Protein AF-A0AAD4XI40-F1 (afdb_monomer)

Radius of gyration: 41.55 Å; Cα contacts (8 Å, |Δi|>4): 425; chains: 1; bounding box: 92×122×119 Å

Secondary structure (DSSP, 8-state):
--------------HHHHHHHHHHHHHHHHHHHTTSS-SS-TTSEEEEEEE---TT--HHHHHHHHHHHHHHTT--EEEEEEEESSSEEEEEEE-S--TTSSPPPPP-S----S-TTSSPPGGGS--S-GGGTPEEEEEEESSHHHHHHS--HHHHHHHTT-EEEEEEEEEEEE-SSS-EEEEEEEEEEESSPPPPPPPPPPPPPPPPPPPPPPPPPPPPPPPPPPPPPPPPPPPPP-PPPPPPPPPPPPPPPPPPPPP--S-SS--TTTTTSSTTS--PPPPPPPPPPPPPPPP-----------PPPPPPPPPPP--------PPPPPPPPPPPPPPPPPPPPPPPPPP-------------PPPPPPPPP----PPPPPPPPPPPPPPPP-PPPPP---SS-TTSEEEEE--S-HHHHHHHHHHHHHHTTEEEEEEEEEEETTEEEEEEEEEE-S-----

pLDDT: mean 71.27, std 22.7, range [31.88, 98.0]

Organism: NCBI:txid357466

Solvent-accessible surface area (backbone atoms only — not comparable to full-atom values): 31905 Å² total; per-residue (Å²): 138,85,87,82,82,80,81,75,83,80,81,72,76,53,72,66,60,55,52,51,52,51,48,51,48,52,55,52,46,48,68,63,45,75,77,61,88,63,77,53,59,96,76,28,35,44,38,39,28,48,25,66,80,60,95,83,77,57,62,66,54,29,50,54,51,29,43,53,56,15,50,72,52,80,27,50,56,64,35,68,43,66,44,88,73,76,43,47,34,29,34,24,17,25,24,88,64,58,98,81,78,68,83,81,73,82,81,85,75,74,89,74,63,98,53,78,90,73,58,76,51,62,70,72,54,83,88,48,56,82,88,71,71,41,45,76,44,79,44,82,36,93,40,65,51,48,39,73,77,56,70,55,48,56,63,55,18,47,76,72,74,24,28,53,68,45,66,42,41,22,26,28,36,27,67,41,94,67,67,45,67,53,24,29,35,41,22,20,23,19,84,59,67,66,77,75,77,76,76,77,75,78,76,74,78,79,76,78,79,76,78,81,77,77,80,77,77,82,79,78,80,80,77,82,81,78,82,82,80,81,84,80,85,84,82,82,91,77,91,83,83,85,85,81,85,88,73,86,80,78,78,82,76,81,81,78,84,76,83,92,76,84,82,89,84,76,65,79,81,61,68,68,67,66,80,80,77,77,79,83,80,84,78,86,78,85,83,80,89,78,88,83,82,85,89,82,84,87,87,86,87,84,87,82,89,81,86,85,85,83,86,84,89,83,85,89,88,85,85,85,86,87,84,89,79,88,84,76,81,82,83,81,85,76,82,82,82,84,77,82,84,83,78,84,82,81,91,78,82,85,83,81,90,77,86,80,83,88,81,81,84,84,90,82,86,84,84,83,86,80,82,82,82,88,81,88,74,87,81,81,80,85,76,84,81,80,78,86,75,77,83,73,82,80,71,76,78,75,77,79,70,74,88,46,59,96,84,36,48,79,46,77,48,70,49,97,41,69,82,47,35,60,61,52,38,44,54,55,18,48,76,66,61,18,45,65,73,46,74,48,68,47,79,54,94,95,41,45,40,26,41,29,18,22,36,64,65,72,74,79,77,80,126

Nearest PDB structures (foldseek):
  3k5p-assembly1_A  TM=5.624E-01  e=3.160E+00  Brucella abortus 2308

Structure (mmCIF, N/CA/C/O backbone):
data_AF-A0AAD4XI40-F1
#
_entry.id   AF-A0AAD4XI40-F1
#
loop_
_atom_site.group_PDB
_atom_site.id
_atom_site.type_symbol
_atom_site.label_atom_id
_atom_site.label_alt_id
_atom_site.label_comp_id
_atom_site.label_asym_id
_atom_site.label_entity_id
_atom_site.label_seq_id
_atom_site.pdbx_PDB_ins_code
_atom_site.Cartn_x
_atom_site.Cartn_y
_atom_site.Cartn_z
_atom_site.occupancy
_atom_site.B_iso_or_equiv
_atom_site.auth_seq_id
_atom_site.auth_comp_id
_atom_site.auth_asym_id
_atom_site.auth_atom_id
_atom_site.pdbx_PDB_model_num
ATOM 1 N N . MET A 1 1 ? -21.573 56.001 -52.540 1.00 40.72 1 MET A N 1
ATOM 2 C CA . MET A 1 1 ? -20.708 55.296 -51.569 1.00 40.72 1 MET A CA 1
ATOM 3 C C . MET A 1 1 ? -21.113 53.833 -51.556 1.00 40.72 1 MET A C 1
ATOM 5 O O . MET A 1 1 ? -22.254 53.536 -51.232 1.00 40.72 1 MET A O 1
ATOM 9 N N . THR A 1 2 ? -20.222 52.946 -51.994 1.00 35.25 2 THR A N 1
ATOM 10 C CA . THR A 1 2 ? -20.518 51.529 -52.263 1.00 35.25 2 THR A CA 1
ATOM 11 C C . THR A 1 2 ? -19.940 50.675 -51.135 1.00 35.25 2 THR A C 1
ATOM 13 O O . THR A 1 2 ? -18.734 50.695 -50.905 1.00 35.25 2 THR A O 1
ATOM 16 N N . ILE A 1 3 ? -20.795 49.958 -50.401 1.00 42.47 3 ILE A N 1
ATOM 17 C CA . ILE A 1 3 ? -20.408 49.135 -49.245 1.00 42.47 3 ILE A CA 1
ATOM 18 C C . ILE A 1 3 ? -20.092 47.714 -49.730 1.00 42.47 3 ILE A C 1
ATOM 20 O O . ILE A 1 3 ? -20.990 46.949 -50.073 1.00 42.47 3 ILE A O 1
ATOM 24 N N . ASN A 1 4 ? -18.807 47.350 -49.739 1.00 41.50 4 ASN A N 1
ATOM 25 C CA . ASN A 1 4 ? -18.348 45.990 -50.031 1.00 41.50 4 ASN A CA 1
ATOM 26 C C . ASN A 1 4 ? -18.425 45.109 -48.774 1.00 41.50 4 ASN A C 1
ATOM 28 O O . ASN A 1 4 ? -17.636 45.250 -47.838 1.00 41.50 4 ASN A O 1
ATOM 32 N N . ARG A 1 5 ? -19.368 44.163 -48.769 1.00 50.66 5 ARG A N 1
ATOM 33 C CA . ARG A 1 5 ? -19.578 43.182 -47.694 1.00 50.66 5 ARG A CA 1
ATOM 34 C C . ARG A 1 5 ? -18.577 42.026 -47.848 1.00 50.66 5 ARG A C 1
ATOM 36 O O . ARG A 1 5 ? -18.815 41.093 -48.613 1.00 50.66 5 ARG A O 1
ATOM 43 N N . ARG A 1 6 ? -17.443 42.080 -47.137 1.00 53.59 6 ARG A N 1
ATOM 44 C CA . ARG A 1 6 ? -16.484 40.959 -47.061 1.00 53.59 6 ARG A CA 1
ATOM 45 C C . ARG A 1 6 ? -17.149 39.766 -46.361 1.00 53.59 6 ARG A C 1
ATOM 47 O O . ARG A 1 6 ? -17.513 39.856 -45.193 1.00 53.59 6 ARG A O 1
ATOM 54 N N . ARG A 1 7 ? -17.318 38.649 -47.078 1.00 51.41 7 ARG A N 1
ATOM 55 C CA . ARG A 1 7 ? -17.675 37.347 -46.492 1.00 51.41 7 ARG A CA 1
ATOM 56 C C . ARG A 1 7 ? -16.460 36.812 -45.736 1.00 51.41 7 ARG A C 1
ATOM 58 O O . ARG A 1 7 ? -15.456 36.481 -46.357 1.00 51.41 7 ARG A O 1
ATOM 65 N N . SER A 1 8 ? -16.562 36.725 -44.414 1.00 54.16 8 SER A N 1
ATOM 66 C CA . SER A 1 8 ? -15.577 36.031 -43.583 1.00 54.16 8 SER A CA 1
ATOM 67 C C . SER A 1 8 ? -15.535 34.539 -43.942 1.00 54.16 8 SER A C 1
ATOM 69 O O . SER A 1 8 ? -16.597 33.948 -44.177 1.00 54.16 8 SER A O 1
ATOM 71 N N . PRO A 1 9 ? -14.345 33.915 -43.986 1.00 55.69 9 PRO A N 1
ATOM 72 C CA . PRO A 1 9 ? -14.214 32.491 -44.250 1.00 55.69 9 PRO A CA 1
ATOM 73 C C . PRO A 1 9 ? -14.874 31.719 -43.108 1.00 55.69 9 PRO A C 1
ATOM 75 O O . PRO A 1 9 ? -14.457 31.782 -41.953 1.00 55.69 9 PRO A O 1
ATOM 78 N N . ARG A 1 10 ? -15.959 31.020 -43.437 1.00 54.97 10 ARG A N 1
ATOM 79 C CA . ARG A 1 10 ? -16.634 30.082 -42.544 1.00 54.97 10 ARG A CA 1
ATOM 80 C C . ARG A 1 10 ? -15.696 28.899 -42.297 1.00 54.97 10 ARG A C 1
ATOM 82 O O . ARG A 1 10 ? -15.681 27.952 -43.076 1.00 54.97 10 ARG A O 1
ATOM 89 N N . LEU A 1 11 ? -14.931 28.965 -41.211 1.00 58.88 11 LEU A N 1
ATOM 90 C CA . LEU A 1 11 ? -14.237 27.825 -40.614 1.00 58.88 11 LEU A CA 1
ATOM 91 C C . LEU A 1 11 ? -15.280 26.890 -39.981 1.00 58.88 11 LEU A C 1
ATOM 93 O O . LEU A 1 11 ? -15.419 26.819 -38.764 1.00 58.88 11 LEU A O 1
ATOM 97 N N . PHE A 1 12 ? -16.059 26.191 -40.807 1.00 53.53 12 PHE A N 1
ATOM 98 C CA . PHE A 1 12 ? -16.752 24.988 -40.355 1.00 53.53 12 PHE A CA 1
ATOM 99 C C . PHE A 1 12 ? -15.705 23.879 -40.291 1.00 53.53 12 PHE A C 1
ATOM 101 O O . PHE A 1 12 ? -15.511 23.133 -41.248 1.00 53.53 12 PHE A O 1
ATOM 108 N N . ALA A 1 13 ? -14.988 23.809 -39.170 1.00 56.94 13 ALA A N 1
ATOM 109 C CA . ALA A 1 13 ? -14.301 22.587 -38.790 1.00 56.94 13 ALA A CA 1
ATOM 110 C C . ALA A 1 13 ? -15.364 21.478 -38.759 1.00 56.94 13 ALA A C 1
ATOM 112 O O . ALA A 1 13 ? -16.326 21.554 -37.993 1.00 56.94 13 ALA A O 1
ATOM 113 N N . GLY A 1 14 ? -15.256 20.521 -39.685 1.00 67.44 14 GLY A N 1
ATOM 114 C CA . GLY A 1 14 ? -16.215 19.428 -39.825 1.00 67.44 14 GLY A CA 1
ATOM 115 C C . GLY A 1 14 ? -16.389 18.698 -38.495 1.00 67.44 14 GLY A C 1
ATOM 116 O O . GLY A 1 14 ? -15.431 18.572 -37.731 1.00 67.44 14 GLY A O 1
ATOM 117 N N . SER A 1 15 ? -17.600 18.214 -38.207 1.00 74.62 15 SER A N 1
ATOM 118 C CA . SER A 1 15 ? -17.936 17.615 -36.904 1.00 74.62 15 SER A CA 1
ATOM 119 C C . SER A 1 15 ? -17.022 16.445 -36.504 1.00 74.62 15 SER A C 1
ATOM 121 O O . SER A 1 15 ? -16.901 16.145 -35.321 1.00 74.62 15 SER A O 1
ATOM 123 N N . GLY A 1 16 ? -16.316 15.832 -37.463 1.00 77.75 16 GLY A N 1
ATOM 124 C CA . GLY A 1 16 ? -15.285 14.828 -37.201 1.00 77.75 16 GLY A CA 1
ATOM 125 C C . GLY A 1 16 ? -14.075 15.356 -36.422 1.00 77.75 16 GLY A C 1
ATOM 126 O O . GLY A 1 16 ? -13.558 14.643 -35.571 1.00 77.75 16 GLY A O 1
ATOM 127 N N . VAL A 1 17 ? -13.655 16.610 -36.628 1.00 80.00 17 VAL A N 1
ATOM 128 C CA . VAL A 1 17 ? -12.512 17.194 -35.894 1.00 80.00 17 VAL A CA 1
ATOM 129 C C . VAL A 1 17 ? -12.873 17.424 -34.427 1.00 80.00 17 VAL A C 1
ATOM 131 O O . VAL A 1 17 ? -12.059 17.160 -33.546 1.00 80.00 17 VAL A O 1
ATOM 134 N N . PHE A 1 18 ? -14.112 17.841 -34.153 1.00 79.31 18 PHE A N 1
ATOM 135 C CA . PHE A 1 18 ? -14.612 17.964 -32.785 1.00 79.31 18 PHE A CA 1
ATOM 136 C C . PHE A 1 18 ? -14.731 16.603 -32.101 1.00 79.31 18 PHE A C 1
ATOM 138 O O . PHE A 1 18 ? -14.280 16.474 -30.973 1.00 79.31 18 PHE A O 1
ATOM 145 N N . ALA A 1 19 ? -15.244 15.574 -32.785 1.00 82.69 19 ALA A N 1
ATOM 146 C CA . ALA A 1 19 ? -15.330 14.231 -32.212 1.00 82.69 19 ALA A CA 1
ATOM 147 C C . ALA A 1 19 ? -13.947 13.658 -31.855 1.00 82.69 19 ALA A C 1
ATOM 149 O O . ALA A 1 19 ? -13.773 13.124 -30.762 1.00 82.69 19 ALA A O 1
ATOM 150 N N . VAL A 1 20 ? -12.945 13.823 -32.727 1.00 84.81 20 VAL A N 1
ATOM 151 C CA . VAL A 1 20 ? -11.572 13.364 -32.454 1.00 84.81 20 VAL A CA 1
ATOM 152 C C . VAL A 1 20 ? -10.939 14.158 -31.311 1.00 84.81 20 VAL A C 1
ATOM 154 O O . VAL A 1 20 ? -10.368 13.551 -30.412 1.00 84.81 20 VAL A O 1
ATOM 157 N N . LEU A 1 21 ? -11.090 15.487 -31.276 1.00 82.00 21 LEU A N 1
ATOM 158 C CA . LEU A 1 21 ? -10.604 16.299 -30.153 1.00 82.00 21 LEU A CA 1
ATOM 159 C C . LEU A 1 21 ? -11.288 15.926 -28.835 1.00 82.00 21 LEU A C 1
ATOM 161 O O . LEU A 1 21 ? -10.611 15.840 -27.819 1.00 82.00 21 LEU A O 1
ATOM 165 N N . THR A 1 22 ? -12.594 15.659 -28.835 1.00 82.12 22 THR A N 1
ATOM 166 C CA . THR A 1 22 ? -13.316 15.224 -27.634 1.00 82.12 22 THR A CA 1
ATOM 167 C C . THR A 1 22 ? -12.863 13.839 -27.177 1.00 82.1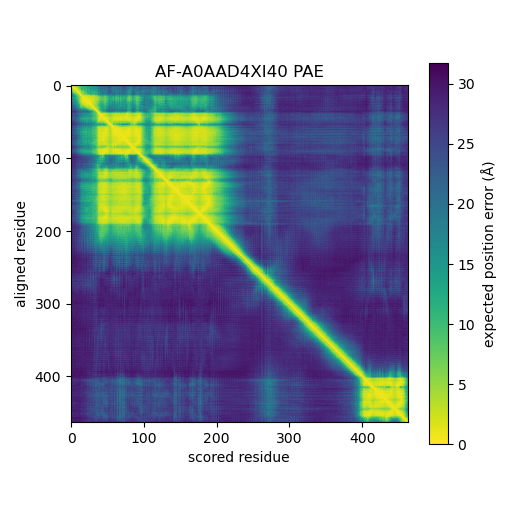2 22 THR A C 1
ATOM 169 O O . THR A 1 22 ? -12.634 13.663 -25.988 1.00 82.12 22 THR A O 1
ATOM 172 N N . ILE A 1 23 ? -12.653 12.879 -28.085 1.00 83.56 23 ILE A N 1
ATOM 173 C CA . ILE A 1 23 ? -12.123 11.550 -27.731 1.00 83.56 23 ILE A CA 1
ATOM 174 C C . ILE A 1 23 ? -10.685 11.663 -27.206 1.00 83.56 23 ILE A C 1
ATOM 176 O O . ILE A 1 23 ? -10.374 11.087 -26.169 1.00 83.56 23 ILE A O 1
ATOM 180 N N . CYS A 1 24 ? -9.820 12.449 -27.854 1.00 78.44 24 CYS A N 1
ATOM 181 C CA . CYS A 1 24 ? -8.458 12.693 -27.375 1.00 78.44 24 CYS A CA 1
ATOM 182 C C . CYS A 1 24 ? -8.436 13.410 -26.019 1.00 78.44 24 CYS A C 1
ATOM 184 O O . CYS A 1 24 ? -7.586 13.098 -25.191 1.00 78.44 24 CYS A O 1
ATOM 186 N N . LEU A 1 25 ? -9.364 14.339 -25.771 1.00 80.00 25 LEU A N 1
ATOM 187 C CA . LEU A 1 25 ? -9.507 14.990 -24.472 1.00 80.00 25 LEU A CA 1
ATOM 188 C C . LEU A 1 25 ? -10.021 14.015 -23.415 1.00 80.00 25 LEU A C 1
ATOM 190 O O . LEU A 1 25 ? -9.442 13.996 -22.343 1.00 80.00 25 LEU A O 1
ATOM 194 N N . ILE A 1 26 ? -11.017 13.170 -23.705 1.00 72.12 26 ILE A N 1
ATOM 195 C CA . ILE A 1 26 ? -11.516 12.157 -22.759 1.00 72.12 26 ILE A CA 1
ATOM 196 C C . ILE A 1 26 ? -10.398 11.168 -22.410 1.00 72.12 26 ILE A C 1
ATOM 198 O O . ILE A 1 26 ? -10.051 11.049 -21.240 1.00 72.12 26 ILE A O 1
ATOM 202 N N . VAL A 1 27 ? -9.748 10.560 -23.409 1.00 70.00 27 VAL A N 1
ATOM 203 C CA . VAL A 1 27 ? -8.651 9.595 -23.197 1.00 70.00 27 VAL A CA 1
ATOM 204 C C . VAL A 1 27 ? -7.443 10.256 -22.522 1.00 70.00 27 VAL A C 1
ATOM 206 O O . VAL A 1 27 ? -6.836 9.675 -21.625 1.00 70.00 27 VAL A O 1
ATOM 209 N N . GLY A 1 28 ? -7.109 11.494 -22.896 1.00 62.31 28 GLY A N 1
ATOM 210 C CA . GLY A 1 28 ? -6.039 12.262 -22.257 1.00 62.31 28 GLY A CA 1
ATOM 211 C C . GLY A 1 28 ? -6.365 12.646 -20.811 1.00 62.31 28 GLY A C 1
ATOM 212 O O . GLY A 1 28 ? -5.488 12.587 -19.950 1.00 62.31 28 GLY A O 1
ATOM 213 N N . THR A 1 29 ? -7.622 12.991 -20.516 1.00 57.06 29 THR A N 1
ATOM 214 C CA . THR A 1 29 ? -8.061 13.287 -19.148 1.00 57.06 29 THR A CA 1
ATOM 215 C C . THR A 1 29 ? -8.180 12.037 -18.299 1.00 57.06 29 THR A C 1
ATOM 217 O O . THR A 1 29 ? -7.862 12.130 -17.127 1.00 57.06 29 THR A O 1
ATOM 220 N N . GLU A 1 30 ? -8.550 10.878 -18.843 1.00 52.88 30 GLU A N 1
ATOM 221 C CA . GLU A 1 30 ? -8.581 9.625 -18.080 1.00 52.88 30 GLU A CA 1
ATOM 222 C C . GLU A 1 30 ? -7.170 9.130 -17.756 1.00 52.88 30 GLU A C 1
ATOM 224 O O . GLU A 1 30 ? -6.914 8.749 -16.621 1.00 52.88 30 GLU A O 1
ATOM 229 N N . MET A 1 31 ? -6.213 9.256 -18.678 1.00 51.44 31 MET A N 1
ATOM 230 C CA . MET A 1 31 ? -4.803 8.944 -18.399 1.00 51.44 31 MET A CA 1
ATOM 231 C C . MET A 1 31 ? -4.180 9.900 -17.368 1.00 51.44 31 MET A C 1
ATOM 233 O O . MET A 1 31 ? -3.334 9.478 -16.588 1.00 51.44 31 MET A O 1
ATOM 237 N N . ALA A 1 32 ? -4.599 11.172 -17.328 1.00 48.28 32 ALA A N 1
ATOM 238 C CA . ALA A 1 32 ? -4.136 12.149 -16.333 1.00 48.28 32 ALA A CA 1
ATOM 239 C C . ALA A 1 32 ? -4.943 12.123 -15.015 1.00 48.28 32 ALA A C 1
ATOM 241 O O . ALA A 1 32 ? -4.442 12.551 -13.976 1.00 48.28 32 ALA A O 1
ATOM 242 N N . ALA A 1 33 ? -6.188 11.636 -15.039 1.00 45.31 33 ALA A N 1
ATOM 243 C CA . ALA A 1 33 ? -7.064 11.495 -13.875 1.00 45.31 33 ALA A CA 1
ATOM 244 C C . ALA A 1 33 ? -6.960 10.116 -13.210 1.00 45.31 33 ALA A C 1
ATOM 246 O O . ALA A 1 33 ? -7.293 10.012 -12.035 1.00 45.31 33 ALA A O 1
ATOM 247 N N . ALA A 1 34 ? -6.425 9.096 -13.893 1.00 47.72 34 ALA A N 1
ATOM 248 C CA . ALA A 1 34 ? -6.076 7.802 -13.294 1.00 47.72 34 ALA A CA 1
ATOM 249 C C . ALA A 1 34 ? -5.014 7.928 -12.187 1.00 47.72 34 ALA A C 1
ATOM 251 O O . ALA A 1 34 ? -4.860 7.035 -11.365 1.00 47.72 34 ALA A O 1
ATOM 252 N N . TRP A 1 35 ? -4.318 9.065 -12.132 1.00 49.31 35 TRP A N 1
ATOM 253 C CA . TRP A 1 35 ? -3.334 9.390 -11.102 1.00 49.31 35 TRP A CA 1
ATOM 254 C C . TRP A 1 35 ? -3.944 10.187 -9.950 1.00 49.31 35 TRP A C 1
ATOM 256 O O . TRP A 1 35 ? -3.211 10.739 -9.139 1.00 49.31 35 TRP A O 1
ATOM 266 N N . LYS A 1 36 ? -5.275 10.333 -9.906 1.00 49.25 36 LYS A N 1
ATOM 267 C CA . LYS A 1 36 ? -5.944 11.233 -8.974 1.00 49.25 36 LYS A CA 1
ATOM 268 C C . LYS A 1 36 ? -6.880 10.469 -8.044 1.00 49.25 36 LYS A C 1
ATOM 270 O O . LYS A 1 36 ? -7.970 10.075 -8.444 1.00 49.25 36 LYS A O 1
ATOM 275 N N . ARG A 1 37 ? -6.450 10.444 -6.780 1.00 52.34 37 ARG A N 1
ATOM 276 C CA . ARG A 1 37 ? -7.198 10.327 -5.512 1.00 52.34 37 ARG A CA 1
ATOM 277 C C . ARG A 1 37 ? -7.068 9.055 -4.696 1.00 52.34 37 ARG A C 1
ATOM 279 O O . ARG A 1 37 ? -7.031 9.214 -3.487 1.00 52.34 37 ARG A O 1
ATOM 286 N N . ASP A 1 38 ? -6.891 7.876 -5.273 1.00 67.62 38 ASP A N 1
ATOM 287 C CA . ASP A 1 38 ? -6.868 6.650 -4.463 1.00 67.62 38 ASP A CA 1
ATOM 288 C C . ASP A 1 38 ? -5.841 5.667 -5.025 1.00 67.62 38 ASP A C 1
ATOM 290 O O . ASP A 1 38 ? -6.170 4.642 -5.614 1.00 67.62 38 ASP A O 1
ATOM 294 N N . MET A 1 39 ? -4.554 6.009 -4.880 1.00 77.12 39 MET A N 1
ATOM 295 C CA . MET A 1 39 ? -3.463 5.083 -5.215 1.00 77.12 39 MET A CA 1
ATOM 296 C C . MET A 1 39 ? -3.562 3.769 -4.423 1.00 77.12 39 MET A C 1
ATOM 298 O O . MET A 1 39 ? -3.050 2.750 -4.880 1.00 77.12 39 MET A O 1
ATOM 302 N N . CYS A 1 40 ? -4.205 3.823 -3.255 1.00 88.75 40 CYS A N 1
ATOM 303 C CA . CYS A 1 40 ? -4.499 2.693 -2.392 1.00 88.75 40 CYS A CA 1
ATOM 304 C C . CYS A 1 40 ? -5.994 2.553 -2.158 1.00 88.75 40 CYS A C 1
ATOM 306 O O . CYS A 1 40 ? -6.695 3.557 -2.025 1.00 88.75 40 CYS A O 1
ATOM 308 N N . VAL A 1 41 ? -6.456 1.307 -2.052 1.00 88.00 41 VAL A N 1
ATOM 309 C CA . VAL A 1 41 ? -7.795 1.007 -1.536 1.00 88.00 41 VAL A CA 1
ATOM 310 C C . VAL A 1 41 ? -7.746 0.760 -0.027 1.00 88.00 41 VAL A C 1
ATOM 312 O O . VAL A 1 41 ? -6.680 0.514 0.540 1.00 88.00 41 VAL A O 1
ATOM 315 N N . ASP A 1 42 ? -8.905 0.823 0.636 1.00 83.94 42 ASP A N 1
ATOM 316 C CA . ASP A 1 42 ? -9.012 0.549 2.072 1.00 83.94 42 ASP A CA 1
ATOM 317 C C . ASP A 1 42 ? -8.398 -0.821 2.417 1.00 83.94 42 ASP A C 1
ATOM 319 O O . ASP A 1 42 ? -8.793 -1.858 1.877 1.00 83.94 42 ASP A O 1
ATOM 323 N N . GLY A 1 43 ? -7.441 -0.817 3.349 1.00 86.81 43 GLY A N 1
ATOM 324 C CA . GLY A 1 43 ? -6.710 -2.007 3.792 1.00 86.81 43 GLY A CA 1
ATOM 325 C C . GLY A 1 43 ? -5.370 -2.245 3.089 1.00 86.81 43 GLY A C 1
ATOM 326 O O . GLY A 1 43 ? -4.607 -3.103 3.542 1.00 86.81 43 GLY A O 1
ATOM 327 N N . ASP A 1 44 ? -5.050 -1.489 2.039 1.00 92.88 44 ASP A N 1
ATOM 328 C CA . ASP A 1 44 ? -3.693 -1.450 1.501 1.00 92.88 44 ASP A CA 1
ATOM 329 C C . ASP A 1 44 ? -2.773 -0.597 2.400 1.00 92.88 44 ASP A C 1
ATOM 331 O O . ASP A 1 44 ? -3.212 0.254 3.176 1.00 92.88 44 ASP A O 1
ATOM 335 N N . VAL A 1 45 ? -1.466 -0.831 2.297 1.00 94.94 45 VAL A N 1
ATOM 336 C CA . VAL A 1 45 ? -0.426 -0.071 2.995 1.00 94.94 45 VAL A CA 1
ATOM 337 C C . VAL A 1 45 ? 0.096 1.025 2.088 1.00 94.94 45 VAL A C 1
ATOM 339 O O . VAL A 1 45 ? 0.602 0.741 1.000 1.00 94.94 45 VAL A O 1
ATOM 342 N N . TYR A 1 46 ? 0.042 2.264 2.569 1.00 95.31 46 TYR A N 1
ATOM 343 C CA . TYR A 1 46 ? 0.543 3.418 1.832 1.00 95.31 46 TYR A CA 1
ATOM 344 C C . TYR A 1 46 ? 1.936 3.839 2.317 1.00 95.31 46 TYR A C 1
ATOM 346 O O . TYR A 1 46 ? 2.168 4.113 3.498 1.00 95.31 46 TYR A O 1
ATOM 354 N N . LEU A 1 47 ? 2.869 3.931 1.379 1.00 96.00 47 LEU A N 1
ATOM 355 C CA . LEU A 1 47 ? 4.260 4.308 1.589 1.00 96.00 47 LEU A CA 1
ATOM 356 C C . LEU A 1 47 ? 4.556 5.618 0.863 1.00 96.00 47 LEU A C 1
ATOM 358 O O . LEU A 1 47 ? 4.253 5.767 -0.322 1.00 96.00 47 LEU A O 1
ATOM 362 N N . ASP A 1 48 ? 5.220 6.541 1.548 1.00 95.88 48 ASP A N 1
ATOM 363 C CA . ASP A 1 48 ? 5.720 7.780 0.958 1.00 95.88 48 ASP A CA 1
ATOM 364 C C . ASP A 1 48 ? 7.192 7.967 1.310 1.00 95.88 48 ASP A C 1
ATOM 366 O O . ASP A 1 48 ? 7.604 7.833 2.467 1.00 95.88 48 ASP A O 1
ATOM 370 N N . SER A 1 49 ? 7.994 8.271 0.301 1.00 95.75 49 SER A N 1
ATOM 371 C CA . SER A 1 49 ? 9.429 8.441 0.427 1.00 95.75 49 SER A CA 1
ATOM 372 C C . SER A 1 49 ? 9.884 9.728 -0.236 1.00 95.75 49 SER A C 1
ATOM 374 O O . SER A 1 49 ? 9.567 9.994 -1.397 1.00 95.75 49 SER A O 1
ATOM 376 N N . GLN A 1 50 ? 10.694 10.496 0.486 1.00 94.06 50 GLN A N 1
ATOM 377 C CA . GLN A 1 50 ? 11.423 11.640 -0.038 1.00 94.06 50 GLN A CA 1
ATOM 378 C C . GLN A 1 50 ? 12.902 11.281 -0.157 1.00 94.06 50 GLN A C 1
ATOM 380 O O . GLN A 1 50 ? 13.568 10.981 0.834 1.00 94.06 50 GLN A O 1
ATOM 385 N N . ASN A 1 51 ? 13.439 11.349 -1.369 1.00 88.69 51 ASN A N 1
ATOM 386 C CA . ASN A 1 51 ? 14.855 11.118 -1.612 1.00 88.69 51 ASN A CA 1
ATOM 387 C C . ASN A 1 51 ? 15.578 12.450 -1.760 1.00 88.69 51 ASN A C 1
ATOM 389 O O . ASN A 1 51 ? 15.113 13.354 -2.455 1.00 88.69 51 ASN A O 1
ATOM 393 N N . GLY A 1 52 ? 16.739 12.563 -1.114 1.00 85.31 52 GLY A N 1
ATOM 394 C CA . GLY A 1 52 ? 17.604 13.720 -1.310 1.00 85.31 52 GLY A CA 1
ATOM 395 C C . GLY A 1 52 ? 18.170 13.759 -2.730 1.00 85.31 52 GLY A C 1
ATOM 396 O O . GLY A 1 52 ? 18.356 12.715 -3.360 1.00 85.31 52 GLY A O 1
ATOM 397 N N . ARG A 1 53 ? 18.500 14.963 -3.213 1.00 79.56 53 ARG A N 1
ATOM 398 C CA . ARG A 1 53 ? 19.234 15.176 -4.471 1.00 79.56 53 ARG A CA 1
ATOM 399 C C . ARG A 1 53 ? 20.458 14.272 -4.581 1.00 79.56 53 ARG A C 1
ATOM 401 O O . ARG A 1 53 ? 21.507 14.545 -3.997 1.00 79.56 53 ARG A O 1
ATOM 408 N N . LYS A 1 54 ? 20.354 13.243 -5.414 1.00 75.88 54 LYS A N 1
ATOM 409 C CA . LYS A 1 54 ? 21.507 12.623 -6.060 1.00 75.88 54 LYS A CA 1
ATOM 410 C C . LYS A 1 54 ? 21.347 12.715 -7.561 1.00 75.88 54 LYS A C 1
ATOM 412 O O . LYS A 1 54 ? 20.243 12.650 -8.096 1.00 75.88 54 LYS A O 1
ATOM 417 N N . GLU A 1 55 ? 22.476 12.882 -8.232 1.00 68.94 55 GLU A N 1
ATOM 418 C CA . GLU A 1 55 ? 22.525 12.889 -9.683 1.00 68.94 55 GLU A CA 1
ATOM 419 C C . GLU A 1 55 ? 22.037 11.525 -10.200 1.00 68.94 55 GLU A C 1
ATOM 421 O O . GLU A 1 55 ? 22.698 10.510 -9.987 1.00 68.94 55 GLU A O 1
ATOM 426 N N . LYS A 1 56 ? 20.894 11.542 -10.907 1.00 80.31 56 LYS A N 1
ATOM 427 C CA . LYS A 1 56 ? 20.309 10.446 -11.710 1.00 80.31 56 LYS A CA 1
ATOM 428 C C . LYS A 1 56 ? 19.449 9.402 -10.980 1.00 80.31 56 LYS A C 1
ATOM 430 O O . LYS A 1 56 ? 19.605 8.210 -11.228 1.00 80.31 56 LYS A O 1
ATOM 435 N N . MET A 1 57 ? 18.491 9.823 -10.156 1.00 89.06 57 MET A N 1
ATOM 436 C CA . MET A 1 57 ? 17.323 8.968 -9.886 1.00 89.06 57 MET A CA 1
ATOM 437 C C . MET A 1 57 ? 16.223 9.290 -10.891 1.00 89.06 57 MET A C 1
ATOM 439 O O . MET A 1 57 ? 15.874 10.454 -11.056 1.00 89.06 57 MET A O 1
ATOM 443 N N . ASP A 1 58 ? 15.703 8.271 -11.568 1.00 91.88 58 ASP A N 1
ATOM 444 C CA . ASP A 1 58 ? 14.540 8.366 -12.448 1.00 91.88 58 ASP A CA 1
ATOM 445 C C . ASP A 1 58 ? 13.327 7.674 -11.802 1.00 91.88 58 ASP A C 1
ATOM 447 O O . ASP A 1 58 ? 13.423 7.077 -10.730 1.00 91.88 58 ASP A O 1
ATOM 451 N N . CYS A 1 59 ? 12.162 7.730 -12.445 1.00 93.75 59 CYS A N 1
ATOM 452 C CA . CYS A 1 59 ? 10.965 7.080 -11.910 1.00 93.75 59 CYS A CA 1
ATOM 453 C C . CYS A 1 59 ? 11.045 5.549 -11.846 1.00 93.75 59 CYS A C 1
ATOM 455 O O . CYS A 1 59 ? 10.254 4.946 -11.121 1.00 93.75 59 CYS A O 1
ATOM 457 N N . LYS A 1 60 ? 12.011 4.916 -12.529 1.00 94.31 60 LYS A N 1
ATOM 458 C CA . LYS A 1 60 ? 12.240 3.469 -12.395 1.00 94.31 60 LYS A CA 1
ATOM 459 C C . LYS A 1 60 ? 12.767 3.116 -11.012 1.00 94.31 60 LYS A C 1
ATOM 461 O O . LYS A 1 60 ? 12.494 2.026 -10.521 1.00 94.31 60 LYS A O 1
ATOM 466 N N . PHE A 1 61 ? 13.471 4.046 -10.361 1.00 93.88 61 PHE A N 1
ATOM 467 C CA . PHE A 1 61 ? 13.834 3.887 -8.958 1.00 93.88 61 PHE A CA 1
ATOM 468 C C . PHE A 1 61 ? 12.589 3.706 -8.081 1.00 93.88 61 PHE A C 1
ATOM 470 O O . PHE A 1 61 ? 12.556 2.774 -7.289 1.00 93.88 61 PHE A O 1
ATOM 477 N N . CYS A 1 62 ? 11.556 4.545 -8.241 1.00 95.38 62 CYS A N 1
ATOM 478 C CA . CYS A 1 62 ? 10.336 4.453 -7.432 1.00 95.38 62 CYS A CA 1
ATOM 479 C C . CYS A 1 62 ? 9.568 3.145 -7.666 1.00 95.38 62 CYS A C 1
ATOM 481 O O . CYS A 1 62 ? 9.007 2.598 -6.721 1.00 95.38 62 CYS A O 1
ATOM 483 N N . GLU A 1 63 ? 9.555 2.641 -8.901 1.00 95.62 63 GLU A N 1
ATOM 484 C CA . GLU A 1 63 ? 8.951 1.348 -9.236 1.00 95.62 63 GLU A CA 1
ATOM 485 C C . GLU A 1 63 ? 9.664 0.195 -8.516 1.00 95.62 63 GLU A C 1
ATOM 487 O O . GLU A 1 63 ? 9.024 -0.563 -7.787 1.00 95.62 63 GLU A O 1
ATOM 492 N N . GLN A 1 64 ? 10.992 0.100 -8.658 1.00 96.00 64 GLN A N 1
ATOM 493 C CA . GLN A 1 64 ? 11.780 -0.954 -8.014 1.00 96.00 64 GLN A CA 1
ATOM 494 C C . GLN A 1 64 ? 11.709 -0.854 -6.488 1.00 96.00 64 GLN A C 1
ATOM 496 O O . GLN A 1 64 ? 11.467 -1.850 -5.815 1.00 96.00 64 GLN A O 1
ATOM 501 N N . TRP A 1 65 ? 11.848 0.361 -5.956 1.00 95.88 65 TRP A N 1
ATOM 502 C CA . TRP A 1 65 ? 11.693 0.647 -4.535 1.00 95.88 65 TRP A CA 1
ATOM 503 C C . TRP A 1 65 ? 10.342 0.161 -4.003 1.00 95.88 65 TRP A C 1
ATOM 505 O O . TRP A 1 65 ? 10.291 -0.525 -2.986 1.00 95.88 65 TRP A O 1
ATOM 515 N N . CYS A 1 66 ? 9.251 0.467 -4.709 1.00 97.31 66 CYS A N 1
ATOM 516 C CA . CYS A 1 66 ? 7.920 0.036 -4.308 1.00 97.31 66 CYS A CA 1
ATOM 517 C C . CYS A 1 66 ? 7.805 -1.493 -4.278 1.00 97.31 66 CYS A C 1
ATOM 519 O O . CYS A 1 66 ? 7.306 -2.060 -3.308 1.00 97.31 66 CYS A O 1
ATOM 521 N N . MET A 1 67 ? 8.312 -2.176 -5.309 1.00 96.69 67 MET A N 1
ATOM 522 C CA . MET A 1 67 ? 8.320 -3.641 -5.349 1.00 96.69 67 MET A CA 1
ATOM 523 C C . MET A 1 67 ? 9.121 -4.248 -4.193 1.00 96.69 67 MET A C 1
ATOM 525 O O . MET A 1 67 ? 8.655 -5.213 -3.585 1.00 96.69 67 MET A O 1
ATOM 529 N N . ASP A 1 68 ? 10.286 -3.684 -3.875 1.00 96.38 68 ASP A N 1
ATOM 530 C CA . ASP A 1 68 ? 11.167 -4.179 -2.816 1.00 96.38 68 ASP A CA 1
ATOM 531 C C . ASP A 1 68 ? 10.526 -4.004 -1.426 1.00 96.38 68 ASP A C 1
ATOM 533 O O . ASP A 1 68 ? 10.451 -4.969 -0.660 1.00 96.38 68 ASP A O 1
ATOM 537 N N . GLU A 1 69 ? 9.982 -2.820 -1.118 1.00 96.50 69 GLU A N 1
ATOM 538 C CA . GLU A 1 69 ? 9.322 -2.546 0.171 1.00 96.50 69 GLU A CA 1
ATOM 539 C C . GLU A 1 69 ? 8.033 -3.362 0.350 1.00 96.50 69 GLU A C 1
ATOM 541 O O . GLU A 1 69 ? 7.788 -3.920 1.423 1.00 96.50 69 GLU A O 1
ATOM 546 N N . CYS A 1 70 ? 7.205 -3.487 -0.696 1.00 97.06 70 CYS A N 1
ATOM 547 C CA . CYS A 1 70 ? 6.017 -4.338 -0.626 1.00 97.06 70 CYS A CA 1
ATOM 548 C C . CYS A 1 70 ? 6.397 -5.810 -0.425 1.00 97.06 70 CYS A C 1
ATOM 550 O O . CYS A 1 70 ? 5.783 -6.499 0.397 1.00 97.06 70 CYS A O 1
ATOM 552 N N . SER A 1 71 ? 7.447 -6.280 -1.108 1.00 96.56 71 SER A N 1
ATOM 553 C CA . SER A 1 71 ? 7.954 -7.647 -0.954 1.00 96.56 71 SER A CA 1
ATOM 554 C C . SER A 1 71 ? 8.462 -7.908 0.464 1.00 96.56 71 SER A C 1
ATOM 556 O O . SER A 1 71 ? 8.183 -8.975 1.017 1.00 96.56 71 SER A O 1
ATOM 558 N N . ASP A 1 72 ? 9.116 -6.932 1.108 1.00 95.81 72 ASP A N 1
ATOM 559 C CA . ASP A 1 72 ? 9.455 -7.040 2.531 1.00 95.81 72 ASP A CA 1
ATOM 560 C C . ASP A 1 72 ? 8.219 -7.046 3.445 1.00 95.81 72 ASP A C 1
ATOM 562 O O . ASP A 1 72 ? 8.297 -7.423 4.602 1.00 95.81 72 ASP A O 1
ATOM 566 N N . MET A 1 73 ? 7.027 -6.714 2.972 1.00 96.00 73 MET A N 1
ATOM 567 C CA . MET A 1 73 ? 5.799 -6.865 3.756 1.00 96.00 73 MET A CA 1
ATOM 568 C C . MET A 1 73 ? 5.018 -8.142 3.446 1.00 96.00 73 MET A C 1
ATOM 570 O O . MET A 1 73 ? 3.956 -8.355 4.033 1.00 96.00 73 MET A O 1
ATOM 574 N N . ASP A 1 74 ? 5.543 -9.017 2.583 1.00 96.19 74 ASP A N 1
ATOM 575 C CA . ASP A 1 74 ? 4.808 -10.148 2.004 1.00 96.19 74 ASP A CA 1
ATOM 576 C C . ASP A 1 74 ? 3.545 -9.690 1.235 1.00 96.19 74 ASP A C 1
ATOM 578 O O . ASP A 1 74 ? 2.524 -10.386 1.215 1.00 96.19 74 ASP A O 1
ATOM 582 N N . LEU A 1 75 ? 3.593 -8.499 0.626 1.00 95.88 75 LEU A N 1
ATOM 583 C CA . LEU A 1 75 ? 2.513 -7.909 -0.167 1.00 95.88 75 LEU A CA 1
ATOM 584 C C . LEU A 1 75 ? 2.998 -7.623 -1.596 1.00 95.88 75 LEU A C 1
ATOM 586 O O . LEU A 1 75 ? 4.156 -7.267 -1.795 1.00 95.88 75 LEU A O 1
ATOM 590 N N . PRO A 1 76 ? 2.144 -7.741 -2.621 1.00 96.19 76 PRO A N 1
ATOM 591 C CA . PRO A 1 76 ? 2.491 -7.243 -3.942 1.00 96.19 76 PRO A CA 1
ATOM 592 C C . PRO A 1 76 ? 2.348 -5.714 -3.997 1.00 96.19 76 PRO A C 1
ATOM 594 O O . PRO A 1 76 ? 1.500 -5.123 -3.323 1.00 96.19 76 PRO A O 1
ATOM 597 N N . ALA A 1 77 ? 3.177 -5.082 -4.827 1.00 95.38 77 ALA A N 1
ATOM 598 C CA . ALA A 1 77 ? 2.996 -3.687 -5.205 1.00 95.38 77 ALA A CA 1
ATOM 599 C C . ALA A 1 77 ? 1.762 -3.564 -6.107 1.00 95.38 77 ALA A C 1
ATOM 601 O O . ALA A 1 77 ? 1.700 -4.176 -7.174 1.00 95.38 77 ALA A O 1
ATOM 602 N N . VAL A 1 78 ? 0.776 -2.791 -5.658 1.00 93.50 78 VAL A N 1
ATOM 603 C CA . VAL A 1 78 ? -0.487 -2.556 -6.374 1.00 93.50 78 VAL A CA 1
ATOM 604 C C . VAL A 1 78 ? -0.353 -1.344 -7.289 1.00 93.50 78 VAL A C 1
ATOM 606 O O . VAL A 1 78 ? -0.805 -1.372 -8.432 1.00 93.50 78 VAL A O 1
ATOM 609 N N . SER A 1 79 ? 0.282 -0.283 -6.790 1.00 92.81 79 SER A N 1
ATOM 610 C CA . SER A 1 79 ? 0.447 0.979 -7.507 1.00 92.81 79 SER A CA 1
ATOM 611 C C . SER A 1 79 ? 1.673 1.736 -7.001 1.00 92.81 79 SER A C 1
ATOM 613 O O . SER A 1 79 ? 2.044 1.617 -5.833 1.00 92.81 79 SER A O 1
ATOM 615 N N . TYR A 1 80 ? 2.292 2.545 -7.859 1.00 94.00 80 TYR A N 1
ATOM 616 C CA . TYR A 1 80 ? 3.371 3.453 -7.480 1.00 94.00 80 TYR A CA 1
ATOM 617 C C . TYR A 1 80 ? 3.222 4.799 -8.191 1.00 94.00 80 TYR A C 1
ATOM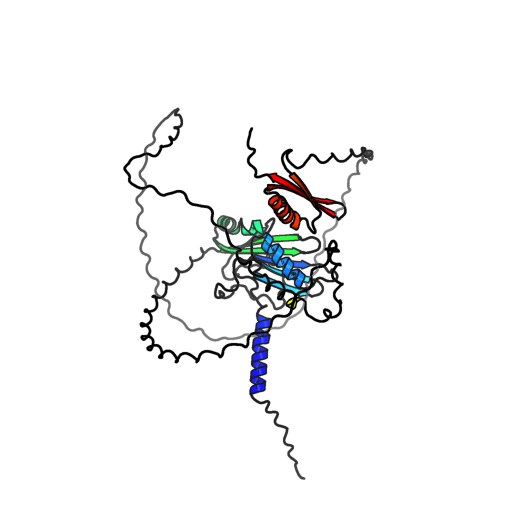 619 O O . TYR A 1 80 ? 2.681 4.896 -9.291 1.00 94.00 80 TYR A O 1
ATOM 627 N N . GLY A 1 81 ? 3.732 5.847 -7.554 1.00 92.38 81 GLY A N 1
ATOM 628 C CA . GLY A 1 81 ? 3.743 7.210 -8.064 1.00 92.38 81 GLY A CA 1
ATOM 629 C C . GLY A 1 81 ? 5.143 7.797 -7.961 1.00 92.38 81 GLY A C 1
ATOM 630 O O . GLY A 1 81 ? 5.867 7.550 -6.997 1.00 92.38 81 GLY A O 1
ATOM 631 N N . CYS A 1 82 ? 5.527 8.592 -8.952 1.00 93.81 82 CYS A N 1
ATOM 632 C CA . CYS A 1 82 ? 6.826 9.248 -9.003 1.00 93.81 82 CYS A CA 1
ATOM 633 C C . CYS A 1 82 ? 6.655 10.718 -9.380 1.00 93.81 82 CYS A C 1
ATOM 635 O O . CYS A 1 82 ? 5.931 11.038 -10.326 1.00 93.81 82 CYS A O 1
ATOM 637 N N . ARG A 1 83 ? 7.362 11.605 -8.674 1.00 91.50 83 ARG A N 1
ATOM 638 C CA . ARG A 1 83 ? 7.502 13.010 -9.061 1.00 91.50 83 ARG A CA 1
ATOM 639 C C . ARG A 1 83 ? 8.966 13.421 -9.058 1.00 91.50 83 ARG A C 1
ATOM 641 O O . ARG A 1 83 ? 9.618 13.406 -8.016 1.00 91.50 83 ARG A O 1
ATOM 648 N N . ASP A 1 84 ? 9.422 13.887 -10.215 1.00 85.25 84 ASP A N 1
ATOM 649 C CA . ASP A 1 84 ? 10.719 14.534 -10.382 1.00 85.25 84 ASP A CA 1
ATOM 650 C C . ASP A 1 84 ? 10.553 16.059 -10.246 1.00 85.25 84 ASP A C 1
ATOM 652 O O . ASP A 1 84 ? 10.042 16.737 -11.140 1.00 85.25 84 ASP A O 1
ATOM 656 N N . GLY A 1 85 ? 10.878 16.590 -9.063 1.00 80.81 85 GLY A N 1
ATOM 657 C CA . GLY A 1 85 ? 10.732 18.009 -8.705 1.00 80.81 85 GLY A CA 1
ATOM 658 C C . GLY A 1 85 ? 12.007 18.628 -8.130 1.00 80.81 85 GLY A C 1
ATOM 659 O O . GLY A 1 85 ? 11.938 19.611 -7.394 1.00 80.81 85 GLY A O 1
ATOM 660 N N . GLY A 1 86 ? 13.167 18.030 -8.407 1.00 85.25 86 GLY A N 1
ATOM 661 C CA . GLY A 1 86 ? 14.441 18.371 -7.774 1.00 85.25 86 GLY A CA 1
ATOM 662 C C . GLY A 1 86 ? 14.747 17.530 -6.535 1.00 85.25 86 GLY A C 1
ATOM 663 O O . GLY A 1 86 ? 15.908 17.210 -6.335 1.00 85.25 86 GLY A O 1
ATOM 664 N N . ASP A 1 87 ? 13.741 17.117 -5.766 1.00 88.06 87 ASP A N 1
ATOM 665 C CA . ASP A 1 87 ? 13.835 15.996 -4.825 1.00 88.06 87 ASP A CA 1
ATOM 666 C C . ASP A 1 87 ? 12.876 14.909 -5.317 1.00 88.06 87 ASP A C 1
ATOM 668 O O . ASP A 1 87 ? 11.697 15.181 -5.565 1.00 88.06 87 ASP A O 1
ATOM 672 N N . MET A 1 88 ? 13.391 13.698 -5.532 1.00 90.75 88 MET A N 1
ATOM 673 C CA . MET A 1 88 ? 12.589 12.591 -6.050 1.00 90.75 88 MET A CA 1
ATOM 674 C C . MET A 1 88 ? 11.662 12.100 -4.940 1.00 90.75 88 MET A C 1
ATOM 676 O O . MET A 1 88 ? 12.141 11.623 -3.908 1.00 90.75 88 MET A O 1
ATOM 680 N N . ARG A 1 89 ? 10.346 12.204 -5.146 1.00 93.75 89 ARG A N 1
ATOM 681 C CA . ARG A 1 89 ? 9.346 11.687 -4.202 1.00 93.75 89 ARG A CA 1
ATOM 682 C C . ARG A 1 89 ? 8.675 10.460 -4.801 1.00 93.75 89 ARG A C 1
ATOM 684 O O . ARG A 1 89 ? 8.096 10.537 -5.888 1.00 93.75 89 ARG A O 1
ATOM 691 N N . CYS A 1 90 ? 8.769 9.346 -4.087 1.00 95.50 90 CYS A N 1
ATOM 692 C CA . CYS A 1 90 ? 8.153 8.086 -4.465 1.00 95.50 90 CYS A CA 1
ATOM 693 C C . CYS A 1 90 ? 6.958 7.814 -3.558 1.00 95.50 90 CYS A C 1
ATOM 695 O O . CYS A 1 90 ? 7.041 7.961 -2.342 1.00 95.50 90 CYS A O 1
ATOM 697 N N . LYS A 1 91 ? 5.856 7.384 -4.157 1.00 95.44 91 LYS A N 1
ATOM 698 C CA . LYS A 1 91 ? 4.677 6.885 -3.456 1.00 95.44 91 LYS A CA 1
ATOM 699 C C . LYS A 1 91 ? 4.468 5.442 -3.854 1.00 95.44 91 LYS A C 1
ATOM 701 O O . LYS A 1 91 ? 4.708 5.092 -5.008 1.00 95.44 91 LYS A O 1
ATOM 706 N N . CYS A 1 92 ? 4.030 4.615 -2.926 1.00 96.19 92 CYS A N 1
ATOM 707 C CA . CYS A 1 92 ? 3.836 3.200 -3.179 1.00 96.19 92 CYS A CA 1
ATOM 708 C C . CYS A 1 92 ? 2.633 2.681 -2.403 1.00 96.19 92 CYS A C 1
ATOM 710 O O . CYS A 1 92 ? 2.375 3.104 -1.277 1.00 96.19 92 CYS A O 1
ATOM 712 N N . CYS A 1 93 ? 1.902 1.772 -3.034 1.00 95.94 93 CYS A N 1
ATOM 713 C CA . CYS A 1 93 ? 0.786 1.073 -2.443 1.00 95.94 93 CYS A CA 1
ATOM 714 C C . CYS A 1 93 ? 1.041 -0.433 -2.435 1.00 95.94 93 CYS A C 1
ATOM 716 O O . CYS A 1 93 ? 1.246 -1.027 -3.497 1.00 95.94 93 CYS A O 1
ATOM 718 N N . CYS A 1 94 ? 0.993 -1.048 -1.255 1.00 96.75 94 CYS A N 1
ATOM 719 C CA . CYS A 1 94 ? 1.194 -2.482 -1.072 1.00 96.75 94 CYS A CA 1
ATOM 720 C C . CYS A 1 94 ? -0.087 -3.129 -0.557 1.00 96.75 94 CYS A C 1
ATOM 722 O O . CYS A 1 94 ? -0.577 -2.761 0.508 1.00 96.75 94 CYS A O 1
ATOM 724 N N . GLY A 1 95 ? -0.619 -4.126 -1.252 1.00 94.06 95 GLY A N 1
ATOM 725 C CA . GLY A 1 95 ? -1.950 -4.636 -0.935 1.00 94.06 95 GLY A CA 1
ATOM 726 C C . GLY A 1 95 ? -2.232 -5.985 -1.561 1.00 94.06 95 GLY A C 1
ATOM 727 O O . GLY A 1 95 ? -1.640 -6.348 -2.565 1.00 94.06 95 GLY A O 1
ATOM 728 N N . LYS A 1 96 ? -3.145 -6.766 -0.979 1.00 84.25 96 LYS A N 1
ATOM 729 C CA . LYS A 1 96 ? -3.566 -8.061 -1.565 1.00 84.25 96 LYS A CA 1
ATOM 730 C C . LYS A 1 96 ? -4.518 -7.879 -2.748 1.00 84.25 96 LYS A C 1
ATOM 732 O O . LYS A 1 96 ? -4.798 -8.832 -3.478 1.00 84.25 96 LYS A O 1
ATOM 737 N N . SER A 1 97 ? -5.034 -6.666 -2.890 1.00 69.19 97 SER A N 1
ATOM 738 C CA . SER A 1 97 ? -5.965 -6.219 -3.907 1.00 69.19 97 SER A CA 1
ATOM 739 C C . SER A 1 97 ? -5.323 -6.389 -5.281 1.00 69.19 97 SER A C 1
ATOM 741 O O . SER A 1 97 ? -4.520 -5.575 -5.724 1.00 69.19 97 SER A O 1
ATOM 743 N N . SER A 1 98 ? -5.657 -7.477 -5.978 1.00 57.53 98 SER A N 1
ATOM 744 C CA . SER A 1 98 ? -5.380 -7.535 -7.411 1.00 57.53 98 SER A CA 1
ATOM 745 C C . SER A 1 98 ? -6.216 -6.438 -8.077 1.00 57.53 98 SER A C 1
ATOM 747 O O . SER A 1 98 ? -7.423 -6.398 -7.819 1.00 57.53 98 SER A O 1
ATOM 749 N N . PRO A 1 99 ? -5.646 -5.597 -8.959 1.00 55.06 99 PRO A N 1
ATOM 750 C CA . PRO A 1 99 ? -6.356 -4.470 -9.579 1.00 55.06 99 PRO A CA 1
ATOM 751 C C . PRO A 1 99 ? -7.577 -4.871 -10.433 1.00 55.06 99 PRO A C 1
ATOM 753 O O . PRO A 1 99 ? -8.252 -4.008 -10.981 1.00 55.06 99 PRO A O 1
ATOM 756 N N . LEU A 1 100 ? -7.882 -6.169 -10.560 1.00 52.75 100 LEU A N 1
ATOM 757 C CA . LEU A 1 100 ? -8.968 -6.702 -11.382 1.00 52.75 100 LEU A CA 1
ATOM 758 C C . LEU A 1 100 ? -10.180 -7.259 -10.611 1.00 52.75 100 LEU A C 1
ATOM 760 O O . LEU A 1 100 ? -11.178 -7.572 -11.257 1.00 52.75 100 LEU A O 1
ATOM 764 N N . SER A 1 101 ? -10.132 -7.433 -9.284 1.00 40.00 101 SER A N 1
ATOM 765 C CA . SER A 1 101 ? -11.072 -8.372 -8.634 1.00 40.00 101 SER A CA 1
ATOM 766 C C . SER A 1 101 ? -12.290 -7.764 -7.930 1.00 40.00 101 SER A C 1
ATOM 768 O O . SER A 1 101 ? -13.197 -8.522 -7.587 1.00 40.00 101 SER A O 1
ATOM 770 N N . SER A 1 102 ? -12.381 -6.443 -7.755 1.00 40.09 102 SER A N 1
ATOM 771 C CA . SER A 1 102 ? -13.541 -5.820 -7.097 1.00 40.09 102 SER A CA 1
ATOM 772 C C . SER A 1 102 ? -13.925 -4.500 -7.769 1.00 40.09 102 SER A C 1
ATOM 774 O O . SER A 1 102 ? -13.037 -3.693 -8.044 1.00 40.09 102 SER A O 1
ATOM 776 N N . PRO A 1 103 ? -15.223 -4.236 -8.026 1.00 46.94 103 PRO A N 1
ATOM 777 C CA . PRO A 1 103 ? -15.665 -2.906 -8.424 1.00 46.94 103 PRO A CA 1
ATOM 778 C C . PRO A 1 103 ? -15.302 -1.907 -7.310 1.00 46.94 103 PRO A C 1
ATOM 780 O O . PRO A 1 103 ? -15.509 -2.225 -6.136 1.00 46.94 103 PRO A O 1
ATOM 783 N N . PRO A 1 104 ? -14.743 -0.732 -7.646 1.00 45.09 104 PRO A N 1
ATOM 784 C CA . PRO A 1 104 ? -14.254 0.220 -6.658 1.00 45.09 104 PRO A CA 1
ATOM 785 C C . PRO A 1 104 ? -15.399 0.670 -5.748 1.00 45.09 104 PRO A C 1
ATOM 787 O O . PRO A 1 104 ? -16.410 1.205 -6.213 1.00 45.09 104 PRO A O 1
ATOM 790 N N . THR A 1 105 ? -15.252 0.447 -4.443 1.00 42.28 105 THR A N 1
ATOM 791 C CA . THR A 1 105 ? -16.097 1.088 -3.433 1.00 42.28 105 THR A CA 1
ATOM 792 C C . THR A 1 105 ? -15.910 2.605 -3.571 1.00 42.28 105 THR A C 1
ATOM 794 O O . THR A 1 105 ? -14.772 3.046 -3.739 1.00 42.28 105 THR A O 1
ATOM 797 N N . PRO A 1 106 ? -16.978 3.425 -3.556 1.00 39.53 106 PRO A N 1
ATOM 798 C CA . PRO A 1 106 ? -16.841 4.872 -3.693 1.00 39.53 106 PRO A CA 1
ATOM 799 C C . PRO A 1 106 ? -15.890 5.429 -2.616 1.00 39.53 106 PRO A C 1
ATOM 801 O O . PRO A 1 106 ? -16.033 5.070 -1.443 1.00 39.53 106 PRO A O 1
ATOM 804 N N . PRO A 1 107 ? -14.917 6.277 -2.997 1.00 43.41 107 PRO A N 1
ATOM 805 C CA . PRO A 1 107 ? -13.834 6.679 -2.111 1.00 43.41 107 PRO A CA 1
ATOM 806 C C . PRO A 1 107 ? -14.359 7.500 -0.937 1.00 43.41 107 PRO A C 1
ATOM 808 O O . PRO A 1 107 ? -15.173 8.412 -1.101 1.00 43.41 107 PRO A O 1
ATOM 811 N N . THR A 1 108 ? -13.887 7.159 0.261 1.00 41.97 108 THR A N 1
ATOM 812 C CA . THR A 1 108 ? -14.290 7.814 1.516 1.00 41.97 108 THR A CA 1
ATOM 813 C C . THR A 1 108 ? -13.261 8.851 1.990 1.00 41.97 108 THR A C 1
ATOM 815 O O . THR A 1 108 ? -13.486 9.542 2.984 1.00 41.97 108 THR A O 1
ATOM 818 N N . LEU A 1 109 ? -12.144 9.027 1.280 1.00 48.75 109 LEU A N 1
ATOM 819 C CA . LEU A 1 109 ? -11.109 9.973 1.682 1.00 48.75 10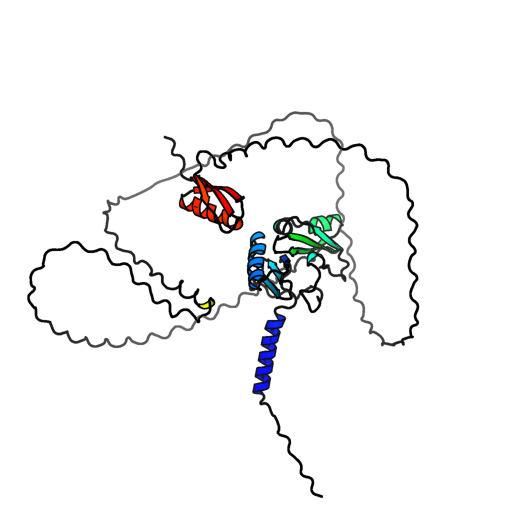9 LEU A CA 1
ATOM 820 C C . LEU A 1 109 ? -11.449 11.412 1.268 1.00 48.75 109 LEU A C 1
ATOM 822 O O . LEU A 1 109 ? -11.858 11.706 0.143 1.00 48.75 109 LEU A O 1
ATOM 826 N N . LEU A 1 110 ? -11.301 12.317 2.237 1.00 45.84 110 LEU A N 1
ATOM 827 C CA . LEU A 1 110 ? -11.513 13.756 2.104 1.00 45.84 110 LEU A CA 1
ATOM 828 C C . LEU A 1 110 ? -10.712 14.332 0.918 1.00 45.84 110 LEU A C 1
ATOM 830 O O . LEU A 1 110 ? -9.638 13.828 0.591 1.00 45.84 110 LEU A O 1
ATOM 834 N N . PRO A 1 111 ? -11.193 15.411 0.272 1.00 44.69 111 PRO A N 1
ATOM 835 C CA . PRO A 1 111 ? -10.542 15.997 -0.895 1.00 44.69 111 PRO A CA 1
ATOM 836 C C . PRO A 1 111 ? -9.156 16.560 -0.542 1.00 44.69 111 PRO A C 1
ATOM 838 O O . PRO A 1 111 ? -9.030 17.722 -0.157 1.00 44.69 111 PRO A O 1
ATOM 841 N N . LEU A 1 112 ? -8.101 15.760 -0.720 1.00 51.72 112 LEU A N 1
ATOM 842 C CA . LEU A 1 112 ? -6.730 16.259 -0.679 1.00 51.72 112 LEU A CA 1
ATOM 843 C C . LEU A 1 112 ? -6.450 17.141 -1.909 1.00 51.72 112 LEU A C 1
ATOM 845 O O . LEU A 1 112 ? -6.915 16.876 -3.023 1.00 51.72 112 LEU A O 1
ATOM 849 N N . SER A 1 113 ? -5.742 18.248 -1.666 1.00 48.09 113 SER A N 1
ATOM 850 C CA . SER A 1 113 ? -5.505 19.322 -2.636 1.00 48.09 113 SER A CA 1
ATOM 851 C C . SER A 1 113 ? -4.632 18.882 -3.822 1.00 48.09 113 SER A C 1
ATOM 853 O O . SER A 1 113 ? -3.954 17.862 -3.776 1.00 48.09 113 SER A O 1
ATOM 855 N N . LEU A 1 114 ? -4.658 19.681 -4.894 1.00 48.00 114 LEU A N 1
ATOM 856 C CA . LEU A 1 114 ? -4.182 19.370 -6.248 1.00 48.00 114 LEU A CA 1
ATOM 857 C C . LEU A 1 114 ? -2.704 18.947 -6.382 1.00 48.00 114 LEU A C 1
ATOM 859 O O . LEU A 1 114 ? -2.344 18.441 -7.441 1.00 48.00 114 LEU A O 1
ATOM 863 N N . ASN A 1 115 ? -1.874 19.115 -5.351 1.00 70.12 115 ASN A N 1
ATOM 864 C CA . ASN A 1 115 ? -0.484 18.667 -5.361 1.00 70.12 115 ASN A CA 1
ATOM 865 C C . ASN A 1 115 ? -0.313 17.503 -4.383 1.00 70.12 115 ASN A C 1
ATOM 867 O O . ASN A 1 115 ? 0.159 17.668 -3.261 1.00 70.12 115 ASN A O 1
ATOM 871 N N . GLU A 1 116 ? -0.682 16.303 -4.831 1.00 73.88 116 GLU A N 1
ATOM 872 C CA . GLU A 1 116 ? -0.619 15.065 -4.041 1.00 73.88 116 GLU A CA 1
ATOM 873 C C . GLU A 1 116 ? 0.782 14.796 -3.456 1.00 73.88 116 GLU A C 1
ATOM 875 O O . GLU A 1 116 ? 0.924 14.174 -2.409 1.00 73.88 116 GLU A O 1
ATOM 880 N N . PHE A 1 117 ? 1.826 15.300 -4.118 1.00 81.69 117 PHE A N 1
ATOM 881 C CA . PHE A 1 117 ? 3.231 15.188 -3.719 1.00 81.69 117 PHE A CA 1
ATOM 882 C C . PHE A 1 117 ? 3.750 16.372 -2.881 1.00 81.69 117 PHE A C 1
ATOM 884 O O . PHE A 1 117 ? 4.941 16.412 -2.581 1.00 81.69 117 PHE A O 1
ATOM 891 N N . GLU A 1 118 ? 2.917 17.351 -2.527 1.00 83.50 118 GLU A N 1
ATOM 892 C CA . GLU A 1 118 ? 3.263 18.471 -1.623 1.00 83.50 118 GLU A CA 1
ATOM 893 C C . GLU A 1 118 ? 2.572 18.359 -0.256 1.00 83.50 118 GLU A C 1
ATOM 895 O O . GLU A 1 118 ? 2.622 19.283 0.551 1.00 83.50 118 GLU A O 1
ATOM 900 N N . GLY A 1 119 ? 1.945 17.215 0.027 1.00 82.62 119 GLY A N 1
ATOM 901 C CA . GLY A 1 119 ? 1.289 16.951 1.303 1.00 82.62 119 GLY A CA 1
ATOM 902 C C . GLY A 1 119 ? 2.249 16.575 2.432 1.00 82.62 119 GLY A C 1
ATOM 903 O O . GLY A 1 119 ? 3.403 16.192 2.194 1.00 82.62 119 GLY A O 1
ATOM 904 N N . ALA A 1 120 ? 1.708 16.646 3.653 1.00 90.00 120 ALA A N 1
ATOM 905 C CA . ALA A 1 120 ? 2.285 16.060 4.858 1.00 90.00 120 ALA A CA 1
ATOM 906 C C . ALA A 1 120 ? 2.551 14.556 4.677 1.00 90.00 120 ALA A C 1
ATOM 908 O O . ALA A 1 120 ? 2.080 13.937 3.716 1.00 90.00 120 ALA A O 1
ATOM 909 N N . TRP A 1 121 ? 3.318 13.968 5.593 1.00 91.94 121 TRP A N 1
ATOM 910 C CA . TRP A 1 121 ? 3.527 12.528 5.579 1.00 91.94 121 TRP A CA 1
ATOM 911 C C . TRP A 1 121 ? 2.203 11.788 5.778 1.00 91.94 121 TRP A C 1
ATOM 913 O O . TRP A 1 121 ? 1.280 12.324 6.393 1.00 91.94 121 TRP A O 1
ATOM 923 N N . PRO A 1 122 ? 2.089 10.541 5.302 1.00 89.50 122 PRO A N 1
ATOM 924 C CA . PRO A 1 122 ? 0.808 9.834 5.286 1.00 89.50 122 PRO A CA 1
ATOM 925 C C . PRO A 1 122 ? 0.271 9.609 6.692 1.00 89.50 122 PRO A C 1
ATOM 927 O O . PRO A 1 122 ? -0.926 9.669 6.938 1.00 89.50 122 PRO A O 1
ATOM 930 N N . HIS A 1 123 ? 1.199 9.411 7.624 1.00 88.94 123 HIS A N 1
ATOM 931 C CA . HIS A 1 123 ? 0.929 9.233 9.035 1.00 88.94 123 HIS A CA 1
ATOM 932 C C . HIS A 1 123 ? 0.572 10.533 9.774 1.00 88.94 123 HIS A C 1
ATOM 934 O O . HIS A 1 123 ? 0.299 10.481 10.969 1.00 88.94 123 HIS A O 1
ATOM 940 N N . ASP A 1 124 ? 0.645 11.701 9.133 1.00 91.25 124 ASP A N 1
ATOM 941 C CA . ASP A 1 124 ? 0.230 12.991 9.708 1.00 91.25 124 ASP A CA 1
ATOM 942 C C . ASP A 1 124 ? -1.161 13.427 9.229 1.00 91.25 124 ASP A C 1
ATOM 944 O O . ASP A 1 124 ? -1.674 14.460 9.662 1.00 91.25 124 ASP A O 1
ATOM 948 N N . ILE A 1 125 ? -1.775 12.656 8.330 1.00 90.56 125 ILE A N 1
ATOM 949 C CA . ILE A 1 125 ? -3.101 12.936 7.791 1.00 90.56 125 ILE A CA 1
ATOM 950 C C . ILE A 1 125 ? -4.128 12.226 8.672 1.00 90.56 125 ILE A C 1
ATOM 952 O O . ILE A 1 125 ? -4.133 11.004 8.752 1.00 90.56 125 ILE A O 1
ATOM 956 N N . ASP A 1 126 ? -5.022 12.982 9.308 1.00 92.00 126 ASP A N 1
ATOM 957 C CA . ASP A 1 126 ? -6.149 12.395 10.035 1.00 92.00 126 ASP A CA 1
ATOM 958 C C . ASP A 1 126 ? -7.097 11.704 9.042 1.00 92.00 126 ASP A C 1
ATOM 960 O O . ASP A 1 126 ? -7.781 12.352 8.245 1.00 92.00 126 ASP A O 1
ATOM 964 N N . ILE A 1 127 ? -7.086 10.371 9.067 1.00 90.75 127 ILE A N 1
ATOM 965 C CA . ILE A 1 127 ? -7.899 9.520 8.190 1.00 90.75 127 ILE A CA 1
ATOM 966 C C . ILE A 1 127 ? -9.353 9.382 8.668 1.00 90.75 127 ILE A C 1
ATOM 968 O O . ILE A 1 127 ? -10.164 8.739 7.988 1.00 90.75 127 ILE A O 1
ATOM 972 N N . CYS A 1 128 ? -9.687 9.940 9.834 1.00 93.44 128 CYS A N 1
ATOM 973 C CA . CYS A 1 128 ? -11.001 9.806 10.443 1.00 93.44 128 CYS A CA 1
ATOM 974 C C . CYS A 1 128 ? -11.970 10.861 9.938 1.00 93.44 128 CYS A C 1
ATOM 976 O O . CYS A 1 128 ? -11.600 11.968 9.537 1.00 93.44 128 CYS A O 1
ATOM 978 N N . LYS A 1 129 ? -13.260 10.523 9.951 1.00 87.69 129 LYS A N 1
ATOM 979 C CA . LYS A 1 129 ? -14.289 11.446 9.486 1.00 87.69 129 LYS A CA 1
ATOM 980 C C . LYS A 1 129 ? -14.590 12.460 10.589 1.00 87.69 129 LYS A C 1
ATOM 982 O O . LYS A 1 129 ? -15.186 12.094 11.606 1.00 87.69 129 LYS A O 1
ATOM 987 N N . PRO A 1 130 ? -14.327 13.762 10.376 1.00 84.06 130 PRO A N 1
ATOM 988 C CA . PRO A 1 130 ? -14.589 14.772 11.401 1.00 84.06 130 PRO A CA 1
ATOM 989 C C . PRO A 1 130 ? -16.080 14.880 11.764 1.00 84.06 130 PRO A C 1
ATOM 991 O O . PRO A 1 130 ? -16.426 15.337 12.850 1.00 84.06 130 PRO A O 1
ATOM 994 N N . GLN A 1 131 ? -16.979 14.446 10.874 1.00 81.75 131 GLN A N 1
ATOM 995 C CA . GLN A 1 131 ? -18.430 14.530 11.070 1.00 81.75 131 GLN A CA 1
ATOM 996 C C . GLN A 1 131 ? -18.985 13.480 12.045 1.00 81.75 131 GLN A C 1
ATOM 998 O O . GLN A 1 131 ? -20.038 13.707 12.637 1.00 81.75 131 GLN A O 1
ATOM 1003 N N . GLU A 1 132 ? -18.292 12.356 12.246 1.00 83.44 132 GLU A N 1
ATOM 1004 C CA . GLU A 1 132 ? -18.808 11.210 13.014 1.00 83.44 132 GLU A CA 1
ATOM 1005 C C . GLU A 1 132 ? -18.312 11.192 14.478 1.00 83.44 132 GLU A C 1
ATOM 1007 O O . GLU A 1 132 ? -18.594 10.256 15.223 1.00 83.44 132 GLU A O 1
ATOM 1012 N N . GLN A 1 133 ? -17.626 12.258 14.929 1.00 90.31 133 GLN A N 1
ATOM 1013 C CA . GLN A 1 133 ? -16.988 12.349 16.258 1.00 90.31 133 GLN A CA 1
ATOM 1014 C C . GLN A 1 133 ? -16.035 11.176 16.547 1.00 90.31 133 GLN A C 1
ATOM 1016 O O . GLN A 1 133 ? -15.907 10.733 17.693 1.00 90.31 133 GLN A O 1
ATOM 1021 N N . GLU A 1 134 ? -15.385 10.656 15.509 1.00 95.56 134 GLU A N 1
ATOM 1022 C CA . GLU A 1 134 ? -14.376 9.615 15.649 1.00 95.56 134 GLU A CA 1
ATOM 1023 C C . GLU A 1 134 ? -13.131 10.184 16.336 1.00 95.56 134 GLU A C 1
ATOM 1025 O O . GLU A 1 134 ? -12.702 11.309 16.075 1.00 95.56 134 GLU A O 1
ATOM 1030 N N . LYS A 1 135 ? -12.547 9.401 17.243 1.00 96.38 135 LYS A N 1
ATOM 1031 C CA . LYS A 1 135 ? -11.275 9.714 17.887 1.00 96.38 135 LYS A CA 1
ATOM 1032 C C . LYS A 1 135 ? -10.151 9.110 17.054 1.00 96.38 135 LYS A C 1
ATOM 1034 O O . LYS A 1 135 ? -10.052 7.888 16.962 1.00 96.38 135 LYS A O 1
ATOM 1039 N N . TYR A 1 136 ? -9.300 9.969 16.503 1.00 96.81 136 TYR A N 1
ATOM 1040 C CA . TYR A 1 136 ? -8.062 9.572 15.841 1.00 96.81 136 TYR A CA 1
ATOM 1041 C C . TYR A 1 136 ? -7.013 9.128 16.870 1.00 96.81 136 TYR A C 1
ATOM 1043 O O . TYR A 1 136 ? -6.745 9.830 17.853 1.00 96.81 136 TYR A O 1
ATOM 1051 N N . ILE A 1 137 ? -6.415 7.958 16.655 1.00 97.12 137 ILE A N 1
ATOM 1052 C CA . ILE A 1 137 ? -5.292 7.437 17.443 1.00 97.12 137 ILE A CA 1
ATOM 1053 C C . ILE A 1 137 ? -4.170 7.053 16.481 1.00 97.12 137 ILE A C 1
ATOM 1055 O O . ILE A 1 137 ? -4.403 6.376 15.490 1.00 97.12 137 ILE A O 1
ATOM 1059 N N . LYS A 1 138 ? -2.938 7.451 16.800 1.00 97.19 138 LYS A N 1
ATOM 1060 C CA . LYS A 1 138 ? -1.734 7.127 16.028 1.00 97.19 138 LYS A CA 1
ATOM 1061 C C . LYS A 1 138 ? -0.808 6.244 16.861 1.00 97.19 138 LYS A C 1
ATOM 1063 O O . LYS A 1 138 ? -0.418 6.631 17.966 1.00 97.19 138 LYS A O 1
ATOM 1068 N N . ILE A 1 139 ? -0.456 5.070 16.344 1.00 97.88 139 ILE A N 1
ATOM 1069 C CA . ILE A 1 139 ? 0.373 4.065 17.023 1.00 97.88 139 ILE A CA 1
ATOM 1070 C C . ILE A 1 139 ? 1.659 3.874 16.223 1.00 97.88 139 ILE A C 1
ATOM 1072 O O . ILE A 1 139 ? 1.613 3.650 15.021 1.00 97.88 139 ILE A O 1
ATOM 1076 N N . LYS A 1 140 ? 2.823 4.009 16.868 1.00 97.81 140 LYS A N 1
ATOM 1077 C CA . LYS A 1 140 ? 4.125 3.856 16.203 1.00 97.81 140 LYS A CA 1
ATOM 1078 C C . LYS A 1 140 ? 4.541 2.390 16.189 1.00 97.81 140 LYS A C 1
ATOM 1080 O O . LYS A 1 140 ? 4.538 1.747 17.236 1.00 97.81 140 LYS A O 1
ATOM 1085 N N . HIS A 1 141 ? 4.998 1.910 15.039 1.00 97.50 141 HIS A N 1
ATOM 1086 C CA . HIS A 1 141 ? 5.544 0.567 14.875 1.00 97.50 141 HIS A CA 1
ATOM 1087 C C . HIS A 1 141 ? 7.032 0.595 14.515 1.00 97.50 141 HIS A C 1
ATOM 1089 O O . HIS A 1 141 ? 7.515 1.570 13.935 1.00 97.50 141 HIS A O 1
ATOM 1095 N N . PRO A 1 142 ? 7.779 -0.475 14.842 1.00 96.88 142 PRO A N 1
ATOM 1096 C CA . PRO A 1 142 ? 9.193 -0.567 14.489 1.00 96.88 142 PRO A CA 1
ATOM 1097 C C . PRO A 1 142 ? 9.422 -0.762 12.982 1.00 96.88 142 PRO A C 1
ATOM 1099 O O . PRO A 1 142 ? 10.436 -0.307 12.467 1.00 96.88 142 PRO A O 1
ATOM 1102 N N . HIS A 1 143 ? 8.510 -1.442 12.279 1.00 96.12 143 HIS A N 1
ATOM 1103 C CA . HIS A 1 143 ? 8.604 -1.727 10.842 1.00 96.12 143 HIS A CA 1
ATOM 1104 C C . HIS A 1 143 ? 7.238 -2.138 10.257 1.00 96.12 143 HIS A C 1
ATOM 1106 O O . HIS A 1 143 ? 6.315 -2.491 11.003 1.00 96.12 143 HIS A O 1
ATOM 1112 N N . GLY A 1 144 ? 7.122 -2.180 8.925 1.00 94.31 144 GLY A N 1
ATOM 1113 C CA . GLY A 1 144 ? 5.861 -2.439 8.213 1.00 94.31 144 GLY A CA 1
ATOM 1114 C C . GLY A 1 144 ? 5.224 -3.788 8.514 1.00 94.31 144 GLY A C 1
ATOM 1115 O O . GLY A 1 144 ? 4.034 -3.853 8.827 1.00 94.31 144 GLY A O 1
ATOM 1116 N N . ARG A 1 145 ? 6.025 -4.865 8.574 1.00 96.06 145 ARG A N 1
ATOM 1117 C CA . ARG A 1 145 ? 5.514 -6.192 8.975 1.00 96.06 145 ARG A CA 1
ATOM 1118 C C . ARG A 1 145 ? 4.839 -6.184 10.354 1.00 96.06 145 ARG A C 1
ATOM 1120 O O . ARG A 1 145 ? 3.911 -6.959 10.563 1.00 96.06 145 ARG A O 1
ATOM 1127 N N . HIS A 1 146 ? 5.303 -5.354 11.296 1.00 96.44 146 HIS A N 1
ATOM 1128 C CA . HIS A 1 146 ? 4.702 -5.283 12.629 1.00 96.44 146 HIS A CA 1
ATOM 1129 C C . HIS A 1 146 ? 3.352 -4.572 12.575 1.00 96.44 146 HIS A C 1
ATOM 1131 O O . HIS A 1 146 ? 2.406 -5.073 13.169 1.00 96.44 146 HIS A O 1
ATOM 1137 N N . CYS A 1 147 ? 3.260 -3.469 11.826 1.00 95.50 147 CYS A N 1
ATOM 1138 C CA . CYS A 1 147 ? 1.998 -2.760 11.607 1.00 95.50 147 CYS A CA 1
ATOM 1139 C C . CYS A 1 147 ? 0.933 -3.703 11.014 1.00 95.50 147 CYS A C 1
ATOM 1141 O O . CYS A 1 147 ? -0.175 -3.805 11.523 1.00 95.50 147 CYS A O 1
ATOM 1143 N N . LEU A 1 148 ? 1.310 -4.493 10.003 1.00 94.69 148 LEU A N 1
ATOM 1144 C CA . LEU A 1 148 ? 0.403 -5.422 9.321 1.00 94.69 148 LEU A CA 1
ATOM 1145 C C . LEU A 1 148 ? -0.004 -6.650 10.145 1.00 94.69 148 LEU A C 1
ATOM 1147 O O . LEU A 1 148 ? -1.155 -7.078 10.099 1.00 94.69 148 LEU A O 1
ATOM 1151 N N . LYS A 1 149 ? 0.953 -7.292 10.828 1.00 95.19 149 LYS A N 1
ATOM 1152 C CA . LYS A 1 149 ? 0.721 -8.591 11.492 1.00 95.19 149 LYS A CA 1
ATOM 1153 C C . LYS A 1 149 ? 0.239 -8.446 12.932 1.00 95.19 149 LYS A C 1
ATOM 1155 O O . LYS A 1 149 ? -0.255 -9.418 13.500 1.00 95.19 149 LYS A O 1
ATOM 1160 N N . ARG A 1 150 ? 0.431 -7.275 13.540 1.00 94.62 150 ARG A N 1
ATOM 1161 C CA . ARG A 1 150 ? 0.070 -6.992 14.932 1.00 94.62 150 ARG A CA 1
ATOM 1162 C C . ARG A 1 150 ? -0.604 -5.620 15.031 1.00 94.62 150 ARG A C 1
ATOM 1164 O O . ARG A 1 150 ? -0.026 -4.733 15.659 1.00 94.62 150 ARG A O 1
ATOM 1171 N N . PRO A 1 151 ? -1.785 -5.451 14.408 1.00 93.12 151 PRO A N 1
ATOM 1172 C CA . PRO A 1 151 ? -2.555 -4.226 14.562 1.00 93.12 151 PRO A CA 1
ATOM 1173 C C . PRO A 1 151 ? -2.949 -4.049 16.033 1.00 93.12 151 PRO A C 1
ATOM 1175 O O . PRO A 1 151 ? -3.449 -4.978 16.674 1.00 93.12 151 PRO A O 1
ATOM 1178 N N . GLU A 1 152 ? -2.692 -2.866 16.574 1.00 97.62 152 GLU A N 1
ATOM 1179 C CA . GLU A 1 152 ? -2.993 -2.471 17.951 1.00 97.62 152 GLU A CA 1
ATOM 1180 C C . GLU A 1 152 ? -4.232 -1.565 18.026 1.00 97.62 152 GLU A C 1
ATOM 1182 O O . GLU A 1 152 ? -4.725 -1.295 19.128 1.00 97.62 152 GLU A O 1
ATOM 1187 N N . CYS A 1 153 ? -4.772 -1.105 16.887 1.00 97.19 153 CYS A N 1
ATOM 1188 C CA . CYS A 1 153 ? -5.931 -0.212 16.865 1.00 97.19 153 CYS A CA 1
ATOM 1189 C C . CYS A 1 153 ? -7.134 -0.762 17.631 1.00 97.19 153 CYS A C 1
ATOM 1191 O O . CYS A 1 153 ? -7.753 -0.027 18.400 1.00 97.19 153 CYS A O 1
ATOM 1193 N N . GLU A 1 154 ? -7.466 -2.043 17.453 1.00 96.12 154 GLU A N 1
ATOM 1194 C CA . GLU A 1 154 ? -8.636 -2.637 18.099 1.00 96.12 154 GLU A CA 1
ATOM 1195 C C . GLU A 1 154 ? -8.513 -2.606 19.628 1.00 96.12 154 GLU A C 1
ATOM 1197 O O . GLU A 1 154 ? -9.408 -2.101 20.307 1.00 96.12 154 GLU A O 1
ATOM 1202 N N . GLU A 1 155 ? -7.380 -3.060 20.170 1.00 97.38 155 GLU A N 1
ATOM 1203 C CA . GLU A 1 155 ? -7.111 -3.040 21.612 1.00 97.38 155 GLU A CA 1
ATOM 1204 C C . GLU A 1 155 ? -7.132 -1.604 22.155 1.00 97.38 155 GLU A C 1
ATOM 1206 O O . GLU A 1 155 ? -7.707 -1.325 23.214 1.00 97.38 155 GLU A O 1
ATOM 1211 N N . ARG A 1 156 ? -6.545 -0.659 21.412 1.00 97.94 156 ARG A N 1
ATOM 1212 C CA . ARG A 1 156 ? -6.434 0.733 21.852 1.00 97.94 156 ARG A CA 1
ATOM 1213 C C . ARG A 1 156 ? -7.765 1.472 21.815 1.00 97.94 156 ARG A C 1
ATOM 1215 O O . ARG A 1 156 ? -8.054 2.213 22.753 1.00 97.94 156 ARG A O 1
ATOM 1222 N N . CYS A 1 157 ? -8.595 1.235 20.800 1.00 97.75 157 CYS A N 1
ATOM 1223 C CA . CYS A 1 157 ? -9.966 1.739 20.774 1.00 97.75 157 CYS A CA 1
ATOM 1224 C C . CYS A 1 157 ? -10.791 1.133 21.920 1.00 97.75 157 CYS A C 1
ATOM 1226 O O . CYS A 1 157 ? -11.460 1.873 22.643 1.00 97.75 157 CYS A O 1
ATOM 1228 N N . GLN A 1 158 ? -10.692 -0.183 22.150 1.00 97.19 158 GLN A N 1
ATOM 1229 C CA . GLN A 1 158 ? -11.422 -0.859 23.230 1.00 97.19 158 GLN A CA 1
ATOM 1230 C C . GLN A 1 158 ? -11.046 -0.314 24.614 1.00 97.19 158 GLN A C 1
ATOM 1232 O O . GLN A 1 158 ? -11.927 -0.104 25.449 1.00 97.19 158 GLN A O 1
ATOM 1237 N N . LYS A 1 159 ? -9.761 -0.015 24.850 1.00 98.00 159 LYS A N 1
ATOM 1238 C CA . LYS A 1 159 ? -9.284 0.607 26.098 1.00 98.00 159 LYS A CA 1
ATOM 1239 C C . LYS A 1 159 ? -9.911 1.981 26.361 1.00 98.00 159 LYS A C 1
ATOM 1241 O O . LYS A 1 159 ? -10.094 2.362 27.514 1.00 98.00 159 LYS A O 1
ATOM 1246 N N . GLU A 1 160 ? -10.259 2.704 25.304 1.00 97.19 160 GLU A N 1
ATOM 1247 C CA . GLU A 1 160 ? -10.950 3.996 25.359 1.00 97.19 160 GLU A CA 1
ATOM 1248 C C . GLU A 1 160 ? -12.484 3.850 25.431 1.00 97.19 160 GLU A C 1
ATOM 1250 O O . GLU A 1 160 ? -13.199 4.851 25.450 1.00 97.19 160 GLU A O 1
ATOM 1255 N N . GLY A 1 161 ? -13.011 2.619 25.464 1.00 96.94 161 GLY A N 1
ATOM 1256 C CA . GLY A 1 161 ? -14.451 2.350 25.418 1.00 96.94 161 GLY A CA 1
ATOM 1257 C C . GLY A 1 161 ? -15.083 2.655 24.055 1.00 96.94 161 GLY A C 1
ATOM 1258 O O . GLY A 1 161 ? -16.281 2.930 23.981 1.00 96.94 161 GLY A O 1
ATOM 1259 N N . LEU A 1 162 ? -14.282 2.638 22.988 1.00 97.12 162 LEU A N 1
ATOM 1260 C CA . LEU A 1 162 ? -14.690 2.914 21.613 1.00 97.12 162 LEU A CA 1
ATOM 1261 C C . LEU A 1 162 ? -14.500 1.667 20.737 1.00 97.12 162 LEU A C 1
ATOM 1263 O O . LEU A 1 162 ? -13.734 0.760 21.058 1.00 97.12 162 LEU A O 1
ATOM 1267 N N . TRP A 1 163 ? -15.189 1.630 19.603 1.00 96.06 163 TRP A N 1
ATOM 1268 C CA . TRP A 1 163 ? -15.027 0.598 18.583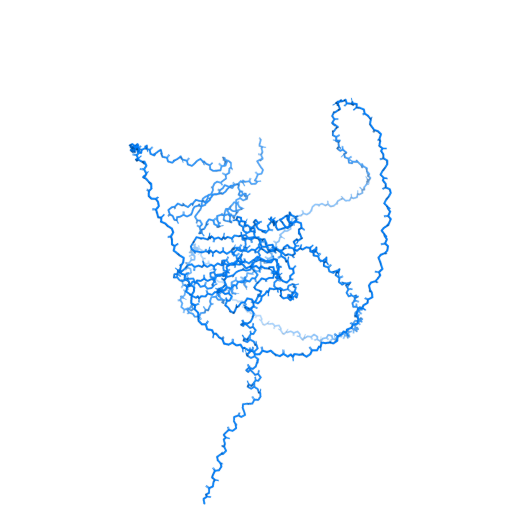 1.00 96.06 163 TRP A CA 1
ATOM 1269 C C . TRP A 1 163 ? -14.113 1.110 17.481 1.00 96.06 163 TRP A C 1
ATOM 1271 O O . TRP A 1 163 ? -14.248 2.249 17.045 1.00 96.06 163 TRP A O 1
ATOM 1281 N N . MET A 1 164 ? -13.206 0.264 17.005 1.00 95.56 164 MET A N 1
ATOM 1282 C CA . MET A 1 164 ? -12.443 0.557 15.796 1.00 95.56 164 MET A CA 1
ATOM 1283 C C . MET A 1 164 ? -13.401 0.611 14.598 1.00 95.56 164 MET A C 1
ATOM 1285 O O . MET A 1 164 ? -14.105 -0.362 14.321 1.00 95.56 164 MET A O 1
ATOM 1289 N N . THR A 1 165 ? -13.443 1.750 13.912 1.00 93.44 165 THR A N 1
ATOM 1290 C CA . THR A 1 165 ? -14.231 1.967 12.690 1.00 93.44 165 THR A CA 1
ATOM 1291 C C . THR A 1 165 ? -13.372 1.860 11.438 1.00 93.44 165 THR A C 1
ATOM 1293 O O . THR A 1 165 ? -13.843 1.358 10.420 1.00 93.44 165 THR A O 1
ATOM 1296 N N . ARG A 1 166 ? -12.103 2.272 11.528 1.00 92.62 166 ARG A N 1
ATOM 1297 C CA . ARG A 1 166 ? -11.115 2.191 10.448 1.00 92.62 166 ARG A CA 1
ATOM 1298 C C . ARG A 1 166 ? -9.716 2.034 11.032 1.00 92.62 166 ARG A C 1
ATOM 1300 O O . ARG A 1 166 ? -9.426 2.599 12.088 1.00 92.62 166 ARG A O 1
ATOM 1307 N N . SER A 1 167 ? -8.855 1.307 10.335 1.00 94.25 167 SER A N 1
ATOM 1308 C CA . SER A 1 167 ? -7.421 1.306 10.596 1.00 94.25 167 SER A CA 1
ATOM 1309 C C . SER A 1 167 ? -6.636 1.274 9.291 1.00 94.25 167 SER A C 1
ATOM 1311 O O . SER A 1 167 ? -7.043 0.617 8.334 1.00 94.25 167 SER A O 1
ATOM 1313 N N . GLU A 1 168 ? -5.522 2.001 9.248 1.00 95.06 168 GLU A N 1
ATOM 1314 C CA . GLU A 1 168 ? -4.611 2.008 8.103 1.00 95.06 168 GLU A CA 1
ATOM 1315 C C . GLU A 1 168 ? -3.160 2.013 8.562 1.00 95.06 168 GLU A C 1
ATOM 1317 O O . GLU A 1 168 ? -2.772 2.768 9.457 1.00 95.06 168 GLU A O 1
ATOM 1322 N N . CYS A 1 169 ? -2.346 1.190 7.908 1.00 96.38 169 CYS A N 1
ATOM 1323 C CA . CYS A 1 169 ? -0.902 1.202 8.072 1.00 96.38 169 CYS A CA 1
ATOM 1324 C C . CYS A 1 169 ? -0.276 2.102 7.014 1.00 96.38 169 CYS A C 1
ATOM 1326 O O . CYS A 1 169 ? -0.513 1.927 5.818 1.00 96.38 169 CYS A O 1
ATOM 1328 N N . GLY A 1 170 ? 0.571 3.028 7.448 1.00 95.94 170 GLY A N 1
ATOM 1329 C CA . GLY A 1 170 ? 1.322 3.882 6.542 1.00 95.94 170 GLY A CA 1
ATOM 1330 C C . GLY A 1 170 ? 2.745 4.125 7.015 1.00 95.94 170 GLY A C 1
ATOM 1331 O O . GLY A 1 170 ? 3.040 4.067 8.213 1.00 95.94 170 GLY A O 1
ATOM 1332 N N . ALA A 1 171 ? 3.632 4.425 6.069 1.00 97.12 171 ALA A N 1
ATOM 1333 C CA . ALA A 1 171 ? 4.983 4.869 6.379 1.00 97.12 171 ALA A CA 1
ATOM 1334 C C . ALA A 1 171 ? 5.352 6.136 5.615 1.00 97.12 171 ALA A C 1
ATOM 1336 O O . ALA A 1 171 ? 4.947 6.344 4.472 1.00 97.12 171 ALA A O 1
ATOM 1337 N N . GLY A 1 172 ? 6.142 6.977 6.273 1.00 96.50 172 GLY A N 1
ATOM 1338 C CA . GLY A 1 172 ? 6.758 8.158 5.681 1.00 96.50 172 GLY A CA 1
ATOM 1339 C C . GLY A 1 172 ? 8.242 8.177 6.015 1.00 96.50 172 GLY A C 1
ATOM 1340 O O . GLY A 1 172 ? 8.614 7.819 7.135 1.00 96.50 172 GLY A O 1
ATOM 1341 N N . GLY A 1 173 ? 9.098 8.562 5.073 1.00 95.69 173 GLY A N 1
ATOM 1342 C CA . GLY A 1 173 ? 10.527 8.638 5.349 1.00 95.69 173 GLY A CA 1
ATOM 1343 C C . GLY A 1 173 ? 11.412 8.896 4.139 1.00 95.69 173 GLY A C 1
ATOM 1344 O O . GLY A 1 173 ? 11.011 9.525 3.166 1.00 95.69 173 GLY A O 1
ATOM 1345 N N . ARG A 1 174 ? 12.651 8.417 4.214 1.00 95.12 174 ARG A N 1
ATOM 1346 C CA . ARG A 1 174 ? 13.634 8.503 3.127 1.00 95.12 174 ARG A CA 1
ATOM 1347 C C . ARG A 1 174 ? 13.928 7.100 2.632 1.00 95.12 174 ARG A C 1
ATOM 1349 O O . ARG A 1 174 ? 14.209 6.251 3.467 1.00 95.12 174 ARG A O 1
ATOM 1356 N N . ALA A 1 175 ? 13.910 6.867 1.322 1.00 93.31 175 ALA A N 1
ATOM 1357 C CA . ALA A 1 175 ? 14.339 5.585 0.751 1.00 93.31 175 ALA A CA 1
ATOM 1358 C C . ALA A 1 175 ? 15.841 5.552 0.455 1.00 93.31 175 ALA A C 1
ATOM 1360 O O . ALA A 1 175 ? 16.422 4.483 0.299 1.00 93.31 175 ALA A O 1
ATOM 1361 N N . TYR A 1 176 ? 16.483 6.717 0.370 1.00 90.69 176 TYR A N 1
ATOM 1362 C CA . TYR A 1 176 ? 17.881 6.816 -0.018 1.00 90.69 176 TYR A CA 1
ATOM 1363 C C . TYR A 1 176 ? 18.565 8.065 0.578 1.00 90.69 176 TYR A C 1
ATOM 1365 O O . TYR A 1 176 ? 17.916 9.112 0.698 1.00 90.69 176 TYR A O 1
ATOM 1373 N N . PRO A 1 177 ? 19.885 8.034 0.883 1.00 89.19 177 PRO A N 1
ATOM 1374 C CA . PRO A 1 177 ? 20.821 6.897 0.790 1.00 89.19 177 PRO A CA 1
ATOM 1375 C C . PRO A 1 177 ? 20.652 5.845 1.879 1.00 89.19 177 PRO A C 1
ATOM 1377 O O . PRO A 1 177 ? 20.930 4.679 1.629 1.00 89.19 177 PRO A O 1
ATOM 1380 N N . ASP A 1 178 ? 20.173 6.263 3.043 1.00 91.25 178 ASP A N 1
ATOM 1381 C CA . ASP A 1 178 ? 19.968 5.402 4.196 1.00 91.25 178 ASP A CA 1
ATOM 1382 C C . ASP A 1 178 ? 18.457 5.278 4.408 1.00 91.25 178 ASP A C 1
ATOM 1384 O O . ASP A 1 178 ? 17.841 6.248 4.870 1.00 91.25 178 ASP A O 1
ATOM 1388 N N . PRO A 1 179 ? 17.837 4.151 4.007 1.00 92.44 179 PRO A N 1
ATOM 1389 C CA . PRO A 1 179 ? 16.399 3.992 4.111 1.00 92.44 179 PRO A CA 1
ATOM 1390 C C . PRO A 1 179 ? 15.977 4.090 5.578 1.00 92.44 179 PRO A C 1
ATOM 1392 O O . PRO A 1 179 ? 16.423 3.323 6.432 1.00 92.44 179 PRO A O 1
ATOM 1395 N N . SER A 1 180 ? 15.136 5.073 5.883 1.00 95.38 180 SER A N 1
ATOM 1396 C CA . SER A 1 180 ? 14.633 5.338 7.226 1.00 95.38 180 SER A CA 1
ATOM 1397 C C . SER A 1 180 ? 13.162 5.704 7.128 1.00 95.38 180 SER A C 1
ATOM 1399 O O . SER A 1 180 ? 12.839 6.798 6.655 1.00 95.38 180 SER A O 1
ATOM 1401 N N . TYR A 1 181 ? 12.290 4.812 7.588 1.00 96.44 181 TYR A N 1
ATOM 1402 C CA . TYR A 1 181 ? 10.847 5.026 7.587 1.00 96.44 181 TYR A CA 1
ATOM 1403 C C . TYR A 1 181 ? 10.303 5.044 8.999 1.00 96.44 181 TYR A C 1
ATOM 1405 O O . TYR A 1 181 ? 10.701 4.247 9.852 1.00 96.44 181 TYR A O 1
ATOM 1413 N N . GLU A 1 182 ? 9.337 5.921 9.215 1.00 97.75 182 GLU A N 1
ATOM 1414 C CA . GLU A 1 182 ? 8.512 5.885 10.404 1.00 97.75 182 GLU A CA 1
ATOM 1415 C C . GLU A 1 182 ? 7.174 5.244 10.065 1.00 97.75 182 GLU A C 1
ATOM 1417 O O . GLU A 1 182 ? 6.399 5.760 9.256 1.00 97.75 182 GLU A O 1
ATOM 1422 N N . TRP A 1 183 ? 6.934 4.096 10.691 1.00 97.50 183 TRP A N 1
ATOM 1423 C CA . TRP A 1 183 ? 5.738 3.295 10.505 1.00 97.50 183 TRP A CA 1
ATOM 1424 C C . TRP A 1 183 ? 4.700 3.647 11.553 1.00 97.50 183 TRP A C 1
ATOM 1426 O O . TRP A 1 183 ? 4.994 3.645 12.755 1.00 97.50 183 TRP A O 1
ATOM 1436 N N . TYR A 1 184 ? 3.481 3.903 11.094 1.00 97.69 184 TYR A N 1
ATOM 1437 C CA . TYR A 1 184 ? 2.359 4.199 11.961 1.00 97.69 184 TYR A CA 1
ATOM 1438 C C . TYR A 1 184 ? 1.115 3.430 11.541 1.00 97.69 184 TYR A C 1
ATOM 1440 O O . TYR A 1 184 ? 0.816 3.299 10.356 1.00 97.69 184 TYR A O 1
ATOM 1448 N N . GLU A 1 185 ? 0.382 2.969 12.543 1.00 97.06 185 GLU A N 1
ATOM 1449 C CA . GLU A 1 185 ? -0.994 2.522 12.412 1.00 97.06 185 GLU A CA 1
ATOM 1450 C C . GLU A 1 185 ? -1.895 3.682 12.845 1.00 97.06 185 GLU A C 1
ATOM 1452 O O . GLU A 1 185 ? -1.749 4.241 13.940 1.00 97.06 185 GLU A O 1
ATOM 1457 N N . GLN A 1 186 ? -2.778 4.097 11.948 1.00 96.69 186 GLN A N 1
ATOM 1458 C CA . GLN A 1 186 ? -3.742 5.165 12.162 1.00 96.69 186 GLN A CA 1
ATOM 1459 C C . GLN A 1 186 ? -5.098 4.529 12.436 1.00 96.69 186 GLN A C 1
ATOM 1461 O O . GLN A 1 186 ? -5.575 3.741 11.626 1.00 96.69 186 GLN A O 1
ATOM 1466 N N . CYS A 1 187 ? -5.710 4.857 13.569 1.00 96.81 187 CYS A N 1
ATOM 1467 C CA . CYS A 1 187 ? -6.962 4.273 14.031 1.00 96.81 187 CYS A CA 1
ATOM 1468 C C . CYS A 1 187 ? -8.049 5.333 14.097 1.00 96.81 187 CYS A C 1
ATOM 1470 O O . CYS A 1 187 ? -7.851 6.386 14.707 1.00 96.81 187 CYS A O 1
ATOM 1472 N N . CYS A 1 188 ? -9.227 4.990 13.597 1.00 96.56 188 CYS A N 1
ATOM 1473 C CA . CYS A 1 188 ? -10.456 5.711 13.881 1.00 96.56 188 CYS A CA 1
ATOM 1474 C C . CYS A 1 188 ? -11.270 4.919 14.885 1.00 96.56 188 CYS A C 1
ATOM 1476 O O . CYS A 1 188 ? -11.627 3.765 14.644 1.00 96.56 188 CYS A O 1
ATOM 1478 N N . CYS A 1 189 ? -11.524 5.532 16.039 1.00 97.12 189 CYS A N 1
ATOM 1479 C CA . CYS A 1 189 ? -12.312 4.936 17.103 1.00 97.12 189 CYS A CA 1
ATOM 1480 C C . CYS A 1 189 ? -13.646 5.683 17.240 1.00 97.12 189 CYS A C 1
ATOM 1482 O O . CYS A 1 189 ? -13.673 6.854 17.623 1.00 97.12 189 CYS A O 1
ATOM 1484 N N . GLY A 1 190 ? -14.758 5.011 16.959 1.00 95.81 190 GLY A N 1
ATOM 1485 C CA . GLY A 1 190 ? -16.114 5.554 17.050 1.00 95.81 190 GLY A CA 1
ATOM 1486 C C . GLY A 1 190 ? -16.905 4.987 18.230 1.00 95.81 190 GLY A C 1
ATOM 1487 O O . GLY A 1 190 ? -16.585 3.937 18.785 1.00 95.81 190 GLY A O 1
ATOM 1488 N N . LYS A 1 191 ? -17.983 5.670 18.630 1.00 95.06 191 LYS A N 1
ATOM 1489 C CA . LYS A 1 191 ? -18.899 5.167 19.679 1.00 95.06 191 LYS A CA 1
ATOM 1490 C C . LYS A 1 191 ? -19.783 4.024 19.179 1.00 95.06 191 LYS A C 1
ATOM 1492 O O . LYS A 1 191 ? -20.197 3.167 19.956 1.00 95.06 191 LYS A O 1
ATOM 1497 N N . SER A 1 192 ? -20.107 4.030 17.890 1.00 89.62 192 SER A N 1
ATOM 1498 C CA . SER A 1 192 ? -20.930 3.010 17.253 1.00 89.62 192 SER A CA 1
ATOM 1499 C C . SER A 1 192 ? -20.075 1.829 16.829 1.00 89.62 192 SER A C 1
ATOM 1501 O O . SER A 1 192 ? -19.079 1.993 16.127 1.00 89.62 192 SER A O 1
ATOM 1503 N N . LYS A 1 193 ? -20.513 0.625 17.200 1.00 88.50 193 LYS A N 1
ATOM 1504 C CA . LYS A 1 193 ? -19.994 -0.598 16.597 1.00 88.50 193 LYS A CA 1
ATOM 1505 C C . LYS A 1 193 ? -20.247 -0.530 15.085 1.00 88.50 193 LYS A C 1
ATOM 1507 O O . LYS A 1 193 ? -21.378 -0.201 14.712 1.00 88.50 193 LYS A O 1
ATOM 1512 N N . PRO A 1 194 ? -19.254 -0.840 14.232 1.00 81.31 194 PRO A N 1
ATOM 1513 C CA . PRO A 1 194 ? -19.476 -0.943 12.798 1.00 81.31 194 PRO A CA 1
ATOM 1514 C C . PRO A 1 194 ? -20.692 -1.829 12.535 1.00 81.31 194 PRO A C 1
ATOM 1516 O O . PRO A 1 194 ? -20.807 -2.920 13.109 1.00 81.31 194 PRO A O 1
ATOM 1519 N N . GLN A 1 195 ? -21.630 -1.345 11.721 1.00 84.88 195 GLN A N 1
ATOM 1520 C CA . GLN A 1 195 ? -22.754 -2.174 11.312 1.00 84.88 195 GLN A CA 1
ATOM 1521 C C . GLN A 1 195 ? -22.165 -3.387 10.575 1.00 84.88 195 GLN A C 1
ATOM 1523 O O . GLN A 1 195 ? -21.327 -3.192 9.691 1.00 84.88 195 GLN A O 1
ATOM 1528 N N . PRO A 1 196 ? -22.529 -4.630 10.945 1.00 84.62 196 PRO A N 1
ATOM 1529 C CA . PRO A 1 196 ? -22.046 -5.794 10.217 1.00 84.62 196 PRO A CA 1
ATOM 1530 C C . PRO A 1 196 ? -22.376 -5.619 8.729 1.00 84.62 196 PRO A C 1
ATOM 1532 O O . PRO A 1 196 ? -23.450 -5.083 8.421 1.00 84.62 196 PRO A O 1
ATOM 1535 N N . PRO A 1 197 ? -21.474 -6.031 7.816 1.00 83.31 197 PRO A N 1
ATOM 1536 C CA . PRO A 1 197 ? -21.740 -5.927 6.391 1.00 83.31 197 PRO A CA 1
ATOM 1537 C C . PRO A 1 197 ? -23.097 -6.582 6.105 1.00 83.31 197 PRO A C 1
ATOM 1539 O O . PRO A 1 197 ? -23.397 -7.630 6.695 1.00 83.31 197 PRO A O 1
ATOM 1542 N N . PRO A 1 198 ? -23.948 -5.963 5.266 1.00 89.06 198 PRO A N 1
ATOM 1543 C CA . PRO A 1 198 ? -25.221 -6.568 4.913 1.00 89.06 198 PRO A CA 1
ATOM 1544 C C . PRO A 1 198 ? -24.955 -7.990 4.401 1.00 89.06 198 PRO A C 1
ATOM 1546 O O . PRO A 1 198 ? -23.956 -8.200 3.703 1.00 89.06 198 PRO A O 1
ATOM 1549 N N . PRO A 1 199 ? -25.797 -8.977 4.764 1.00 91.50 199 PRO A N 1
ATOM 1550 C CA . PRO A 1 199 ? -25.629 -10.330 4.257 1.00 91.50 199 PRO A CA 1
ATOM 1551 C C . PRO A 1 199 ? -25.542 -10.267 2.727 1.00 91.50 199 PRO A C 1
ATOM 1553 O O . PRO A 1 199 ? -26.284 -9.482 2.121 1.00 91.50 199 PRO A O 1
ATOM 1556 N N . PRO A 1 200 ? -24.633 -11.037 2.101 1.00 91.00 200 PRO A N 1
ATOM 1557 C CA . PRO A 1 200 ? -24.505 -11.028 0.653 1.00 91.00 200 PRO A CA 1
ATOM 1558 C C . PRO A 1 200 ? -25.887 -11.282 0.041 1.00 91.00 200 PRO A C 1
ATOM 1560 O O . PRO A 1 200 ? -26.632 -12.121 0.567 1.00 91.00 200 PRO A O 1
ATOM 1563 N N . PRO A 1 201 ? -26.268 -10.552 -1.025 1.00 91.75 201 PRO A N 1
ATOM 1564 C CA . PRO A 1 201 ? -27.534 -10.811 -1.687 1.00 91.75 201 PRO A CA 1
ATOM 1565 C C . PRO A 1 201 ? -27.590 -12.299 -2.060 1.00 91.75 201 PRO A C 1
ATOM 1567 O O . PRO A 1 201 ? -26.556 -12.865 -2.436 1.00 91.75 201 PRO A O 1
ATOM 1570 N N . PRO A 1 202 ? -28.757 -12.956 -1.933 1.00 93.12 202 PRO A N 1
ATOM 1571 C CA . PRO A 1 202 ? -28.888 -14.342 -2.353 1.00 93.12 202 PRO A CA 1
ATOM 1572 C C . PRO A 1 202 ? -28.387 -14.465 -3.799 1.00 93.12 202 PRO A C 1
ATOM 1574 O O . PRO A 1 202 ? -28.661 -13.565 -4.604 1.00 93.12 202 PRO A O 1
ATOM 1577 N N . PRO A 1 203 ? -27.629 -15.527 -4.135 1.00 92.38 203 PRO A N 1
ATOM 1578 C CA . PRO A 1 203 ? -27.125 -15.703 -5.487 1.00 92.38 203 PRO A CA 1
ATOM 1579 C C . PRO A 1 203 ? -28.301 -15.613 -6.467 1.00 92.38 203 PRO A C 1
ATOM 1581 O O . PRO A 1 203 ? -29.376 -16.150 -6.166 1.00 92.38 203 PRO A O 1
ATOM 1584 N N . PRO A 1 204 ? -28.141 -14.921 -7.611 1.00 92.94 204 PRO A N 1
ATOM 1585 C CA . PRO A 1 204 ? -29.196 -14.872 -8.608 1.00 92.94 204 PRO A CA 1
ATOM 1586 C C . PRO A 1 204 ? -29.599 -16.309 -8.967 1.00 92.94 204 PRO A C 1
ATOM 1588 O O . PRO A 1 204 ? -28.726 -17.185 -9.019 1.00 92.94 204 PRO A O 1
ATOM 1591 N N . PRO A 1 205 ? -30.898 -16.583 -9.182 1.00 93.12 205 PRO A N 1
ATOM 1592 C CA . PRO A 1 205 ? -31.330 -17.907 -9.602 1.00 93.12 205 PRO A CA 1
ATOM 1593 C C . PRO A 1 205 ? -30.522 -18.321 -10.841 1.00 93.12 205 PRO A C 1
ATOM 1595 O O . PRO A 1 205 ? -30.295 -17.477 -11.717 1.00 93.12 205 PRO A O 1
ATOM 1598 N N . PRO A 1 206 ? -30.049 -19.580 -10.914 1.00 92.38 206 PRO A N 1
ATOM 1599 C CA . PRO A 1 206 ? -29.281 -20.038 -12.061 1.00 92.38 206 PRO A CA 1
ATOM 1600 C C . PRO A 1 206 ? -30.084 -19.769 -13.340 1.00 92.38 206 PRO A C 1
ATOM 1602 O O . PRO A 1 206 ? -31.303 -19.983 -13.344 1.00 92.38 206 PRO A O 1
ATOM 1605 N N . PRO A 1 207 ? -29.442 -19.277 -14.416 1.00 92.44 207 PRO A N 1
ATOM 1606 C CA . PRO A 1 207 ? -30.135 -19.074 -15.676 1.00 92.44 207 PRO A CA 1
ATOM 1607 C C . PRO A 1 207 ? -30.769 -20.400 -16.127 1.00 92.44 207 PRO A C 1
ATOM 1609 O O . PRO A 1 207 ? -30.188 -21.466 -15.887 1.00 92.44 207 PRO A O 1
ATOM 1612 N N . PRO A 1 208 ? -31.953 -20.365 -16.766 1.00 92.44 208 PRO A N 1
ATOM 1613 C CA . PRO A 1 208 ? -32.548 -21.570 -17.323 1.00 92.44 208 PRO A CA 1
ATOM 1614 C C . PRO A 1 208 ? -31.544 -22.244 -18.274 1.00 92.44 208 PRO A C 1
ATOM 1616 O O . PRO A 1 208 ? -30.812 -21.539 -18.978 1.00 92.44 208 PRO A O 1
ATOM 1619 N N . PRO A 1 209 ? -31.478 -23.589 -18.296 1.00 91.94 209 PRO A N 1
ATOM 1620 C CA . PRO A 1 209 ? -30.576 -24.296 -19.192 1.00 91.94 209 PRO A CA 1
ATOM 1621 C C . PRO A 1 209 ? -30.836 -23.847 -20.638 1.00 91.94 209 PRO A C 1
ATOM 1623 O O . PRO A 1 209 ? -32.002 -23.703 -21.026 1.00 91.94 209 PRO A O 1
ATOM 1626 N N . PRO A 1 210 ? -29.783 -23.599 -21.437 1.00 91.62 210 PRO A N 1
ATOM 1627 C CA . PRO A 1 210 ? -29.960 -23.241 -22.835 1.00 91.62 210 PRO A CA 1
ATOM 1628 C C . PRO A 1 210 ? -30.738 -24.354 -23.558 1.00 91.62 210 PRO A C 1
ATOM 1630 O O . PRO A 1 210 ? -30.572 -25.532 -23.222 1.00 91.62 210 PRO A O 1
ATOM 1633 N N . PRO A 1 211 ? -31.586 -24.011 -24.545 1.00 92.25 211 PRO A N 1
ATOM 1634 C CA . PRO A 1 211 ? -32.254 -25.017 -25.358 1.00 92.25 211 PRO A CA 1
ATOM 1635 C C . PRO A 1 211 ? -31.208 -25.936 -26.013 1.00 92.25 211 PRO A C 1
ATOM 1637 O O . PRO A 1 211 ? -30.124 -25.462 -26.372 1.00 92.25 211 PRO A O 1
ATOM 1640 N N . PRO A 1 212 ? -31.502 -27.241 -26.170 1.00 91.94 212 PRO A N 1
ATOM 1641 C CA . PRO A 1 212 ? -30.586 -28.164 -26.824 1.00 91.94 212 PRO A CA 1
ATOM 1642 C C . PRO A 1 212 ? -30.237 -27.640 -28.227 1.00 91.94 212 PRO A C 1
ATOM 1644 O O . PRO A 1 212 ? -31.131 -27.166 -28.937 1.00 91.94 212 PRO A O 1
ATOM 1647 N N . PRO A 1 213 ? -28.956 -27.692 -28.636 1.00 90.94 213 PRO A N 1
ATOM 1648 C CA . PRO A 1 213 ? -28.560 -27.259 -29.966 1.00 90.94 213 PRO A CA 1
ATOM 1649 C C . PRO A 1 213 ? -29.304 -28.082 -31.031 1.00 90.94 213 PRO A C 1
ATOM 1651 O O . PRO A 1 213 ? -29.558 -29.273 -30.817 1.00 90.94 213 PRO A O 1
ATOM 1654 N N . PRO A 1 214 ? -29.656 -27.479 -32.181 1.00 91.69 214 PRO A N 1
ATOM 1655 C CA . PRO A 1 214 ? -30.226 -28.228 -33.291 1.00 91.69 214 PRO A CA 1
ATOM 1656 C C . PRO A 1 214 ? -29.259 -29.345 -33.723 1.00 91.69 214 PRO A C 1
ATOM 1658 O O . PRO A 1 214 ? -28.040 -29.158 -33.648 1.00 91.69 214 PRO A O 1
ATOM 1661 N N . PRO A 1 215 ? -29.775 -30.506 -34.169 1.00 91.19 215 PRO A N 1
ATOM 1662 C CA . PRO A 1 215 ? -28.931 -31.590 -34.652 1.00 91.19 215 PRO A CA 1
ATOM 1663 C C . PRO A 1 215 ? -28.026 -31.085 -35.788 1.00 91.19 215 PRO A C 1
ATOM 1665 O O . PRO A 1 215 ? -28.493 -30.325 -36.644 1.00 91.19 215 PRO A O 1
ATOM 1668 N N . PRO A 1 216 ? -26.737 -31.473 -35.807 1.00 90.06 216 PRO A N 1
ATOM 1669 C CA . PRO A 1 216 ? -25.829 -31.070 -36.869 1.00 90.06 216 PRO A CA 1
ATOM 1670 C C . PRO A 1 216 ? -26.356 -31.559 -38.229 1.00 90.06 216 PRO A C 1
ATOM 1672 O O . PRO A 1 216 ? -26.930 -32.651 -38.305 1.00 90.06 216 PRO A O 1
ATOM 1675 N N . PRO A 1 217 ? -26.172 -30.780 -39.311 1.00 90.56 217 PRO A N 1
ATOM 1676 C CA . PRO A 1 217 ? -26.514 -31.235 -40.650 1.00 90.56 217 PRO A CA 1
ATOM 1677 C C . PRO A 1 217 ? -25.715 -32.502 -40.999 1.00 90.56 217 PRO A C 1
ATOM 1679 O O . PRO A 1 217 ? -24.581 -32.660 -40.532 1.00 90.56 217 PRO A O 1
ATOM 1682 N N . PRO A 1 218 ? -26.278 -33.411 -41.815 1.00 90.44 218 PRO A N 1
ATOM 1683 C CA . PRO A 1 218 ? -25.561 -34.595 -42.263 1.00 90.44 218 PRO A CA 1
ATOM 1684 C C . PRO A 1 218 ? -24.255 -34.184 -42.967 1.00 90.44 218 PRO A C 1
ATOM 1686 O O . PRO A 1 218 ? -24.254 -33.207 -43.724 1.00 90.44 218 PRO A O 1
ATOM 1689 N N . PRO A 1 219 ? -23.140 -34.897 -42.721 1.00 88.94 219 PRO A N 1
ATOM 1690 C CA . PRO A 1 219 ? -21.873 -34.594 -43.367 1.00 88.94 219 PRO A CA 1
ATOM 1691 C C . PRO A 1 219 ? -22.016 -34.689 -44.896 1.00 88.94 219 PRO A C 1
ATOM 1693 O O . PRO A 1 219 ? -22.723 -35.574 -45.391 1.00 88.94 219 PRO A O 1
ATOM 1696 N N . PRO A 1 220 ? -21.358 -33.798 -45.660 1.00 89.06 220 PRO A N 1
ATOM 1697 C CA . PRO A 1 220 ? -21.330 -33.901 -47.112 1.00 89.06 220 PRO A CA 1
ATOM 1698 C C . PRO A 1 220 ? -20.674 -35.225 -47.543 1.00 89.06 220 PRO A C 1
ATOM 1700 O O . PRO A 1 220 ? -19.793 -35.733 -46.841 1.00 89.06 220 PRO A O 1
ATOM 1703 N N . PRO A 1 221 ? -21.080 -35.797 -48.691 1.00 89.00 221 PRO A N 1
ATOM 1704 C CA . PRO A 1 221 ? -20.466 -37.008 -49.216 1.00 89.00 221 PRO A CA 1
ATOM 1705 C C . PRO A 1 221 ? -18.958 -36.794 -49.442 1.00 89.00 221 PRO A C 1
ATOM 1707 O O . PRO A 1 221 ? -18.553 -35.708 -49.869 1.00 89.00 221 PRO A O 1
ATOM 1710 N N . PRO A 1 222 ? -18.117 -37.805 -49.159 1.00 88.19 222 PRO A N 1
ATOM 1711 C CA . PRO A 1 222 ? -16.679 -37.700 -49.359 1.00 88.19 222 PRO A CA 1
ATOM 1712 C C . PRO A 1 222 ? -16.358 -37.411 -50.836 1.00 88.19 222 PRO A C 1
ATOM 1714 O O . PRO A 1 222 ? -17.004 -37.978 -51.724 1.00 88.19 222 PRO A O 1
ATOM 1717 N N . PRO A 1 223 ? -15.371 -36.542 -51.123 1.00 87.56 223 PRO A N 1
ATOM 1718 C CA . PRO A 1 223 ? -14.926 -36.298 -52.487 1.00 87.56 223 PRO A CA 1
ATOM 1719 C C . PRO A 1 223 ? -14.351 -37.584 -53.109 1.00 87.56 223 PRO A C 1
ATOM 1721 O O . PRO A 1 223 ? -13.782 -38.413 -52.392 1.00 87.56 223 PRO A O 1
ATOM 1724 N N . PRO A 1 224 ? -14.476 -37.765 -54.436 1.00 87.94 224 PRO A N 1
ATOM 1725 C CA . PRO A 1 224 ? -13.887 -38.903 -55.127 1.00 87.94 224 PRO A CA 1
ATOM 1726 C C . PRO A 1 224 ? -12.358 -38.918 -54.944 1.00 87.94 224 PRO A C 1
ATOM 1728 O O . PRO A 1 224 ? -11.733 -37.853 -54.934 1.00 87.94 224 PRO A O 1
ATOM 1731 N N . PRO A 1 225 ? -11.740 -40.105 -54.794 1.00 86.94 225 PRO A N 1
ATOM 1732 C CA . PRO A 1 225 ? -10.299 -40.220 -54.621 1.00 86.94 225 PRO A CA 1
ATOM 1733 C C . PRO A 1 225 ? -9.551 -39.639 -55.835 1.00 86.94 225 PRO A C 1
ATOM 1735 O O . PRO A 1 225 ? -9.969 -39.865 -56.975 1.00 86.94 225 PRO A O 1
ATOM 1738 N N . PRO A 1 226 ? -8.449 -38.899 -55.617 1.00 85.50 226 PRO A N 1
ATOM 1739 C CA . PRO A 1 226 ? -7.619 -38.396 -56.703 1.00 85.50 226 PRO A CA 1
ATOM 1740 C C . PRO A 1 226 ? -6.974 -39.555 -57.487 1.00 85.50 226 PRO A C 1
ATOM 1742 O O . PRO A 1 226 ? -6.683 -40.607 -56.908 1.00 85.50 226 PRO A O 1
ATOM 1745 N N . PRO A 1 227 ? -6.729 -39.380 -58.798 1.00 84.75 227 PRO A N 1
ATOM 1746 C CA . PRO A 1 227 ? -6.053 -40.382 -59.612 1.00 84.75 227 PRO A CA 1
ATOM 1747 C C . PRO A 1 227 ? -4.616 -40.627 -59.114 1.00 84.75 227 PRO A C 1
ATOM 1749 O O . PRO A 1 227 ? -3.951 -39.686 -58.670 1.00 84.75 227 PRO A O 1
ATOM 1752 N N . PRO A 1 228 ? -4.116 -41.874 -59.189 1.00 84.69 228 PRO A N 1
ATOM 1753 C CA . PRO A 1 228 ? -2.763 -42.207 -58.760 1.00 84.69 228 PRO A CA 1
ATOM 1754 C C . PRO A 1 228 ? -1.706 -41.469 -59.604 1.00 84.69 228 PRO A C 1
ATOM 1756 O O . PRO A 1 228 ? -1.855 -41.376 -60.827 1.00 84.69 228 PRO A O 1
ATOM 1759 N N . PRO A 1 229 ? -0.631 -40.951 -58.981 1.00 82.25 229 PRO A N 1
ATOM 1760 C CA . PRO A 1 229 ? 0.455 -40.300 -59.702 1.00 82.25 229 PRO A CA 1
ATOM 1761 C C . PRO A 1 229 ? 1.250 -41.300 -60.566 1.00 82.25 229 PRO A C 1
ATOM 1763 O O . PRO A 1 229 ? 1.364 -42.476 -60.206 1.00 82.25 229 PRO A O 1
ATOM 1766 N N . PRO A 1 230 ? 1.823 -40.846 -61.696 1.00 78.69 230 PRO A N 1
ATOM 1767 C CA . PRO A 1 230 ? 2.651 -41.678 -62.564 1.00 78.69 230 PRO A CA 1
ATOM 1768 C C . PRO A 1 230 ? 3.972 -42.087 -61.879 1.00 78.69 230 PRO A C 1
ATOM 1770 O O . PRO A 1 230 ? 4.532 -41.306 -61.104 1.00 78.69 230 PRO A O 1
ATOM 1773 N N . PRO A 1 231 ? 4.494 -43.295 -62.163 1.00 75.94 231 PRO A N 1
ATOM 1774 C CA . PRO A 1 231 ? 5.731 -43.787 -61.565 1.00 75.94 231 PRO A CA 1
ATOM 1775 C C . PRO A 1 231 ? 6.962 -42.985 -62.039 1.00 75.94 231 PRO A C 1
ATOM 1777 O O . PRO A 1 231 ? 7.058 -42.658 -63.225 1.00 75.94 231 PRO A O 1
ATOM 1780 N N . PRO A 1 232 ? 7.919 -42.679 -61.141 1.00 74.75 232 PRO A N 1
ATOM 1781 C CA . PRO A 1 232 ? 9.150 -41.979 -61.496 1.00 74.75 232 PRO A CA 1
ATOM 1782 C C . PRO A 1 232 ? 10.123 -42.866 -62.303 1.00 74.75 232 PRO A C 1
ATOM 1784 O O . PRO A 1 232 ? 10.168 -44.080 -62.090 1.00 74.75 232 PRO A O 1
ATOM 1787 N N . PRO A 1 233 ? 10.932 -42.275 -63.206 1.00 65.81 233 PRO A N 1
ATOM 1788 C CA . PRO A 1 233 ? 11.946 -42.993 -63.975 1.00 65.81 233 PRO A CA 1
ATOM 1789 C C . PRO A 1 233 ? 13.129 -43.439 -63.100 1.00 65.81 233 PRO A C 1
ATOM 1791 O O . PRO A 1 233 ? 13.646 -42.686 -62.275 1.00 65.81 233 PRO A O 1
ATOM 1794 N N . THR A 1 234 ? 13.565 -44.678 -63.313 1.00 54.97 234 THR A N 1
ATOM 1795 C CA . THR A 1 234 ? 14.694 -45.345 -62.653 1.00 54.97 234 THR A CA 1
ATOM 1796 C C . THR A 1 234 ? 16.050 -44.776 -63.107 1.00 54.97 234 THR A C 1
ATOM 1798 O O . THR A 1 234 ? 16.326 -44.780 -64.307 1.00 54.97 234 THR A O 1
ATOM 1801 N N . PRO A 1 235 ? 16.937 -44.331 -62.191 1.00 58.19 235 PRO A N 1
ATOM 1802 C CA . PRO A 1 235 ? 18.303 -43.947 -62.542 1.00 58.19 235 PRO A CA 1
ATOM 1803 C C . PRO A 1 235 ? 19.264 -45.148 -62.635 1.00 58.19 235 PRO A C 1
ATOM 1805 O O . PRO A 1 235 ? 19.238 -46.075 -61.825 1.00 58.19 235 PRO A O 1
ATOM 1808 N N . THR A 1 236 ? 20.125 -45.082 -63.648 1.00 53.84 236 THR A N 1
ATOM 1809 C CA . THR A 1 236 ? 21.183 -46.021 -64.054 1.00 53.84 236 THR A CA 1
ATOM 1810 C C . THR A 1 236 ? 22.347 -46.076 -63.043 1.00 53.84 236 THR A C 1
ATOM 1812 O O . THR A 1 236 ? 22.726 -45.028 -62.519 1.00 53.84 236 THR A O 1
ATOM 1815 N N . PRO A 1 237 ? 22.962 -47.248 -62.774 1.00 51.12 237 PRO A N 1
ATOM 1816 C CA . PRO A 1 237 ? 24.066 -47.369 -61.816 1.00 51.12 237 PRO A CA 1
ATOM 1817 C C . PRO A 1 237 ? 25.423 -46.924 -62.395 1.00 51.12 237 PRO A C 1
ATOM 1819 O O . PRO A 1 237 ? 25.826 -47.368 -63.469 1.00 51.12 237 PRO A O 1
ATOM 1822 N N . THR A 1 238 ? 26.161 -46.112 -61.633 1.00 51.69 238 THR A N 1
ATOM 1823 C CA . THR A 1 238 ? 27.553 -45.702 -61.911 1.00 51.69 238 THR A CA 1
ATOM 1824 C C . THR A 1 238 ? 28.507 -46.408 -60.928 1.00 51.69 238 THR A C 1
ATOM 1826 O O . THR A 1 238 ? 28.199 -46.450 -59.735 1.00 51.69 238 THR A O 1
ATOM 1829 N N . PRO A 1 239 ? 29.649 -46.970 -61.378 1.00 55.44 239 PRO A N 1
ATOM 1830 C CA . PRO A 1 239 ? 30.553 -47.762 -60.537 1.00 55.44 239 PRO A CA 1
ATOM 1831 C C . PRO A 1 239 ? 31.368 -46.923 -59.537 1.00 55.44 239 PRO A C 1
ATOM 1833 O O . PRO A 1 239 ? 31.854 -45.836 -59.848 1.00 55.44 239 PRO A O 1
ATOM 1836 N N . THR A 1 240 ? 31.531 -47.470 -58.331 1.00 45.78 240 THR A N 1
ATOM 1837 C CA . THR A 1 240 ? 32.186 -46.858 -57.164 1.00 45.78 240 THR A CA 1
ATOM 1838 C C . THR A 1 240 ? 33.698 -47.157 -57.124 1.00 45.78 240 THR A C 1
ATOM 1840 O O . THR A 1 240 ? 34.070 -48.327 -57.217 1.00 45.78 240 THR A O 1
ATOM 1843 N N . PRO A 1 241 ? 34.585 -46.156 -56.949 1.00 59.97 241 PRO A N 1
ATOM 1844 C CA . PRO A 1 241 ? 36.007 -46.367 -56.653 1.00 59.97 241 PRO A CA 1
ATOM 1845 C C . PRO A 1 241 ? 36.291 -46.585 -55.144 1.00 59.97 241 PRO A C 1
ATOM 1847 O O . PRO A 1 241 ? 35.474 -46.205 -54.302 1.00 59.97 241 PRO A O 1
ATOM 1850 N N . PRO A 1 242 ? 37.441 -47.199 -54.790 1.00 63.78 242 PRO A N 1
ATOM 1851 C CA . PRO A 1 242 ? 37.767 -47.627 -53.425 1.00 63.78 242 PRO A CA 1
ATOM 1852 C C . PRO A 1 242 ? 38.171 -46.470 -52.482 1.00 63.78 242 PRO A C 1
ATOM 1854 O O . PRO A 1 242 ? 38.707 -45.459 -52.942 1.00 63.78 242 PRO A O 1
ATOM 1857 N N . PRO A 1 243 ? 37.957 -46.618 -51.158 1.00 59.47 243 PRO A N 1
ATOM 1858 C CA . PRO A 1 243 ? 38.197 -45.558 -50.179 1.00 59.47 243 PRO A CA 1
ATOM 1859 C C . PRO A 1 243 ? 39.686 -45.413 -49.792 1.00 59.47 243 PRO A C 1
ATOM 1861 O O . PRO A 1 243 ? 40.363 -46.422 -49.581 1.00 59.47 243 PRO A O 1
ATOM 1864 N N . PRO A 1 244 ? 40.203 -44.178 -49.636 1.00 63.62 244 PRO A N 1
ATOM 1865 C CA . PRO A 1 244 ? 41.529 -43.918 -49.078 1.00 63.62 244 PRO A CA 1
ATOM 1866 C C . PRO A 1 244 ? 41.560 -44.001 -47.532 1.00 63.62 244 PRO A C 1
ATOM 1868 O O . PRO A 1 244 ? 40.518 -43.890 -46.879 1.00 63.62 244 PRO A O 1
ATOM 1871 N N . PRO A 1 245 ? 42.755 -44.192 -46.934 1.00 59.34 245 PRO A N 1
ATOM 1872 C CA . PRO A 1 245 ? 42.942 -44.398 -45.497 1.00 59.34 245 PRO A CA 1
ATOM 1873 C C . PRO A 1 245 ? 42.610 -43.153 -44.661 1.00 59.34 245 PRO A C 1
ATOM 1875 O O . PRO A 1 245 ? 42.957 -42.026 -45.014 1.00 59.34 245 PRO A O 1
ATOM 1878 N N . GLN A 1 246 ? 41.938 -43.380 -43.529 1.00 50.34 246 GLN A N 1
ATOM 1879 C CA . GLN A 1 246 ? 41.476 -42.342 -42.608 1.00 50.34 246 GLN A CA 1
ATOM 1880 C C . GLN A 1 246 ? 42.652 -41.678 -41.876 1.00 50.34 246 GLN A C 1
ATOM 1882 O O . GLN A 1 246 ? 43.387 -42.324 -41.131 1.00 50.34 246 GLN A O 1
ATOM 1887 N N . SER A 1 247 ? 42.791 -40.369 -42.082 1.00 54.41 247 SER A N 1
ATOM 1888 C CA . SER A 1 247 ? 43.642 -39.472 -41.298 1.00 54.41 247 SER A CA 1
ATOM 1889 C C . SER A 1 247 ? 42.863 -38.977 -40.064 1.00 54.41 247 SER A C 1
ATOM 1891 O O . SER A 1 247 ? 41.652 -38.758 -40.179 1.00 54.41 247 SER A O 1
ATOM 1893 N N . PRO A 1 248 ? 43.493 -38.806 -38.884 1.00 59.34 248 PRO A N 1
ATOM 1894 C CA . PRO A 1 248 ? 42.809 -38.357 -37.673 1.00 59.34 248 PRO A CA 1
ATOM 1895 C C . PRO A 1 248 ? 42.201 -36.961 -37.862 1.00 59.34 248 PRO A C 1
ATOM 1897 O O . PRO A 1 248 ? 42.847 -36.040 -38.360 1.00 59.34 248 PRO A O 1
ATOM 1900 N N . SER A 1 249 ? 40.931 -36.828 -37.474 1.00 58.28 249 SER A N 1
ATOM 1901 C CA . SER A 1 249 ? 40.147 -35.601 -37.624 1.00 58.28 249 SER A CA 1
ATOM 1902 C C . SER A 1 249 ? 40.806 -34.416 -36.902 1.00 58.28 249 SER A C 1
ATOM 1904 O O . SER A 1 249 ? 41.053 -34.514 -35.698 1.00 58.28 249 SER A O 1
ATOM 1906 N N . PRO A 1 250 ? 41.066 -33.285 -37.581 1.00 62.19 250 PRO A N 1
ATOM 1907 C CA . PRO A 1 250 ? 41.409 -32.045 -36.904 1.00 62.19 250 PRO A CA 1
ATOM 1908 C C . PRO A 1 250 ? 40.192 -31.516 -36.134 1.00 62.19 250 PRO A C 1
ATOM 1910 O O . PRO A 1 250 ? 39.061 -31.551 -36.621 1.00 62.19 250 PRO A O 1
ATOM 1913 N N . LEU A 1 251 ? 40.446 -31.034 -34.916 1.00 57.66 251 LEU A N 1
ATOM 1914 C CA . LEU A 1 251 ? 39.477 -30.323 -34.081 1.00 57.66 251 LEU A CA 1
ATOM 1915 C C . LEU A 1 251 ? 38.820 -29.177 -34.874 1.00 57.66 251 LEU A C 1
ATOM 1917 O O . LEU A 1 251 ? 39.519 -28.480 -35.617 1.00 57.66 251 LEU A O 1
ATOM 1921 N N . PRO A 1 252 ? 37.503 -28.954 -34.718 1.00 62.88 252 PRO A N 1
ATOM 1922 C CA . PRO A 1 252 ? 36.825 -27.861 -35.396 1.00 62.88 252 PRO A CA 1
ATOM 1923 C C . PRO A 1 252 ? 37.418 -26.513 -34.952 1.00 62.88 252 PRO A C 1
ATOM 1925 O O . PRO A 1 252 ? 37.653 -26.313 -33.755 1.00 62.88 252 PRO A O 1
ATOM 1928 N N . PRO A 1 253 ? 37.667 -25.577 -35.887 1.00 71.00 253 PRO A N 1
ATOM 1929 C CA . PRO A 1 253 ? 38.097 -24.235 -35.533 1.00 71.00 253 PRO A CA 1
ATOM 1930 C C . PRO A 1 253 ? 36.997 -23.514 -34.734 1.00 71.00 253 PRO A C 1
ATOM 1932 O O . PRO A 1 253 ? 35.807 -23.757 -34.962 1.00 71.00 253 PRO A O 1
ATOM 1935 N N . PRO A 1 254 ? 37.374 -22.618 -33.805 1.00 65.44 254 PRO A N 1
ATOM 1936 C CA . PRO A 1 254 ? 36.413 -21.800 -33.079 1.00 65.44 254 PRO A CA 1
ATOM 1937 C C . PRO A 1 254 ? 35.592 -20.943 -34.058 1.00 65.44 254 PRO A C 1
ATOM 1939 O O . PRO A 1 254 ? 36.134 -20.471 -35.064 1.00 65.44 254 PRO A O 1
ATOM 1942 N N . PRO A 1 255 ? 34.291 -20.738 -33.789 1.00 62.34 255 PRO A N 1
ATOM 1943 C CA . PRO A 1 255 ? 33.424 -19.965 -34.666 1.00 62.34 255 PRO A CA 1
ATOM 1944 C C . PRO A 1 255 ? 33.925 -18.516 -34.798 1.00 62.34 255 PRO A C 1
ATOM 1946 O O . PRO A 1 255 ? 34.402 -17.938 -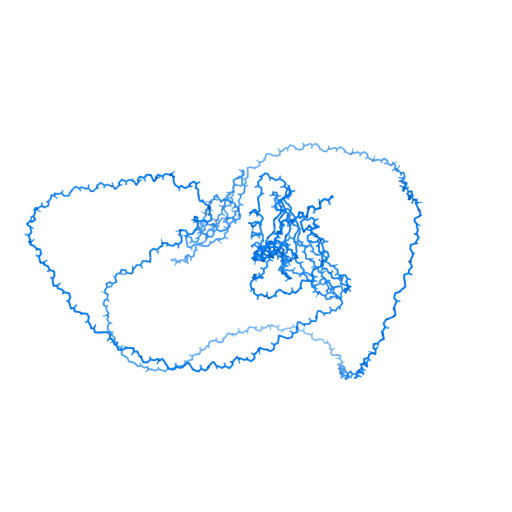33.816 1.00 62.34 255 PRO A O 1
ATOM 1949 N N . PRO A 1 256 ? 33.821 -17.913 -35.996 1.00 67.88 256 PRO A N 1
ATOM 1950 C CA . PRO A 1 256 ? 34.240 -16.536 -36.220 1.00 67.88 256 PRO A CA 1
ATOM 1951 C C . PRO A 1 256 ? 33.399 -15.561 -35.376 1.00 67.88 256 PRO A C 1
ATOM 1953 O O . PRO A 1 256 ? 32.199 -15.790 -35.193 1.00 67.88 256 PRO A O 1
ATOM 1956 N N . PRO A 1 257 ? 33.990 -14.458 -34.879 1.00 57.22 257 PRO A N 1
ATOM 1957 C CA . PRO A 1 257 ? 33.236 -13.420 -34.191 1.00 57.22 257 PRO A CA 1
ATOM 1958 C C . PRO A 1 257 ? 32.213 -12.805 -35.153 1.00 57.22 257 PRO A C 1
ATOM 1960 O O . PRO A 1 257 ? 32.557 -12.330 -36.236 1.00 57.22 257 PRO A O 1
ATOM 1963 N N . LEU A 1 258 ? 30.941 -12.844 -34.754 1.00 51.22 258 LEU A N 1
ATOM 1964 C CA . LEU A 1 258 ? 29.838 -12.259 -35.510 1.00 51.22 258 LEU A CA 1
ATOM 1965 C C . LEU A 1 258 ? 30.022 -10.732 -35.636 1.00 51.22 258 LEU A C 1
ATOM 1967 O O . LEU A 1 258 ? 30.414 -10.083 -34.661 1.00 51.22 258 LEU A O 1
ATOM 1971 N N . PRO A 1 259 ? 29.735 -10.139 -36.811 1.00 47.47 259 PRO A N 1
ATOM 1972 C CA . PRO A 1 259 ? 29.913 -8.712 -37.046 1.00 47.47 259 PRO A CA 1
ATOM 1973 C C . PRO A 1 259 ? 28.953 -7.883 -36.184 1.00 47.47 259 PRO A C 1
ATOM 1975 O O . PRO A 1 259 ? 27.730 -7.952 -36.295 1.00 47.47 259 PRO A O 1
ATOM 1978 N N . LEU A 1 260 ? 29.554 -7.066 -35.325 1.00 46.34 260 LEU A N 1
ATOM 1979 C CA . LEU A 1 260 ? 28.925 -6.232 -34.307 1.00 46.34 260 LEU A CA 1
ATOM 1980 C C . LEU A 1 260 ? 28.392 -4.914 -34.905 1.00 46.34 260 LEU A C 1
ATOM 1982 O O . LEU A 1 260 ? 28.800 -3.835 -34.481 1.00 46.34 260 LEU A O 1
ATOM 1986 N N . GLN A 1 261 ? 27.546 -4.973 -35.943 1.00 49.34 261 GLN A N 1
ATOM 1987 C CA . GLN A 1 261 ? 27.117 -3.754 -36.658 1.00 49.34 261 GLN A CA 1
ATOM 1988 C C . GLN A 1 261 ? 25.610 -3.532 -36.854 1.00 49.34 261 GLN A C 1
ATOM 1990 O O . GLN A 1 261 ? 25.255 -2.504 -37.420 1.00 49.34 261 GLN A O 1
ATOM 1995 N N . TRP A 1 262 ? 24.708 -4.362 -36.313 1.00 45.91 262 TRP A N 1
ATOM 1996 C CA . TRP A 1 262 ? 23.251 -4.145 -36.474 1.00 45.91 262 TRP A CA 1
ATOM 1997 C C . TRP A 1 262 ? 22.418 -3.997 -35.186 1.00 45.91 262 TRP A C 1
ATOM 1999 O O . TRP A 1 262 ? 21.202 -4.138 -35.235 1.00 45.91 262 TRP A O 1
ATOM 2009 N N . CYS A 1 263 ? 23.014 -3.621 -34.048 1.00 45.06 263 CYS A N 1
ATOM 2010 C CA . CYS A 1 263 ? 22.271 -3.448 -32.781 1.00 45.06 263 CYS A CA 1
ATOM 2011 C C . CYS A 1 263 ? 22.296 -2.022 -32.200 1.00 45.06 263 CYS A C 1
ATOM 2013 O O . CYS A 1 263 ? 22.241 -1.863 -30.985 1.00 45.06 263 CYS A O 1
ATOM 2015 N N . THR A 1 264 ? 22.397 -0.970 -33.016 1.00 41.81 264 THR A N 1
ATOM 2016 C CA . THR A 1 264 ? 22.449 0.416 -32.502 1.00 41.81 264 THR A CA 1
ATOM 2017 C C . THR A 1 264 ? 21.126 1.177 -32.556 1.00 41.81 264 THR A C 1
ATOM 2019 O O . THR A 1 264 ? 21.125 2.362 -32.244 1.00 41.81 264 THR A O 1
ATOM 2022 N N . ASN A 1 265 ? 19.994 0.550 -32.910 1.00 49.19 265 ASN A N 1
ATOM 2023 C CA . ASN A 1 265 ? 18.739 1.306 -33.026 1.00 49.19 265 ASN A CA 1
ATOM 2024 C C . ASN A 1 265 ? 17.438 0.520 -32.765 1.00 49.19 265 ASN A C 1
ATOM 2026 O O . ASN A 1 265 ? 16.463 0.688 -33.492 1.00 49.19 265 ASN A O 1
ATOM 2030 N N . MET A 1 266 ? 17.388 -0.317 -31.721 1.00 41.03 266 MET A N 1
ATOM 2031 C CA . MET A 1 266 ? 16.113 -0.855 -31.211 1.00 41.03 266 MET A CA 1
ATOM 2032 C C . MET A 1 266 ? 16.027 -0.753 -29.683 1.00 41.03 266 MET A C 1
ATOM 2034 O O . MET A 1 266 ? 17.021 -0.907 -28.975 1.00 41.03 266 MET A O 1
ATOM 2038 N N . SER A 1 267 ? 14.825 -0.440 -29.193 1.00 59.94 267 SER A N 1
ATOM 2039 C CA . SER A 1 267 ? 14.490 -0.262 -27.778 1.00 59.94 267 SER A CA 1
ATOM 2040 C C . SER A 1 267 ? 14.646 -1.566 -26.985 1.00 59.94 267 SER A C 1
ATOM 2042 O O . SER A 1 267 ? 14.300 -2.648 -27.458 1.00 59.94 267 SER A O 1
ATOM 2044 N N . PHE A 1 268 ? 15.100 -1.449 -25.734 1.00 50.50 268 PHE A N 1
ATOM 2045 C CA . PHE A 1 268 ? 15.317 -2.557 -24.793 1.00 50.50 268 PHE A CA 1
ATOM 2046 C C . PHE A 1 268 ? 14.038 -3.373 -24.490 1.00 50.50 268 PHE A C 1
ATOM 2048 O O . PHE A 1 268 ? 14.125 -4.493 -23.994 1.00 50.50 268 PHE A O 1
ATOM 2055 N N . SER A 1 269 ? 12.854 -2.853 -24.834 1.00 48.44 269 SER A N 1
ATOM 2056 C CA . SER A 1 269 ? 11.564 -3.544 -24.696 1.00 48.44 269 SER A CA 1
ATOM 2057 C C . SER A 1 269 ? 11.375 -4.709 -25.681 1.00 48.44 269 SER A C 1
ATOM 2059 O O . SER A 1 269 ? 10.632 -5.636 -25.373 1.00 48.44 269 SER A O 1
ATOM 2061 N N . GLU A 1 270 ? 12.047 -4.706 -26.839 1.00 49.44 270 GLU A N 1
ATOM 2062 C CA . GLU A 1 270 ? 11.891 -5.761 -27.861 1.00 49.44 270 GLU A CA 1
ATOM 2063 C C . GLU A 1 270 ? 12.927 -6.892 -27.742 1.00 49.44 270 GLU A C 1
ATOM 2065 O O . GLU A 1 270 ? 12.699 -7.996 -28.235 1.00 49.44 270 GLU A O 1
ATOM 2070 N N . LEU A 1 271 ? 14.028 -6.689 -27.009 1.00 50.03 271 LEU A N 1
ATOM 2071 C CA . LEU A 1 271 ? 15.054 -7.726 -26.823 1.00 50.03 271 LEU A CA 1
ATOM 2072 C C . LEU A 1 271 ? 14.634 -8.856 -25.866 1.00 50.03 271 LEU A C 1
ATOM 2074 O O . LEU A 1 271 ? 15.202 -9.944 -25.928 1.00 50.03 271 LEU A O 1
ATOM 2078 N N . CYS A 1 272 ? 13.620 -8.647 -25.022 1.00 45.69 272 CYS A N 1
ATOM 2079 C CA . CYS A 1 272 ? 13.160 -9.677 -24.081 1.00 45.69 272 CYS A CA 1
ATOM 2080 C C . CYS A 1 272 ? 12.113 -10.639 -24.690 1.00 45.69 272 CYS A C 1
ATOM 2082 O O . CYS A 1 272 ? 11.878 -11.718 -24.150 1.00 45.69 272 CYS A O 1
ATOM 2084 N N . GLY A 1 273 ? 11.518 -10.296 -25.842 1.00 45.34 273 GLY A N 1
ATOM 2085 C CA . GLY A 1 273 ? 10.478 -11.106 -26.493 1.00 45.34 273 GLY A CA 1
ATOM 2086 C C . GLY A 1 273 ? 10.992 -12.269 -27.352 1.00 45.34 273 GLY A C 1
ATOM 2087 O O . GLY A 1 273 ? 10.261 -13.232 -27.575 1.00 45.34 273 GLY A O 1
ATOM 2088 N N . CYS A 1 274 ? 12.247 -12.231 -27.810 1.00 41.38 274 CYS A N 1
ATOM 2089 C CA . CYS A 1 274 ? 12.772 -13.227 -28.757 1.00 41.38 274 CYS A CA 1
ATOM 2090 C C . CYS A 1 274 ? 13.490 -14.422 -28.103 1.00 41.38 274 CYS A C 1
ATOM 2092 O O . CYS A 1 274 ? 13.637 -15.459 -28.743 1.00 41.38 274 CYS A O 1
ATOM 2094 N N . CYS A 1 275 ? 13.894 -14.341 -26.830 1.00 42.44 275 CYS A N 1
ATOM 2095 C CA . CYS A 1 275 ? 14.629 -15.434 -26.173 1.00 42.44 275 CYS A CA 1
ATOM 2096 C C . CYS A 1 275 ? 13.739 -16.525 -25.544 1.00 42.44 275 CYS A C 1
ATOM 2098 O O . CYS A 1 275 ? 14.264 -17.543 -25.098 1.00 42.44 275 CYS A O 1
ATOM 2100 N N . LEU A 1 276 ? 12.409 -16.360 -25.521 1.00 43.34 276 LEU A N 1
ATOM 2101 C CA . LEU A 1 276 ? 11.484 -17.327 -24.902 1.00 43.34 276 LEU A CA 1
ATOM 2102 C C . LEU A 1 276 ? 10.712 -18.214 -25.895 1.00 43.34 276 LEU A C 1
ATOM 2104 O O . LEU A 1 276 ? 9.930 -19.057 -25.463 1.00 43.34 276 LEU A O 1
ATOM 2108 N N . ALA A 1 277 ? 10.948 -18.092 -27.205 1.00 41.12 277 ALA A N 1
ATOM 2109 C CA . ALA A 1 277 ? 10.164 -18.805 -28.218 1.00 41.12 277 ALA A CA 1
ATOM 2110 C C . ALA A 1 277 ? 10.977 -19.712 -29.161 1.00 41.12 277 ALA A C 1
ATOM 2112 O O . ALA A 1 277 ? 10.553 -19.926 -30.286 1.00 41.12 277 ALA A O 1
ATOM 2113 N N . THR A 1 278 ? 12.096 -20.302 -28.729 1.00 39.28 278 THR A N 1
ATOM 2114 C CA . THR A 1 278 ? 12.680 -21.481 -29.409 1.00 39.28 278 THR A CA 1
ATOM 2115 C C . THR A 1 278 ? 13.490 -22.341 -28.434 1.00 39.28 278 THR A C 1
ATOM 2117 O O . THR A 1 278 ? 14.711 -22.236 -28.358 1.00 39.28 278 THR A O 1
ATOM 2120 N N . GLN A 1 279 ? 12.819 -23.228 -27.702 1.00 35.62 279 GLN A N 1
ATOM 2121 C CA . GLN A 1 279 ? 13.440 -24.456 -27.194 1.00 35.62 279 GLN A CA 1
ATOM 2122 C C . GLN A 1 279 ? 12.776 -25.629 -27.933 1.00 35.62 279 GL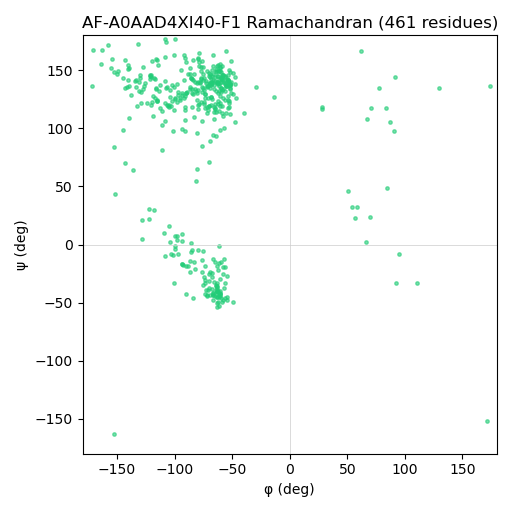N A C 1
ATOM 2124 O O . GLN A 1 279 ? 11.557 -25.791 -27.826 1.00 35.62 279 GLN A O 1
ATOM 2129 N N . PRO A 1 280 ? 13.514 -26.425 -28.728 1.00 36.44 280 PRO A N 1
ATOM 2130 C CA . PRO A 1 280 ? 12.951 -27.602 -29.367 1.00 36.44 280 PRO A CA 1
ATOM 2131 C C . PRO A 1 280 ? 12.615 -28.653 -28.303 1.00 36.44 280 PRO A C 1
ATOM 2133 O O . PRO A 1 280 ? 13.455 -29.073 -27.512 1.00 36.44 280 PRO A O 1
ATOM 2136 N N . LYS A 1 281 ? 11.353 -29.084 -28.308 1.00 40.00 281 LYS A N 1
ATOM 2137 C CA . LYS A 1 281 ? 10.837 -30.224 -27.546 1.00 40.00 281 LYS A CA 1
ATOM 2138 C C . LYS A 1 281 ? 11.701 -31.468 -27.831 1.00 40.00 281 LYS A C 1
ATOM 2140 O O . LYS A 1 281 ? 11.782 -31.858 -28.998 1.00 40.00 281 LYS A O 1
ATOM 2145 N N . PRO A 1 282 ? 12.323 -32.120 -26.831 1.00 33.72 282 PRO A N 1
ATOM 2146 C CA . PRO A 1 282 ? 13.051 -33.357 -27.081 1.00 33.72 282 PRO A CA 1
ATOM 2147 C C . PRO A 1 282 ? 12.057 -34.466 -27.454 1.00 33.72 282 PRO A C 1
ATOM 2149 O O . PRO A 1 282 ? 11.142 -34.785 -26.695 1.00 33.72 282 PRO A O 1
ATOM 2152 N N . SER A 1 283 ? 12.224 -35.029 -28.655 1.00 35.72 283 SER A N 1
ATOM 2153 C CA . SER A 1 283 ? 11.572 -36.282 -29.052 1.00 35.72 283 SER A CA 1
ATOM 2154 C C . SER A 1 283 ? 12.124 -37.443 -28.218 1.00 35.72 283 SER A C 1
ATOM 2156 O O . SER A 1 283 ? 13.331 -37.484 -27.973 1.00 35.72 283 SER A O 1
ATOM 2158 N N . PRO A 1 284 ? 11.283 -38.404 -27.803 1.00 40.72 284 PRO A N 1
ATOM 2159 C CA . PRO A 1 284 ? 11.739 -39.589 -27.093 1.00 40.72 284 PRO A CA 1
ATOM 2160 C C . PRO A 1 284 ? 12.429 -40.554 -28.068 1.00 40.72 284 PRO A C 1
ATOM 2162 O O . PRO A 1 284 ? 11.831 -40.992 -29.049 1.00 40.72 284 PRO A O 1
ATOM 2165 N N . SER A 1 285 ? 13.691 -40.888 -27.790 1.00 33.12 285 SER A N 1
ATOM 2166 C CA . SER A 1 285 ? 14.400 -41.986 -28.460 1.00 33.12 285 SER A CA 1
ATOM 2167 C C . SER A 1 285 ? 13.991 -43.350 -27.876 1.00 33.12 285 SER A C 1
ATOM 2169 O O . SER A 1 285 ? 13.566 -43.421 -26.721 1.00 33.12 285 SER A O 1
ATOM 2171 N N . PRO A 1 286 ? 14.093 -44.434 -28.668 1.00 39.66 286 PRO A N 1
ATOM 2172 C CA . PRO A 1 286 ? 13.345 -45.669 -28.467 1.00 39.66 286 PRO A CA 1
ATOM 2173 C C . PRO A 1 286 ? 13.972 -46.570 -27.398 1.00 39.66 286 PRO A C 1
ATOM 2175 O O . PRO A 1 286 ? 15.161 -46.884 -27.437 1.00 39.66 286 PRO A O 1
ATOM 2178 N N . THR A 1 287 ? 13.150 -47.034 -26.460 1.00 38.44 287 THR A N 1
ATOM 2179 C CA . THR A 1 287 ? 13.516 -48.066 -25.484 1.00 38.44 287 THR A CA 1
ATOM 2180 C C . THR A 1 287 ? 13.452 -49.447 -26.145 1.00 38.44 287 THR A C 1
ATOM 2182 O O . THR A 1 287 ? 12.402 -49.858 -26.635 1.00 38.44 287 THR A O 1
ATOM 2185 N N . LEU A 1 288 ? 14.582 -50.161 -26.162 1.00 40.38 288 LEU A N 1
ATOM 2186 C CA . LEU A 1 288 ? 14.663 -51.581 -26.525 1.00 40.38 288 LEU A CA 1
ATOM 2187 C C . LEU A 1 288 ? 14.004 -52.466 -25.443 1.00 40.38 288 LEU A C 1
ATOM 2189 O O . LEU A 1 288 ? 14.063 -52.119 -24.261 1.00 40.38 288 LEU A O 1
ATOM 2193 N N . PRO A 1 289 ? 13.391 -53.607 -25.815 1.00 43.91 289 PRO A N 1
ATOM 2194 C CA . PRO A 1 289 ? 12.568 -54.405 -24.913 1.00 43.91 289 PRO A CA 1
ATOM 2195 C C . PRO A 1 289 ? 13.409 -55.330 -24.021 1.00 43.91 289 PRO A C 1
ATOM 2197 O O . PRO A 1 289 ? 14.281 -56.054 -24.499 1.00 43.91 289 PRO A O 1
ATOM 2200 N N . VAL A 1 290 ? 13.093 -55.351 -22.725 1.00 39.81 290 VAL A N 1
ATOM 2201 C CA . VAL A 1 290 ? 13.575 -56.347 -21.753 1.00 39.81 290 VAL A CA 1
ATOM 2202 C C . VAL A 1 290 ? 12.441 -57.357 -21.495 1.00 39.81 290 VAL A C 1
ATOM 2204 O O . VAL A 1 290 ? 11.284 -56.941 -21.392 1.00 39.81 290 VAL A O 1
ATOM 2207 N N . PRO A 1 291 ? 12.729 -58.672 -21.438 1.00 44.81 291 PRO A N 1
ATOM 2208 C CA . PRO A 1 291 ? 11.711 -59.718 -21.461 1.00 44.81 291 PRO A CA 1
ATOM 2209 C C . PRO A 1 291 ? 10.992 -59.902 -20.119 1.00 44.81 291 PRO A C 1
ATOM 2211 O O . PRO A 1 291 ? 11.581 -59.838 -19.042 1.00 44.81 291 PRO A O 1
ATOM 2214 N N . THR A 1 292 ? 9.697 -60.188 -20.219 1.00 42.34 292 THR A N 1
ATOM 2215 C CA . THR A 1 292 ? 8.782 -60.550 -19.131 1.00 42.34 292 THR A CA 1
ATOM 2216 C C . THR A 1 292 ? 8.929 -62.032 -18.758 1.00 42.34 292 THR A C 1
ATOM 2218 O O . THR A 1 292 ? 8.972 -62.866 -19.664 1.00 42.34 292 THR A O 1
ATOM 2221 N N . PRO A 1 293 ? 8.903 -62.408 -17.466 1.00 39.91 293 PRO A N 1
ATOM 2222 C CA . PRO A 1 293 ? 8.525 -63.749 -17.031 1.00 39.91 293 PRO A CA 1
ATOM 2223 C C . PRO A 1 293 ? 7.066 -63.790 -16.516 1.00 39.91 293 PRO A C 1
ATOM 2225 O O . PRO A 1 293 ? 6.454 -62.741 -16.299 1.00 39.91 293 PRO A O 1
ATOM 2228 N N . PRO A 1 294 ? 6.464 -64.991 -16.403 1.00 48.03 294 PRO A N 1
ATOM 2229 C CA . PRO A 1 294 ? 5.045 -65.183 -16.665 1.00 48.03 294 PRO A CA 1
ATOM 2230 C C . PRO A 1 294 ? 4.132 -65.023 -15.448 1.00 48.03 294 PRO A C 1
ATOM 2232 O O . PRO A 1 294 ? 4.516 -65.149 -14.290 1.00 48.03 294 PRO A O 1
ATOM 2235 N N . SER A 1 295 ? 2.871 -64.790 -15.797 1.00 37.97 295 SER A N 1
ATOM 2236 C CA . SER A 1 295 ? 1.697 -64.713 -14.942 1.00 37.97 295 SER A CA 1
ATOM 2237 C C . SER A 1 295 ? 1.281 -66.088 -14.393 1.00 37.97 295 SER A C 1
ATOM 2239 O O . SER A 1 295 ? 1.162 -67.053 -15.146 1.00 37.97 295 SER A O 1
ATOM 2241 N N . SER A 1 296 ? 0.963 -66.147 -13.100 1.00 38.66 296 SER A N 1
ATOM 2242 C CA . SER A 1 296 ? 0.160 -67.198 -12.451 1.00 38.66 296 SER A CA 1
ATOM 2243 C C . SER A 1 296 ? -0.670 -66.510 -11.357 1.00 38.66 296 SER A C 1
ATOM 2245 O O . SER A 1 296 ? -0.112 -65.977 -10.407 1.00 38.66 296 SER A O 1
ATOM 2247 N N . SER A 1 297 ? -1.937 -66.189 -11.622 1.00 36.38 297 SER A N 1
ATOM 2248 C CA . SER A 1 297 ? -3.133 -67.015 -11.380 1.00 36.38 297 SER A CA 1
ATOM 2249 C C . SER A 1 297 ? -3.479 -67.272 -9.901 1.00 36.38 297 SER A C 1
ATOM 2251 O O . SER A 1 297 ? -2.888 -68.124 -9.255 1.00 36.38 297 SER A O 1
ATOM 2253 N N . GLN A 1 298 ? -4.561 -66.595 -9.493 1.00 36.16 298 GLN A N 1
ATOM 2254 C CA . GLN A 1 298 ? -5.708 -67.074 -8.703 1.00 36.16 298 GLN A CA 1
ATOM 2255 C C . GLN A 1 298 ? -5.672 -67.151 -7.155 1.00 36.16 298 GLN A C 1
ATOM 2257 O O . GLN A 1 298 ? -5.068 -68.019 -6.538 1.00 36.16 298 GLN A O 1
ATOM 2262 N N . THR A 1 299 ? -6.601 -66.345 -6.613 1.00 33.12 299 THR A N 1
ATOM 2263 C CA . THR A 1 299 ? -7.599 -66.579 -5.536 1.00 33.12 299 THR A CA 1
ATOM 2264 C C . THR A 1 299 ? -7.301 -66.288 -4.047 1.00 33.12 299 THR A C 1
ATOM 2266 O O . THR A 1 299 ? -6.177 -66.466 -3.593 1.00 33.12 299 THR A O 1
ATOM 2269 N N . PRO A 1 300 ? -8.328 -65.802 -3.293 1.00 55.34 300 PRO A N 1
ATOM 2270 C CA . PRO A 1 300 ? -8.242 -65.200 -1.946 1.00 55.34 300 PRO A CA 1
ATOM 2271 C C . PRO A 1 300 ? -8.626 -66.232 -0.842 1.00 55.34 300 PRO A C 1
ATOM 2273 O O . PRO A 1 300 ? -9.016 -67.339 -1.226 1.00 55.34 300 PRO A O 1
ATOM 2276 N N . PRO A 1 301 ? -8.568 -65.957 0.494 1.00 50.97 301 PRO A N 1
ATOM 2277 C CA . PRO A 1 301 ? -9.564 -65.098 1.175 1.00 50.97 301 PRO A CA 1
ATOM 2278 C C . PRO A 1 301 ? -9.153 -64.416 2.524 1.00 50.97 301 PRO A C 1
ATOM 2280 O O . PRO A 1 301 ? -8.148 -64.732 3.144 1.00 50.97 301 PRO A O 1
ATOM 2283 N N . SER A 1 302 ? -10.044 -63.523 2.983 1.00 32.22 302 SER A N 1
ATOM 2284 C CA . SER A 1 302 ? -10.499 -63.300 4.376 1.00 32.22 302 SER A CA 1
ATOM 2285 C C . SER A 1 302 ? -9.621 -62.682 5.493 1.00 32.22 302 SER A C 1
ATOM 2287 O O . SER A 1 302 ? -8.720 -63.294 6.046 1.00 32.22 302 SER A O 1
ATOM 2289 N N . SER A 1 303 ? -10.133 -61.527 5.955 1.00 33.88 303 SER A N 1
ATOM 2290 C CA . SER A 1 303 ? -10.527 -61.168 7.339 1.00 33.88 303 SER A CA 1
ATOM 2291 C C . SER A 1 303 ? -9.513 -60.781 8.438 1.00 33.88 303 SER A C 1
ATOM 2293 O O . SER A 1 303 ? -8.607 -61.524 8.790 1.00 33.88 303 SER A O 1
ATOM 2295 N N . SER A 1 304 ? -9.910 -59.686 9.116 1.00 31.88 304 SER A N 1
ATOM 2296 C CA . SER A 1 304 ? -9.851 -59.363 10.562 1.00 31.88 304 SER A CA 1
ATOM 2297 C C . SER A 1 304 ? -8.605 -58.717 11.208 1.00 31.88 304 SER A C 1
ATOM 2299 O O . SER A 1 304 ? -7.678 -59.420 11.576 1.00 31.88 304 SER A O 1
ATOM 2301 N N . SER A 1 305 ? -8.753 -57.403 11.500 1.00 35.59 305 SER A N 1
ATOM 2302 C CA . SER A 1 305 ? -8.498 -56.674 12.781 1.00 35.59 305 SER A CA 1
ATOM 2303 C C . SER A 1 305 ? -7.084 -56.624 13.413 1.00 35.59 305 SER A C 1
ATOM 2305 O O . SER A 1 305 ? -6.264 -57.482 13.122 1.00 35.59 305 SER A O 1
ATOM 2307 N N . PRO A 1 306 ? -6.802 -55.748 14.418 1.00 51.12 306 PRO A N 1
ATOM 2308 C CA . PRO A 1 306 ? -7.367 -54.430 14.781 1.00 51.12 306 PRO A CA 1
ATOM 2309 C C . PRO A 1 306 ? -6.298 -53.327 15.065 1.00 51.12 306 PRO A C 1
ATOM 2311 O O . PRO A 1 306 ? -5.102 -53.582 15.171 1.00 51.12 306 PRO A O 1
ATOM 2314 N N . SER A 1 307 ? -6.765 -52.082 15.244 1.00 39.00 307 SER A N 1
ATOM 2315 C CA . SER A 1 307 ? -6.013 -50.911 15.743 1.00 39.00 307 SER A CA 1
ATOM 2316 C C . SER A 1 307 ? -5.467 -51.069 17.174 1.00 39.00 307 SER A C 1
ATOM 2318 O O . SER A 1 307 ? -6.158 -51.649 18.013 1.00 39.00 307 SER A O 1
ATOM 2320 N N . PRO A 1 308 ? -4.321 -50.443 17.517 1.00 50.12 308 PRO A N 1
ATOM 2321 C CA . PRO A 1 308 ? -3.903 -50.273 18.903 1.00 50.12 308 PRO A CA 1
ATOM 2322 C C . PRO A 1 308 ? -4.317 -48.906 19.476 1.00 50.12 308 PRO A C 1
ATOM 2324 O O . PRO A 1 308 ? -3.990 -47.843 18.948 1.00 50.12 308 PRO A O 1
ATOM 2327 N N . THR A 1 309 ? -5.021 -48.970 20.604 1.00 36.84 309 THR A N 1
ATOM 2328 C CA . THR A 1 309 ? -5.370 -47.868 21.510 1.00 36.84 309 THR A CA 1
ATOM 2329 C C . THR A 1 309 ? -4.143 -47.425 22.314 1.00 36.84 309 THR A C 1
ATOM 2331 O O . THR A 1 309 ? -3.487 -48.251 22.946 1.00 36.84 309 THR A O 1
ATOM 2334 N N . ILE A 1 310 ? -3.861 -46.119 22.339 1.00 46.81 310 ILE A N 1
ATOM 2335 C CA . ILE A 1 310 ? -2.829 -45.494 23.184 1.00 46.81 310 ILE A CA 1
ATOM 2336 C C . ILE A 1 310 ? -3.449 -45.091 24.540 1.00 46.81 310 ILE A C 1
ATOM 2338 O O . ILE A 1 310 ? -4.498 -44.443 24.541 1.00 46.81 310 ILE A O 1
ATOM 2342 N N . PRO A 1 311 ? -2.835 -45.426 25.693 1.00 52.72 311 PRO A N 1
ATOM 2343 C CA . PRO A 1 311 ? -3.325 -45.016 27.007 1.00 52.72 311 PRO A CA 1
ATOM 2344 C C . PRO A 1 311 ? -2.815 -43.626 27.433 1.00 52.72 311 PRO A C 1
ATOM 2346 O O . PRO A 1 311 ? -1.630 -43.312 27.338 1.00 52.72 311 PRO A O 1
ATOM 2349 N N . VAL A 1 312 ? -3.734 -42.816 27.965 1.00 47.19 312 VAL A N 1
ATOM 2350 C CA . VAL A 1 312 ? -3.494 -41.515 28.614 1.00 47.19 312 VAL A CA 1
ATOM 2351 C C . VAL A 1 312 ? -3.127 -41.728 30.093 1.00 47.19 312 VAL A C 1
ATOM 2353 O O . VAL A 1 312 ? -3.836 -42.474 30.776 1.00 47.19 312 VAL A O 1
ATOM 2356 N N . PRO A 1 313 ? -2.079 -41.077 30.637 1.00 53.00 313 PRO A N 1
ATOM 2357 C CA . PRO A 1 313 ? -1.743 -41.182 32.052 1.00 53.00 313 PRO A CA 1
ATOM 2358 C C . PRO A 1 313 ? -2.531 -40.200 32.938 1.00 53.00 313 PRO A C 1
ATOM 2360 O O . PRO A 1 313 ? -2.790 -39.048 32.597 1.00 53.00 313 PRO A O 1
ATOM 2363 N N . LYS A 1 314 ? -2.889 -40.716 34.115 1.00 42.22 314 LYS A N 1
ATOM 2364 C CA . LYS A 1 314 ? -3.664 -40.124 35.214 1.00 42.22 314 LYS A CA 1
ATOM 2365 C C . LYS A 1 314 ? -2.759 -39.283 36.143 1.00 42.22 314 LYS A C 1
ATOM 2367 O O . LYS A 1 314 ? -1.657 -39.745 36.435 1.00 42.22 314 LYS A O 1
ATOM 2372 N N . PRO A 1 315 ? -3.196 -38.122 36.672 1.00 48.84 315 PRO A N 1
ATOM 2373 C CA . PRO A 1 315 ? -2.440 -37.371 37.680 1.00 48.84 315 PRO A CA 1
ATOM 2374 C C . PRO A 1 315 ? -2.803 -37.794 39.125 1.00 48.84 315 PRO A C 1
ATOM 2376 O O . PRO A 1 315 ? -3.891 -38.338 39.346 1.00 48.84 315 PRO A O 1
ATOM 2379 N N . PRO A 1 316 ? -1.918 -37.563 40.119 1.00 54.22 316 PRO A N 1
ATOM 2380 C CA . PRO A 1 316 ? -2.128 -37.998 41.499 1.00 54.22 316 PRO A CA 1
ATOM 2381 C C . PRO A 1 316 ? -2.935 -36.995 42.344 1.00 54.22 316 PRO A C 1
ATOM 2383 O O . PRO A 1 316 ? -2.835 -35.781 42.182 1.00 54.22 316 PRO A O 1
ATOM 2386 N N . SER A 1 317 ? -3.715 -37.546 43.279 1.00 37.88 317 SER A N 1
ATOM 2387 C CA . SER A 1 317 ? -4.482 -36.850 44.321 1.00 37.88 317 SER A CA 1
ATOM 2388 C C . SER A 1 317 ? -3.704 -36.695 45.629 1.00 37.88 317 SER A C 1
ATOM 2390 O O . SER A 1 317 ? -3.092 -37.658 46.079 1.00 37.88 317 SER A O 1
ATOM 2392 N N . SER A 1 318 ? -3.872 -35.539 46.282 1.00 37.41 318 SER A N 1
ATOM 2393 C CA . SER A 1 318 ? -3.824 -35.286 47.743 1.00 37.41 318 SER A CA 1
ATOM 2394 C C . SER A 1 318 ? -3.932 -33.760 47.947 1.00 37.41 318 SER A C 1
ATOM 2396 O O . SER A 1 318 ? -3.252 -33.051 47.218 1.00 37.41 318 SER A O 1
ATOM 2398 N N . SER A 1 319 ? -4.675 -33.111 48.850 1.00 35.56 319 SER A N 1
ATOM 2399 C CA . SER A 1 319 ? -5.592 -33.457 49.943 1.00 35.56 319 SER A CA 1
ATOM 2400 C C . SER A 1 319 ? -6.274 -32.147 50.421 1.00 35.56 319 SER A C 1
ATOM 2402 O O . SER A 1 319 ? -5.757 -31.069 50.152 1.00 35.56 319 SER A O 1
ATOM 2404 N N . GLN A 1 320 ? -7.335 -32.277 51.234 1.00 34.91 320 GLN A N 1
ATOM 2405 C CA . GLN A 1 320 ? -7.900 -31.303 52.203 1.00 34.91 320 GLN A CA 1
ATOM 2406 C C . GLN A 1 320 ? -9.002 -30.310 51.748 1.00 34.91 320 GLN A C 1
ATOM 2408 O O . GLN A 1 320 ? -8.756 -29.220 51.250 1.00 34.91 320 GLN A O 1
ATOM 2413 N N . THR A 1 321 ? -10.246 -30.701 52.058 1.00 39.47 321 THR A N 1
ATOM 2414 C CA . THR A 1 321 ? -11.420 -29.890 52.476 1.00 39.47 321 THR A CA 1
ATOM 2415 C C . THR A 1 321 ? -11.175 -29.167 53.819 1.00 39.47 321 THR A C 1
ATOM 2417 O O . THR A 1 321 ? -10.399 -29.716 54.607 1.00 39.47 321 THR A O 1
ATOM 2420 N N . PRO A 1 322 ? -11.823 -28.014 54.153 1.00 49.22 322 PRO A N 1
ATOM 2421 C CA . PRO A 1 322 ? -13.255 -27.938 54.558 1.00 49.22 322 PRO A CA 1
ATOM 2422 C C . PRO A 1 322 ? -13.942 -26.565 54.241 1.00 49.22 322 PRO A C 1
ATOM 2424 O O . PRO A 1 322 ? -13.416 -25.809 53.433 1.00 49.22 322 PRO A O 1
ATOM 2427 N N . PRO A 1 323 ? -15.103 -26.201 54.835 1.00 56.31 323 PRO A N 1
ATOM 2428 C CA . PRO A 1 323 ? -16.430 -26.717 54.528 1.00 56.31 323 PRO A CA 1
ATOM 2429 C C . PRO A 1 323 ? -17.401 -25.663 53.939 1.00 56.31 323 PRO A C 1
ATOM 2431 O O . PRO A 1 323 ? -17.284 -24.455 54.120 1.00 56.31 323 PRO A O 1
ATOM 2434 N N . SER A 1 324 ? -18.401 -26.223 53.267 1.00 39.34 324 SER A N 1
ATOM 2435 C CA . SER A 1 324 ? -19.709 -25.744 52.810 1.00 39.34 324 SER A CA 1
ATOM 2436 C C . SER A 1 324 ? -20.273 -24.426 53.371 1.00 39.34 324 SER A C 1
ATOM 2438 O O . SER A 1 324 ? -20.517 -24.292 54.567 1.00 39.34 324 SER A O 1
ATOM 2440 N N . SER A 1 325 ? -20.652 -23.526 52.454 1.00 40.28 325 SER A N 1
ATOM 2441 C CA . SER A 1 325 ? -21.668 -22.478 52.644 1.00 40.28 325 SER A CA 1
ATOM 2442 C C . SER A 1 325 ? -22.795 -22.654 51.610 1.00 40.28 325 SER A C 1
ATOM 2444 O O . SER A 1 325 ? -22.514 -23.088 50.490 1.00 40.28 325 SER A O 1
ATOM 2446 N N . PRO A 1 326 ? -24.064 -22.378 51.964 1.00 54.62 326 PRO A N 1
ATOM 2447 C CA . PRO A 1 326 ? -25.223 -22.729 51.146 1.00 54.62 326 PRO A CA 1
ATOM 2448 C C . PRO A 1 326 ? -25.408 -21.792 49.945 1.00 54.62 326 PRO A C 1
ATOM 2450 O O . PRO A 1 326 ? -25.405 -20.570 50.076 1.00 54.62 326 PRO A O 1
ATOM 2453 N N . SER A 1 327 ? -25.594 -22.393 48.771 1.00 37.59 327 SER A N 1
ATOM 2454 C CA . SER A 1 327 ? -25.871 -21.717 47.505 1.00 37.59 327 SER A CA 1
ATOM 2455 C C . SER A 1 327 ? -27.310 -21.200 47.440 1.00 37.59 327 SER A C 1
ATOM 2457 O O . SER A 1 327 ? -28.267 -21.971 47.491 1.00 37.59 327 SER A O 1
ATOM 2459 N N . THR A 1 328 ? -27.451 -19.891 47.266 1.00 55.06 328 THR A N 1
ATOM 2460 C CA . THR A 1 328 ? -28.689 -19.217 46.857 1.00 55.06 328 THR A CA 1
ATOM 2461 C C . THR A 1 328 ? -28.915 -19.440 45.353 1.00 55.06 328 THR A C 1
ATOM 2463 O O . THR A 1 328 ? -27.961 -19.291 44.585 1.00 55.06 328 THR A O 1
ATOM 2466 N N . PRO A 1 329 ? -30.128 -19.789 44.886 1.00 63.66 329 PRO A N 1
ATOM 2467 C CA . PRO A 1 329 ? -30.398 -19.936 43.456 1.00 63.66 329 PRO A CA 1
ATOM 2468 C C . PRO A 1 329 ? -30.372 -18.573 42.733 1.00 63.66 329 PRO A C 1
ATOM 2470 O O . PRO A 1 329 ? -30.808 -17.571 43.308 1.00 63.66 329 PRO A O 1
ATOM 2473 N N . PRO A 1 330 ? -29.887 -18.509 41.478 1.00 58.41 330 PRO A N 1
ATOM 2474 C CA . PRO A 1 330 ? -29.896 -17.279 40.694 1.00 58.41 330 PRO A CA 1
ATOM 2475 C C . PRO A 1 330 ? -31.331 -16.891 40.286 1.00 58.41 330 PRO A C 1
ATOM 2477 O O . PRO A 1 330 ? -32.151 -17.773 40.012 1.00 58.41 330 PRO A O 1
ATOM 2480 N N . PRO A 1 331 ? -31.654 -15.586 40.223 1.00 57.25 331 PRO A N 1
ATOM 2481 C CA . PRO A 1 331 ? -32.970 -15.126 39.804 1.00 57.25 331 PRO A CA 1
ATOM 2482 C C . PRO A 1 331 ? -33.209 -15.382 38.310 1.00 57.25 331 PRO A C 1
ATOM 2484 O O . PRO A 1 331 ? -32.340 -15.178 37.462 1.00 57.25 331 PRO A O 1
ATOM 2487 N N . VAL A 1 332 ? -34.432 -15.817 38.015 1.00 60.59 332 VAL A N 1
ATOM 2488 C CA . VAL A 1 332 ? -34.994 -16.009 36.675 1.00 60.59 332 VAL A CA 1
ATOM 2489 C C . VAL A 1 332 ? -34.992 -14.674 35.912 1.00 60.59 332 VAL A C 1
ATOM 2491 O O . VAL A 1 332 ? -35.468 -13.679 36.462 1.00 60.59 332 VAL A O 1
ATOM 2494 N N . PRO A 1 333 ? -34.497 -14.612 34.661 1.00 53.28 333 PRO A N 1
ATOM 2495 C CA . PRO A 1 333 ? -34.545 -13.388 33.871 1.00 53.28 333 PRO A CA 1
ATOM 2496 C C . PRO A 1 333 ? -35.976 -13.087 33.405 1.00 53.28 333 PRO A C 1
ATOM 2498 O O . PRO A 1 333 ? -36.596 -13.855 32.669 1.00 53.28 333 PRO A O 1
ATOM 2501 N N . THR A 1 334 ? -36.489 -11.940 33.841 1.00 63.00 334 THR A N 1
ATOM 2502 C CA . THR A 1 334 ? -37.740 -11.327 33.381 1.00 63.00 334 THR A CA 1
ATOM 2503 C C . THR A 1 334 ? -37.586 -10.839 31.931 1.00 63.00 334 THR A C 1
ATOM 2505 O O . THR A 1 334 ? -36.556 -10.241 31.610 1.00 63.00 334 THR A O 1
ATOM 2508 N N . PRO A 1 335 ? -38.576 -11.040 31.041 1.00 62.41 335 PRO A N 1
ATOM 2509 C CA . PRO A 1 335 ? -38.519 -10.504 29.682 1.00 62.41 335 PRO A CA 1
ATOM 2510 C C . PRO A 1 335 ? -38.599 -8.963 29.680 1.00 62.41 335 PRO A C 1
ATOM 2512 O O . PRO A 1 335 ? -39.309 -8.388 30.511 1.00 62.41 335 PRO A O 1
ATOM 2515 N N . PRO A 1 336 ? -37.896 -8.278 28.757 1.00 61.94 336 PRO A N 1
ATOM 2516 C CA . PRO A 1 336 ? -37.928 -6.823 28.666 1.00 61.94 336 PRO A CA 1
ATOM 2517 C C . PRO A 1 336 ? -39.298 -6.317 28.177 1.00 61.94 336 PRO A C 1
ATOM 2519 O O . PRO A 1 336 ? -39.938 -6.976 27.352 1.00 61.94 336 PRO A O 1
ATOM 2522 N N . PRO A 1 337 ? -39.754 -5.140 28.645 1.00 54.84 337 PRO A N 1
ATOM 2523 C CA . PRO A 1 337 ? -41.001 -4.544 28.192 1.00 54.84 337 PRO A CA 1
ATOM 2524 C C . PRO A 1 337 ? -40.896 -4.070 26.738 1.00 54.84 337 PRO A C 1
ATOM 2526 O O . PRO A 1 337 ? -39.933 -3.417 26.330 1.00 54.84 337 PRO A O 1
ATOM 2529 N N . SER A 1 338 ? -41.933 -4.386 25.968 1.00 48.53 338 SER A N 1
ATOM 2530 C CA . SER A 1 338 ? -42.164 -3.933 24.600 1.00 48.53 338 SER A CA 1
ATOM 2531 C C . SER A 1 338 ? -42.082 -2.407 24.508 1.00 48.53 338 SER A C 1
ATOM 2533 O O . SER A 1 338 ? -42.872 -1.695 25.125 1.00 48.53 338 SER A O 1
ATOM 2535 N N . SER A 1 339 ? -41.128 -1.903 23.725 1.00 46.28 339 SER A N 1
ATOM 2536 C CA . SER A 1 339 ? -41.038 -0.478 23.397 1.00 46.28 339 SER A CA 1
ATOM 2537 C C . SER A 1 339 ? -42.089 -0.108 22.340 1.00 46.28 339 SER A C 1
ATOM 2539 O O . SER A 1 339 ? -42.240 -0.850 21.366 1.00 46.28 339 SER A O 1
ATOM 2541 N N . PRO A 1 340 ? -42.816 1.012 22.497 1.00 55.53 340 PRO A N 1
ATOM 2542 C CA . PRO A 1 340 ? -43.783 1.469 21.507 1.00 55.53 340 PRO A CA 1
ATOM 2543 C C . PRO A 1 340 ? -43.095 2.090 20.282 1.00 55.53 340 PRO A C 1
ATOM 2545 O O . PRO A 1 340 ? -42.095 2.798 20.393 1.00 55.53 340 PRO A O 1
ATOM 2548 N N . SER A 1 341 ? -43.661 1.812 19.107 1.00 47.28 341 SER A N 1
ATOM 2549 C CA . SER A 1 341 ? -43.252 2.347 17.806 1.00 47.28 341 SER A CA 1
ATOM 2550 C C . SER A 1 341 ? -43.218 3.882 17.778 1.00 47.28 341 SER A C 1
ATOM 2552 O O . SER A 1 341 ? -44.181 4.509 18.226 1.00 47.28 341 SER A O 1
ATOM 2554 N N . PRO A 1 342 ? -42.185 4.511 17.188 1.00 55.09 342 PRO A N 1
ATOM 2555 C CA . PRO A 1 342 ? -42.217 5.937 16.907 1.00 55.09 342 PRO A CA 1
ATOM 2556 C C . PRO A 1 342 ? -43.012 6.224 15.624 1.00 55.09 342 PRO A C 1
ATOM 2558 O O . PRO A 1 342 ? -42.729 5.698 14.547 1.00 55.09 342 PRO A O 1
ATOM 2561 N N . THR A 1 343 ? -44.014 7.086 15.764 1.00 54.69 343 THR A N 1
ATOM 2562 C CA . THR A 1 343 ? -44.766 7.737 14.688 1.00 54.69 343 THR A CA 1
ATOM 2563 C C . THR A 1 343 ? -43.832 8.624 13.845 1.00 54.69 343 THR A C 1
ATOM 2565 O O . THR A 1 343 ? -43.005 9.333 14.423 1.00 54.69 343 THR A O 1
ATOM 2568 N N . PRO A 1 344 ? -43.941 8.643 12.503 1.00 55.22 344 PRO A N 1
ATOM 2569 C CA . PRO A 1 344 ? -43.098 9.494 11.665 1.00 55.22 344 PRO A CA 1
ATOM 2570 C C . PRO A 1 344 ? -43.497 10.979 11.780 1.00 55.22 344 PRO A C 1
ATOM 2572 O O . PRO A 1 344 ? -44.694 11.283 11.777 1.00 55.22 344 PRO A O 1
ATOM 2575 N N . PRO A 1 345 ? -42.538 11.925 11.849 1.00 55.94 345 PRO A N 1
ATOM 2576 C CA . PRO A 1 345 ? -42.853 13.345 11.809 1.00 55.94 345 PRO A CA 1
ATOM 2577 C C . PRO A 1 345 ? -43.155 13.825 10.382 1.00 55.94 345 PRO A C 1
ATOM 2579 O O . PRO A 1 345 ? -42.514 13.444 9.403 1.00 55.94 345 PRO A O 1
ATOM 2582 N N . VAL A 1 346 ? -44.159 14.695 10.314 1.00 51.75 346 VAL A N 1
ATOM 2583 C CA . VAL A 1 346 ? -44.632 15.456 9.152 1.00 51.75 346 VAL A CA 1
ATOM 2584 C C . VAL A 1 346 ? -43.540 16.424 8.661 1.00 51.75 346 VAL A C 1
ATOM 2586 O O . VAL A 1 346 ? -42.890 17.056 9.496 1.00 51.75 346 VAL A O 1
ATOM 2589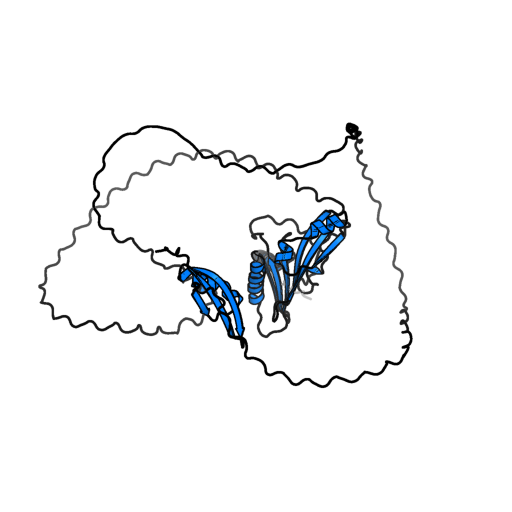 N N . PRO A 1 347 ? -43.333 16.592 7.340 1.00 48.94 347 PRO A N 1
ATOM 2590 C CA . PRO A 1 347 ? -42.343 17.525 6.814 1.00 48.94 347 PRO A CA 1
ATOM 2591 C C . PRO A 1 347 ? -42.880 18.963 6.824 1.00 48.94 347 PRO A C 1
ATOM 2593 O O . PRO A 1 347 ? -43.872 19.273 6.163 1.00 48.94 347 PRO A O 1
ATOM 2596 N N . THR A 1 348 ? -42.196 19.854 7.541 1.00 45.69 348 THR A N 1
ATOM 2597 C CA . THR A 1 348 ? -42.430 21.303 7.486 1.00 45.69 348 THR A CA 1
ATOM 2598 C C . THR A 1 348 ? -41.389 21.956 6.579 1.00 45.69 348 THR A C 1
ATOM 2600 O O . THR A 1 348 ? -40.186 21.787 6.765 1.00 45.69 348 THR A O 1
ATOM 2603 N N . SER A 1 349 ? -41.871 22.691 5.581 1.00 47.62 349 SER A N 1
ATOM 2604 C CA . SER A 1 349 ? -41.100 23.442 4.586 1.00 47.62 349 SER A CA 1
ATOM 2605 C C . SER A 1 349 ? -40.207 24.537 5.202 1.00 47.62 349 SER A C 1
ATOM 2607 O O . SER A 1 349 ? -40.584 25.115 6.224 1.00 47.62 349 SER A O 1
ATOM 2609 N N . PRO A 1 350 ? -39.072 24.903 4.571 1.00 51.69 350 PRO A N 1
ATOM 2610 C CA . PRO A 1 350 ? -38.211 25.980 5.057 1.00 51.69 350 PRO A CA 1
ATOM 2611 C C . PRO A 1 350 ? -38.668 27.364 4.552 1.00 51.69 350 PRO A C 1
ATOM 2613 O O . PRO A 1 350 ? -39.055 27.486 3.386 1.00 51.69 350 PRO A O 1
ATOM 2616 N N . PRO A 1 351 ? -38.564 28.434 5.365 1.00 51.69 351 PRO A N 1
ATOM 2617 C CA . PRO A 1 351 ? -38.655 29.797 4.869 1.00 51.69 351 PRO A CA 1
ATOM 2618 C C . PRO A 1 351 ? -37.274 30.373 4.513 1.00 51.69 351 PRO A C 1
ATOM 2620 O O . PRO A 1 351 ? -36.340 30.385 5.309 1.00 51.69 351 PRO A O 1
ATOM 2623 N N . SER A 1 352 ? -37.209 30.846 3.272 1.00 37.75 352 SER A N 1
ATOM 2624 C CA . SER A 1 352 ? -36.629 32.098 2.778 1.00 37.75 352 SER A CA 1
ATOM 2625 C C . SER A 1 352 ? -35.468 32.754 3.535 1.00 37.75 352 SER A C 1
ATOM 2627 O O . SER A 1 352 ? -35.606 33.314 4.618 1.00 37.75 352 SER A O 1
ATOM 2629 N N . SER A 1 353 ? -34.354 32.806 2.811 1.00 38.97 353 SER A N 1
ATOM 2630 C CA . SER A 1 353 ? -33.165 33.633 2.986 1.00 38.97 353 SER A CA 1
ATOM 2631 C C . SER A 1 353 ? -33.450 35.132 3.143 1.00 38.97 353 SER A C 1
ATOM 2633 O O . SER A 1 353 ? -34.060 35.749 2.267 1.00 38.97 353 SER A O 1
ATOM 2635 N N . SER A 1 354 ? -32.859 35.737 4.170 1.00 39.31 354 SER A N 1
ATOM 2636 C CA . SER A 1 354 ? -32.600 37.175 4.248 1.00 39.31 354 SER A CA 1
ATOM 2637 C C . SER A 1 354 ? -31.152 37.413 4.689 1.00 39.31 354 SER A C 1
ATOM 2639 O O . SER A 1 354 ? -30.710 36.972 5.747 1.00 39.31 354 SER A O 1
ATOM 2641 N N . SER A 1 355 ? -30.401 38.087 3.816 1.00 45.22 355 SER A N 1
ATOM 2642 C CA . SER A 1 355 ? -29.053 38.609 4.052 1.00 45.22 355 SER A CA 1
ATOM 2643 C C . SER A 1 355 ? -29.027 39.630 5.192 1.00 45.22 355 SER A C 1
ATOM 2645 O O . SER A 1 355 ? -30.002 40.359 5.386 1.00 45.22 355 SER A O 1
ATOM 2647 N N . PRO A 1 356 ? -27.865 39.793 5.845 1.00 50.62 356 PRO A N 1
ATOM 2648 C CA . PRO A 1 356 ? -27.381 41.158 6.035 1.00 50.62 356 PRO A CA 1
ATOM 2649 C C . PRO A 1 356 ? -25.869 41.332 5.803 1.00 50.62 356 PRO A C 1
ATOM 2651 O O . PRO A 1 356 ? -25.028 40.618 6.340 1.00 50.62 356 PRO A O 1
ATOM 2654 N N . SER A 1 357 ? -25.581 42.324 4.964 1.00 35.78 357 SER A N 1
ATOM 2655 C CA . SER A 1 357 ? -24.631 43.432 5.123 1.00 35.78 357 SER A CA 1
ATOM 2656 C C . SER A 1 357 ? -23.385 43.265 6.009 1.00 35.78 357 SER A C 1
ATOM 2658 O O . SER A 1 357 ? -23.460 43.194 7.233 1.00 35.78 357 SER A O 1
ATOM 2660 N N . LEU A 1 358 ? -22.230 43.389 5.347 1.00 45.16 358 LEU A N 1
ATOM 2661 C CA . LEU A 1 358 ? -20.920 43.761 5.895 1.00 45.16 358 LEU A CA 1
ATOM 2662 C C . LEU A 1 358 ? -20.971 45.057 6.723 1.00 45.16 358 LEU A C 1
ATOM 2664 O O . LEU A 1 358 ? -21.647 46.011 6.327 1.00 45.16 358 LEU A O 1
ATOM 2668 N N . PRO A 1 359 ? -20.112 45.153 7.750 1.00 52.72 359 PRO A N 1
ATOM 2669 C CA . PRO A 1 359 ? -19.384 46.394 7.954 1.00 52.72 359 PRO A CA 1
ATOM 2670 C C . PRO A 1 359 ? -17.865 46.210 8.076 1.00 52.72 359 PRO A C 1
ATOM 2672 O O . PRO A 1 359 ? -17.328 45.173 8.455 1.00 52.72 359 PRO A O 1
ATOM 2675 N N . SER A 1 360 ? -17.219 47.299 7.688 1.00 38.00 360 SER A N 1
ATOM 2676 C CA . SER A 1 360 ? -15.805 47.570 7.492 1.00 38.00 360 SER A CA 1
ATOM 2677 C C . SER A 1 360 ? -14.909 47.384 8.722 1.00 38.00 360 SER A C 1
ATOM 2679 O O . SER A 1 360 ? -15.321 47.587 9.861 1.00 38.00 360 SER A O 1
ATOM 2681 N N . SER A 1 361 ? -13.636 47.091 8.441 1.00 43.94 361 SER A N 1
ATOM 2682 C CA . SER A 1 361 ? -12.483 47.144 9.351 1.00 43.94 361 SER A CA 1
ATOM 2683 C C . SER A 1 361 ? -12.354 48.483 10.097 1.00 43.94 361 SER A C 1
ATOM 2685 O O . SER A 1 361 ? -12.790 49.518 9.586 1.00 43.94 361 SER A O 1
ATOM 2687 N N . PRO A 1 362 ? -11.645 48.498 11.243 1.00 52.84 362 PRO A N 1
ATOM 2688 C CA . PRO A 1 362 ? -10.278 49.016 11.159 1.00 52.84 362 PRO A CA 1
ATOM 2689 C C . PRO A 1 362 ? -9.222 48.323 12.039 1.00 52.84 362 PRO A C 1
ATOM 2691 O O . PRO A 1 362 ? -9.485 47.686 13.053 1.00 52.84 362 PRO A O 1
ATOM 2694 N N . SER A 1 363 ? -7.995 48.536 11.573 1.00 42.47 363 SER A N 1
ATOM 2695 C CA . SER A 1 363 ? -6.655 48.328 12.115 1.00 42.47 363 SER A CA 1
ATOM 2696 C C . SER A 1 363 ? -6.459 48.418 13.635 1.00 42.47 363 SER A C 1
ATOM 2698 O O . SER A 1 363 ? -6.811 49.423 14.245 1.00 42.47 363 SER A O 1
ATOM 2700 N N . THR A 1 364 ? -5.709 47.465 14.207 1.00 47.53 364 THR A N 1
ATOM 2701 C CA . THR A 1 364 ? -4.555 47.711 15.110 1.00 47.53 364 THR A CA 1
ATOM 2702 C C . THR A 1 364 ? -3.812 46.393 15.418 1.00 47.53 364 THR A C 1
ATOM 2704 O O . THR A 1 364 ? -4.468 45.378 15.643 1.00 47.53 364 THR A O 1
ATOM 2707 N N . PRO A 1 365 ? -2.462 46.359 15.407 1.00 62.03 365 PRO A N 1
ATOM 2708 C CA . PRO A 1 365 ? -1.684 45.166 15.762 1.00 62.03 365 PRO A CA 1
ATOM 2709 C C . PRO A 1 365 ? -1.500 45.021 17.289 1.00 62.03 365 PRO A C 1
ATOM 2711 O O . PRO A 1 365 ? -1.367 46.034 17.980 1.00 62.03 365 PRO A O 1
ATOM 2714 N N . PRO A 1 366 ? -1.454 43.789 17.834 1.00 59.69 366 PRO A N 1
ATOM 2715 C CA . PRO A 1 366 ? -1.223 43.562 19.260 1.00 59.69 366 PRO A CA 1
ATOM 2716 C C . PRO A 1 366 ? 0.258 43.736 19.658 1.00 59.69 366 PRO A C 1
ATOM 2718 O O . PRO A 1 366 ? 1.150 43.516 18.833 1.00 59.69 366 PRO A O 1
ATOM 2721 N N . PRO A 1 367 ? 0.542 44.110 20.922 1.00 58.59 367 PRO A N 1
ATOM 2722 C CA . PRO A 1 367 ? 1.898 44.313 21.413 1.00 58.59 367 PRO A CA 1
ATOM 2723 C C . PRO A 1 367 ? 2.653 42.999 21.670 1.00 58.59 367 PRO A C 1
ATOM 2725 O O . PRO A 1 367 ? 2.097 41.984 22.085 1.00 58.59 367 PRO A O 1
ATOM 2728 N N . VAL A 1 368 ? 3.960 43.087 21.438 1.00 53.97 368 VAL A N 1
ATOM 2729 C CA . VAL A 1 368 ? 5.013 42.098 21.691 1.00 53.97 368 VAL A CA 1
ATOM 2730 C C . VAL A 1 368 ? 5.066 41.711 23.180 1.00 53.97 368 VAL A C 1
ATOM 2732 O O . VAL A 1 368 ? 5.089 42.611 24.021 1.00 53.97 368 VAL A O 1
ATOM 2735 N N . PRO A 1 369 ? 5.146 40.416 23.542 1.00 57.25 369 PRO A N 1
ATOM 2736 C CA . PRO A 1 369 ? 5.410 40.017 24.917 1.00 57.25 369 PRO A CA 1
ATOM 2737 C C . PRO A 1 369 ? 6.896 40.179 25.268 1.00 57.25 369 PRO A C 1
ATOM 2739 O O . PRO A 1 369 ? 7.786 39.607 24.639 1.00 57.25 369 PRO A O 1
ATOM 2742 N N . THR A 1 370 ? 7.134 40.978 26.302 1.00 48.00 370 THR A N 1
ATOM 2743 C CA . THR A 1 370 ? 8.417 41.250 26.951 1.00 48.00 370 THR A CA 1
ATOM 2744 C C . THR A 1 370 ? 8.929 40.013 27.696 1.00 48.00 370 THR A C 1
ATOM 2746 O O . THR A 1 370 ? 8.231 39.453 28.540 1.00 48.00 370 THR A O 1
ATOM 2749 N N . SER A 1 371 ? 10.164 39.604 27.409 1.00 52.03 371 SER A N 1
ATOM 2750 C CA . SER A 1 371 ? 10.888 38.541 28.115 1.00 52.03 371 SER A CA 1
ATOM 2751 C C . SER A 1 371 ? 11.188 38.918 29.578 1.00 52.03 371 SER A C 1
ATOM 2753 O O . SER A 1 371 ? 11.572 40.063 29.831 1.00 52.03 371 SER A O 1
ATOM 2755 N N . PRO A 1 372 ? 11.092 37.987 30.547 1.00 61.97 372 PRO A N 1
ATOM 2756 C CA . PRO A 1 372 ? 11.583 38.211 31.906 1.00 61.97 372 PRO A CA 1
ATOM 2757 C C . PRO A 1 372 ? 13.119 38.052 32.010 1.00 61.97 372 PRO A C 1
ATOM 2759 O O . PRO A 1 372 ? 13.733 37.390 31.169 1.00 61.97 372 PRO A O 1
ATOM 2762 N N . PRO A 1 373 ? 13.752 38.669 33.028 1.00 58.16 373 PRO A N 1
ATOM 2763 C CA . PRO A 1 373 ? 15.201 38.828 33.113 1.00 58.16 373 PRO A CA 1
ATOM 2764 C C . PRO A 1 373 ? 15.950 37.557 33.535 1.00 58.16 373 PRO A C 1
ATOM 2766 O O . PRO A 1 373 ? 15.531 36.810 34.419 1.00 58.16 373 PRO A O 1
ATOM 2769 N N . SER A 1 374 ? 17.119 37.384 32.921 1.00 40.88 374 SER A N 1
ATOM 2770 C CA . SER A 1 374 ? 18.147 36.400 33.245 1.00 40.88 374 SER A CA 1
ATOM 2771 C C . SER A 1 374 ? 18.639 36.566 34.682 1.00 40.88 374 SER A C 1
ATOM 2773 O O . SER A 1 374 ? 19.286 37.555 35.020 1.00 40.88 374 SER A O 1
ATOM 2775 N N . ASN A 1 375 ? 18.353 35.571 35.518 1.00 43.66 375 ASN A N 1
ATOM 2776 C CA . ASN A 1 375 ? 18.887 35.474 36.867 1.00 43.66 375 ASN A CA 1
ATOM 2777 C C . ASN A 1 375 ? 20.190 34.660 36.814 1.00 43.66 375 ASN A C 1
ATOM 2779 O O . ASN A 1 375 ? 20.178 33.431 36.748 1.00 43.66 375 ASN A O 1
ATOM 2783 N N . SER A 1 376 ? 21.320 35.361 36.777 1.00 38.88 376 SER A N 1
ATOM 2784 C CA . SER A 1 376 ? 22.663 34.783 36.794 1.00 38.88 376 SER A CA 1
ATOM 2785 C C . SER A 1 376 ? 23.010 34.324 38.211 1.00 38.88 376 SER A C 1
ATOM 2787 O O . SER A 1 376 ? 23.288 35.149 39.077 1.00 38.88 376 SER A O 1
ATOM 2789 N N . SER A 1 377 ? 23.012 33.012 38.453 1.00 42.19 377 SER A N 1
ATOM 2790 C CA . SER A 1 377 ? 23.665 32.405 39.622 1.00 42.19 377 SER A CA 1
ATOM 2791 C C . SER A 1 377 ? 24.930 31.650 39.191 1.00 42.19 377 SER A C 1
ATOM 2793 O O . SER A 1 377 ? 24.935 31.033 38.123 1.00 42.19 377 SER A O 1
ATOM 2795 N N . PRO A 1 378 ? 26.016 31.721 39.983 1.00 50.59 378 PRO A N 1
ATOM 2796 C CA . PRO A 1 378 ? 27.336 31.230 39.600 1.00 50.59 378 PRO A CA 1
ATOM 2797 C C . PRO A 1 378 ? 27.422 29.698 39.634 1.00 50.59 378 PRO A C 1
ATOM 2799 O O . PRO A 1 378 ? 27.032 29.056 40.607 1.00 50.59 378 PRO A O 1
ATOM 2802 N N . SER A 1 379 ? 27.976 29.126 38.563 1.00 39.50 379 SER A N 1
ATOM 2803 C CA . SER A 1 379 ? 28.364 27.713 38.490 1.00 39.50 379 SER A CA 1
ATOM 2804 C C . SER A 1 379 ? 29.513 27.406 39.460 1.00 39.50 379 SER A C 1
ATOM 2806 O O . SER A 1 379 ? 30.469 28.184 39.517 1.00 39.50 379 SER A O 1
ATOM 2808 N N . PRO A 1 380 ? 29.476 26.276 40.186 1.00 49.16 380 PRO A N 1
ATOM 2809 C CA . PRO A 1 380 ? 30.631 25.781 40.920 1.00 49.16 380 PRO A CA 1
ATOM 2810 C C . PRO A 1 380 ? 31.672 25.168 39.970 1.00 49.16 380 PRO A C 1
ATOM 2812 O O . PRO A 1 380 ? 31.345 24.536 38.966 1.00 49.16 380 PRO A O 1
ATOM 2815 N N . SER A 1 381 ? 32.936 25.396 40.318 1.00 43.03 381 SER A N 1
ATOM 2816 C CA . SER A 1 381 ? 34.159 25.008 39.617 1.00 43.03 381 SER A CA 1
ATOM 2817 C C . SER A 1 381 ? 34.207 23.546 39.143 1.00 43.03 381 SER A C 1
ATOM 2819 O O . SER A 1 381 ? 33.796 22.652 39.885 1.00 43.03 381 SER A O 1
ATOM 2821 N N . PRO A 1 382 ? 34.807 23.264 37.970 1.00 45.84 382 PRO A N 1
ATOM 2822 C CA . PRO A 1 382 ? 35.079 21.899 37.539 1.00 45.84 382 PRO A CA 1
ATOM 2823 C C . PRO A 1 382 ? 36.244 21.296 38.339 1.00 45.84 382 PRO A C 1
ATOM 2825 O O . PRO A 1 382 ? 37.338 21.858 38.411 1.00 45.84 382 PRO A O 1
ATOM 2828 N N . SER A 1 383 ? 35.998 20.134 38.944 1.00 44.75 383 SER A N 1
ATOM 2829 C CA . SER A 1 383 ? 37.038 19.254 39.482 1.00 44.75 383 SER A CA 1
ATOM 2830 C C . SER A 1 383 ? 37.950 18.720 38.362 1.00 44.75 383 SER A C 1
ATOM 2832 O O . SER A 1 383 ? 37.508 18.598 37.217 1.00 44.75 383 SER A O 1
ATOM 2834 N N . PRO A 1 384 ? 39.223 18.417 38.671 1.00 49.34 384 PRO A N 1
ATOM 2835 C CA . PRO A 1 384 ? 40.252 18.146 37.673 1.00 49.34 384 PRO A CA 1
ATOM 2836 C C . PRO A 1 384 ? 40.037 16.825 36.927 1.00 49.34 384 PRO A C 1
ATOM 2838 O O . PRO A 1 384 ? 39.714 15.794 37.517 1.00 49.34 384 PRO A O 1
ATOM 2841 N N . SER A 1 385 ? 40.275 16.883 35.617 1.00 42.38 385 SER A N 1
ATOM 2842 C CA . SER A 1 385 ? 40.303 15.754 34.690 1.00 42.38 385 SER A CA 1
ATOM 2843 C C . SER A 1 385 ? 41.222 14.623 35.168 1.00 42.38 385 SER A C 1
ATOM 2845 O O . SER A 1 385 ? 42.374 14.894 35.521 1.00 42.38 385 SER A O 1
ATOM 2847 N N . PRO A 1 386 ? 40.791 13.351 35.106 1.00 45.94 386 PRO A N 1
ATOM 2848 C CA . PRO A 1 386 ? 41.711 12.230 35.191 1.00 45.94 386 PRO A CA 1
ATOM 2849 C C . PRO A 1 386 ? 42.531 12.127 33.895 1.00 45.94 386 PRO A C 1
ATOM 2851 O O . PRO A 1 386 ? 42.011 12.273 32.788 1.00 45.94 386 PRO A O 1
ATOM 2854 N N . SER A 1 387 ? 43.832 11.898 34.059 1.00 45.09 387 SER A N 1
ATOM 2855 C CA . SER A 1 387 ? 44.827 11.715 33.002 1.00 45.09 387 SER A CA 1
ATOM 2856 C C . SER A 1 387 ? 44.401 10.703 31.925 1.00 45.09 387 SER A C 1
ATOM 2858 O O . SER A 1 387 ? 43.751 9.703 32.245 1.00 45.09 387 SER A O 1
ATOM 2860 N N . PRO A 1 388 ? 44.814 10.897 30.657 1.00 44.12 388 PRO A N 1
ATOM 2861 C CA . PRO A 1 388 ? 44.535 9.946 29.591 1.00 44.12 388 PRO A CA 1
ATOM 2862 C C . PRO A 1 388 ? 45.262 8.631 29.878 1.00 44.12 388 PRO A C 1
ATOM 2864 O O . PRO A 1 388 ? 46.489 8.574 29.960 1.00 44.12 388 PRO A O 1
ATOM 2867 N N . SER A 1 389 ? 44.483 7.567 30.052 1.00 39.09 389 SER A N 1
ATOM 2868 C CA . SER A 1 389 ? 45.009 6.208 30.114 1.00 39.09 389 SER A CA 1
ATOM 2869 C C . SER A 1 389 ? 45.529 5.826 28.729 1.00 39.09 389 SER A C 1
ATOM 2871 O O . SER A 1 389 ? 44.822 5.974 27.734 1.00 39.09 389 SER A O 1
ATOM 2873 N N . LEU A 1 390 ? 46.782 5.371 28.680 1.00 43.16 390 LEU A N 1
ATOM 2874 C CA . LEU A 1 390 ? 47.431 4.810 27.496 1.00 43.16 390 LEU A CA 1
ATOM 2875 C C . LEU A 1 390 ? 46.524 3.767 26.813 1.00 43.16 390 LEU A C 1
ATOM 2877 O O . LEU A 1 390 ? 45.928 2.942 27.513 1.00 43.16 390 LEU A O 1
ATOM 2881 N N . PRO A 1 391 ? 46.428 3.755 25.469 1.00 42.28 391 PRO A N 1
ATOM 2882 C CA . PRO A 1 391 ? 45.695 2.714 24.768 1.00 42.28 391 PRO A CA 1
ATOM 2883 C C . PRO A 1 391 ? 46.365 1.365 25.041 1.00 42.28 391 PRO A C 1
ATOM 2885 O O . PRO A 1 391 ? 47.548 1.170 24.758 1.00 42.28 391 PRO A O 1
ATOM 2888 N N . SER A 1 392 ? 45.599 0.436 25.615 1.00 38.97 392 SER A N 1
ATOM 2889 C CA . SER A 1 392 ? 45.996 -0.969 25.678 1.00 38.97 392 SER A CA 1
ATOM 2890 C C . SER A 1 392 ? 46.251 -1.478 24.256 1.00 38.97 392 SER A C 1
ATOM 2892 O O . SER A 1 392 ? 45.491 -1.124 23.351 1.00 38.97 392 SER A O 1
ATOM 2894 N N . PRO A 1 393 ? 47.295 -2.294 24.029 1.00 40.41 393 PRO A N 1
ATOM 2895 C CA . PRO A 1 393 ? 47.536 -2.891 22.726 1.00 40.41 393 PRO A CA 1
ATOM 2896 C C . PRO A 1 393 ? 46.310 -3.717 22.338 1.00 40.41 393 PRO A C 1
ATOM 2898 O O . PRO A 1 393 ? 45.933 -4.647 23.053 1.00 40.41 393 PRO A O 1
ATOM 2901 N N . SER A 1 394 ? 45.669 -3.344 21.229 1.00 33.97 394 SER A N 1
ATOM 2902 C CA . SER A 1 394 ? 44.580 -4.111 20.637 1.00 33.97 394 SER A CA 1
ATOM 2903 C C . SER A 1 394 ? 45.042 -5.551 20.461 1.00 33.97 394 SER A C 1
ATOM 2905 O O . SER A 1 394 ? 45.937 -5.835 19.664 1.00 33.97 394 SER A O 1
ATOM 2907 N N . LEU A 1 395 ? 44.436 -6.456 21.230 1.00 36.50 395 LEU A N 1
ATOM 2908 C CA . LEU A 1 395 ? 44.501 -7.882 20.956 1.00 36.50 395 LEU A CA 1
ATOM 2909 C C . LEU A 1 395 ? 44.083 -8.093 19.491 1.00 36.50 395 LEU A C 1
ATOM 2911 O O . LEU A 1 395 ? 43.125 -7.449 19.045 1.00 36.50 395 LEU A O 1
ATOM 2915 N N . PRO A 1 396 ? 44.785 -8.951 18.730 1.00 43.44 396 PRO A N 1
ATOM 2916 C CA . PRO A 1 396 ? 44.356 -9.294 17.382 1.00 43.44 396 PRO A CA 1
ATOM 2917 C C . PRO A 1 396 ? 42.896 -9.774 17.431 1.00 43.44 396 PRO A C 1
ATOM 2919 O O . PRO A 1 396 ? 42.521 -10.457 18.392 1.00 43.44 396 PRO A O 1
ATOM 2922 N N . PRO A 1 397 ? 42.061 -9.403 16.441 1.00 43.59 397 PRO A N 1
ATOM 2923 C CA . PRO A 1 397 ? 40.679 -9.855 16.391 1.00 43.59 397 PRO A CA 1
ATOM 2924 C C . PRO A 1 397 ? 40.659 -11.383 16.518 1.00 43.59 397 PRO A C 1
ATOM 2926 O O . PRO A 1 397 ? 41.487 -12.049 15.886 1.00 43.59 397 PRO A O 1
ATOM 2929 N N . PRO A 1 398 ? 39.777 -11.947 17.364 1.00 41.47 398 PRO A N 1
ATOM 2930 C CA . PRO A 1 398 ? 39.698 -13.387 17.533 1.00 41.47 398 PRO A CA 1
ATOM 2931 C C . PRO A 1 398 ? 39.506 -14.019 16.157 1.00 41.47 398 PRO A C 1
ATOM 2933 O O . PRO A 1 398 ? 38.620 -13.610 15.404 1.00 41.47 398 PRO A O 1
ATOM 2936 N N . THR A 1 399 ? 40.353 -14.994 15.825 1.00 41.91 399 THR A N 1
ATOM 2937 C CA . THR A 1 399 ? 40.188 -15.828 14.635 1.00 41.91 399 THR A CA 1
ATOM 2938 C C . THR A 1 399 ? 38.732 -16.294 14.587 1.00 41.91 399 THR A C 1
ATOM 2940 O O . THR A 1 399 ? 38.240 -16.796 15.605 1.00 41.91 399 THR A O 1
ATOM 2943 N N . PRO A 1 400 ? 38.008 -16.078 13.472 1.00 52.22 400 PRO A N 1
ATOM 2944 C CA . PRO A 1 400 ? 36.586 -16.372 13.409 1.00 52.22 400 PRO A CA 1
ATOM 2945 C C . PRO A 1 400 ? 36.377 -17.853 13.724 1.00 52.22 400 PRO A C 1
ATOM 2947 O O . PRO A 1 400 ? 36.794 -18.734 12.976 1.00 52.22 400 PRO A O 1
ATOM 2950 N N . LYS A 1 401 ? 35.775 -18.116 14.891 1.00 57.31 401 LYS A N 1
ATOM 2951 C CA . LYS A 1 401 ? 35.270 -19.436 15.270 1.00 57.31 401 LYS A CA 1
ATOM 2952 C C . LYS A 1 401 ? 34.364 -19.901 14.137 1.00 57.31 401 LYS A C 1
ATOM 2954 O O . LYS A 1 401 ? 33.439 -19.172 13.784 1.00 57.31 401 LYS A O 1
ATOM 2959 N N . ASN A 1 402 ? 34.678 -21.072 13.581 1.00 73.69 402 ASN A N 1
ATOM 2960 C CA . ASN A 1 402 ? 33.928 -21.723 12.512 1.00 73.69 402 ASN A CA 1
ATOM 2961 C C . ASN A 1 402 ? 32.428 -21.552 12.751 1.00 73.69 402 ASN A C 1
ATOM 2963 O O . ASN A 1 402 ? 31.895 -22.029 13.748 1.00 73.69 402 ASN A O 1
ATOM 2967 N N . MET A 1 403 ? 31.785 -20.799 11.861 1.00 89.12 403 MET A N 1
ATOM 2968 C CA . MET A 1 403 ? 30.355 -20.524 11.929 1.00 89.12 403 MET A CA 1
ATOM 2969 C C . MET A 1 403 ? 29.542 -21.798 11.667 1.00 89.12 403 MET A C 1
ATOM 2971 O O . MET A 1 403 ? 28.416 -21.900 12.121 1.00 89.12 403 MET A O 1
ATOM 2975 N N . CYS A 1 404 ? 30.107 -22.776 10.965 1.00 94.81 404 CYS A N 1
ATOM 2976 C CA . CYS A 1 404 ? 29.435 -24.028 10.651 1.00 94.81 404 CYS A CA 1
ATOM 2977 C C . CYS A 1 404 ? 29.754 -25.121 11.667 1.00 94.81 404 CYS A C 1
ATOM 2979 O O . CYS A 1 404 ? 30.870 -25.169 12.200 1.00 94.81 404 CYS A O 1
ATOM 2981 N N . ASP A 1 405 ? 28.800 -26.030 11.868 1.00 93.88 405 ASP A N 1
ATOM 2982 C CA . ASP A 1 405 ? 29.072 -27.288 12.552 1.00 93.88 405 ASP A CA 1
ATOM 2983 C C . ASP A 1 405 ? 30.131 -28.092 11.767 1.00 93.88 405 ASP A C 1
ATOM 2985 O O . ASP A 1 405 ? 30.239 -27.941 10.548 1.00 93.88 405 ASP A O 1
ATOM 2989 N N . PRO A 1 406 ? 30.927 -28.963 12.420 1.00 92.31 406 PRO A N 1
ATOM 2990 C CA . PRO A 1 406 ? 32.005 -29.711 11.760 1.00 92.31 406 PRO A CA 1
ATOM 2991 C C . PRO A 1 406 ? 31.564 -30.590 10.577 1.00 92.31 406 PRO A C 1
ATOM 2993 O O . PRO A 1 406 ? 32.401 -30.983 9.769 1.00 92.31 406 PRO A O 1
ATOM 2996 N N . GLU A 1 407 ? 30.273 -30.916 10.494 1.00 93.00 407 GLU A N 1
ATOM 2997 C CA . GLU A 1 407 ? 29.676 -31.757 9.447 1.00 93.00 407 GLU A CA 1
ATOM 2998 C C . GLU A 1 407 ? 29.033 -30.948 8.307 1.00 93.00 407 GLU A C 1
ATOM 3000 O O . GLU A 1 407 ? 28.643 -31.517 7.285 1.00 93.00 407 GLU A O 1
ATOM 3005 N N . ASP A 1 408 ? 28.927 -29.628 8.460 1.00 95.06 408 ASP A N 1
ATOM 3006 C CA . ASP A 1 408 ? 28.308 -28.749 7.475 1.00 95.06 408 ASP A CA 1
ATOM 3007 C C . ASP A 1 408 ? 29.327 -28.273 6.428 1.00 95.06 408 ASP A C 1
ATOM 3009 O O . ASP A 1 408 ? 30.502 -28.019 6.707 1.00 95.06 408 ASP A O 1
ATOM 3013 N N . ILE A 1 409 ? 28.859 -28.090 5.192 1.00 94.25 409 ILE A N 1
ATOM 3014 C CA . ILE A 1 409 ? 29.683 -27.585 4.092 1.00 94.25 409 ILE A CA 1
ATOM 3015 C C . ILE A 1 409 ? 29.687 -26.060 4.130 1.00 94.25 409 ILE A C 1
ATOM 3017 O O . ILE A 1 409 ? 28.650 -25.419 3.950 1.00 94.25 409 ILE A O 1
ATOM 3021 N N . TYR A 1 410 ? 30.868 -25.477 4.309 1.00 96.06 410 TYR A N 1
ATOM 3022 C CA . TYR A 1 410 ? 31.055 -24.034 4.278 1.00 96.06 410 TYR A CA 1
ATOM 3023 C C . TYR A 1 410 ? 31.230 -23.506 2.852 1.00 96.06 410 TYR A C 1
ATOM 3025 O O . TYR A 1 410 ? 32.081 -23.987 2.101 1.00 96.06 410 TYR A O 1
ATOM 3033 N N . ILE A 1 411 ? 30.465 -22.478 2.488 1.00 95.44 411 ILE A N 1
ATOM 3034 C CA . ILE A 1 411 ? 30.586 -21.784 1.206 1.00 95.44 411 ILE A CA 1
ATOM 3035 C C . ILE A 1 411 ? 30.737 -20.290 1.448 1.00 95.44 411 ILE A C 1
ATOM 3037 O O . ILE A 1 411 ? 29.969 -19.702 2.205 1.00 95.44 411 ILE A O 1
ATOM 3041 N N . THR A 1 412 ? 31.658 -19.659 0.723 1.00 95.94 412 THR A N 1
ATOM 3042 C CA . THR A 1 412 ? 31.753 -18.201 0.655 1.00 95.94 412 THR A CA 1
ATOM 3043 C C . THR A 1 412 ? 31.625 -17.690 -0.771 1.00 95.94 412 THR A C 1
ATOM 3045 O O . THR A 1 412 ? 32.097 -18.312 -1.726 1.00 95.94 412 THR A O 1
ATOM 3048 N N . PHE A 1 413 ? 30.956 -16.554 -0.943 1.00 95.06 413 PHE A N 1
ATOM 3049 C CA . PHE A 1 413 ? 30.883 -15.847 -2.222 1.00 95.06 413 PHE A CA 1
ATOM 3050 C C . PHE A 1 413 ? 30.622 -14.357 -2.006 1.00 95.06 413 PHE A C 1
ATOM 3052 O O . PHE A 1 413 ? 30.149 -13.946 -0.953 1.00 95.06 413 PHE A O 1
ATOM 3059 N N . LYS A 1 414 ? 30.930 -13.531 -3.008 1.00 95.19 414 LYS A N 1
ATOM 3060 C CA . LYS A 1 414 ? 30.690 -12.081 -2.974 1.00 95.19 414 LYS A CA 1
ATOM 3061 C C . LYS A 1 414 ? 29.441 -11.738 -3.788 1.00 95.19 414 LYS A C 1
ATOM 3063 O O . LYS A 1 414 ? 29.547 -11.676 -5.015 1.00 95.19 414 LYS A O 1
ATOM 3068 N N . PRO A 1 415 ? 28.261 -11.570 -3.172 1.00 86.69 415 PRO A N 1
ATOM 3069 C CA . PRO A 1 415 ? 27.086 -11.128 -3.907 1.00 86.69 415 PRO A CA 1
ATOM 3070 C C . PRO A 1 415 ? 27.106 -9.615 -4.140 1.00 86.69 415 PRO A C 1
ATOM 3072 O O . PRO A 1 415 ? 27.762 -8.851 -3.433 1.00 86.69 415 PRO A O 1
ATOM 3075 N N . CYS A 1 416 ? 26.320 -9.172 -5.118 1.00 84.56 416 CYS A N 1
ATOM 3076 C CA . CYS A 1 416 ? 25.972 -7.765 -5.292 1.00 84.56 416 CYS A CA 1
ATOM 3077 C C . CYS A 1 416 ? 24.837 -7.385 -4.326 1.00 84.56 416 CYS A C 1
ATOM 3079 O O . CYS A 1 416 ? 23.729 -7.132 -4.800 1.00 84.56 416 CYS A O 1
ATOM 3081 N N . GLY A 1 417 ? 25.072 -7.430 -3.012 1.00 88.56 417 GLY A N 1
ATOM 3082 C CA . GLY A 1 417 ? 24.025 -7.172 -2.016 1.00 88.56 417 GLY A CA 1
ATOM 3083 C C . GLY A 1 417 ? 23.913 -8.240 -0.921 1.00 88.56 417 GLY A C 1
ATOM 3084 O O . GLY A 1 417 ? 23.876 -9.436 -1.225 1.00 88.56 417 GLY A O 1
ATOM 3085 N N . CYS A 1 418 ? 23.791 -7.833 0.349 1.00 93.75 418 CYS A N 1
ATOM 3086 C CA . CYS A 1 418 ? 23.450 -8.737 1.456 1.00 93.75 418 CYS A CA 1
ATOM 3087 C C . CYS A 1 418 ? 22.001 -9.241 1.361 1.00 93.75 418 CYS A C 1
ATOM 3089 O O . CYS A 1 418 ? 21.695 -10.325 1.853 1.00 93.75 418 CYS A O 1
ATOM 3091 N N . ASP A 1 419 ? 21.133 -8.504 0.672 1.00 93.62 419 ASP A N 1
ATOM 3092 C CA . ASP A 1 419 ? 19.784 -8.906 0.268 1.00 93.62 419 ASP A CA 1
ATOM 3093 C C . ASP A 1 419 ? 19.801 -10.190 -0.582 1.00 93.62 419 ASP A C 1
ATOM 3095 O O . ASP A 1 419 ? 18.983 -11.092 -0.388 1.00 93.62 419 ASP A O 1
ATOM 3099 N N . LYS A 1 420 ? 20.810 -10.354 -1.447 1.00 94.75 420 LYS A N 1
ATOM 3100 C CA . LYS A 1 420 ? 20.944 -11.542 -2.311 1.00 94.75 420 LYS A CA 1
ATOM 3101 C C . LYS A 1 420 ? 21.598 -12.728 -1.619 1.00 94.75 420 LYS A C 1
ATOM 3103 O O . LYS A 1 420 ? 21.477 -13.851 -2.114 1.00 94.75 420 LYS A O 1
ATOM 3108 N N . CYS A 1 421 ? 22.240 -12.498 -0.473 1.00 96.56 421 CYS A N 1
ATOM 3109 C CA . CYS A 1 421 ? 22.943 -13.509 0.313 1.00 96.56 421 CYS A CA 1
ATOM 3110 C C . CYS A 1 421 ? 22.086 -14.753 0.540 1.00 96.56 421 CYS A C 1
ATOM 3112 O O . CYS A 1 421 ? 22.503 -15.865 0.230 1.00 96.56 421 CYS A O 1
ATOM 3114 N N . SER A 1 422 ? 20.847 -14.537 0.991 1.00 96.31 422 SER A N 1
ATOM 3115 C CA . SER A 1 422 ? 19.913 -15.605 1.342 1.00 96.31 422 SER A CA 1
ATOM 3116 C C . SER A 1 422 ? 19.539 -16.472 0.142 1.00 96.31 422 SER A C 1
ATOM 3118 O O . SER A 1 422 ? 19.672 -17.697 0.161 1.00 96.31 422 SER A O 1
ATOM 3120 N N . SER A 1 423 ? 19.130 -15.822 -0.950 1.00 96.19 423 SER A N 1
ATOM 3121 C CA . SER A 1 423 ? 18.720 -16.508 -2.177 1.00 96.19 423 SER A CA 1
ATOM 3122 C C . SER A 1 423 ? 19.865 -17.300 -2.821 1.00 96.19 423 SER A C 1
ATOM 3124 O O . SER A 1 423 ? 19.669 -18.439 -3.250 1.00 96.19 423 SER A O 1
ATOM 3126 N N . GLU A 1 424 ? 21.080 -16.748 -2.824 1.00 97.12 424 GLU A N 1
ATOM 3127 C CA . GLU A 1 424 ? 22.258 -17.412 -3.383 1.00 97.12 424 GLU A CA 1
ATOM 3128 C C . GLU A 1 424 ? 22.784 -18.528 -2.463 1.00 97.12 424 GLU A C 1
ATOM 3130 O O . GLU A 1 424 ? 23.184 -19.579 -2.973 1.00 97.12 424 GLU A O 1
ATOM 3135 N N . CYS A 1 425 ? 22.711 -18.376 -1.130 1.00 97.56 425 CYS A N 1
ATOM 3136 C CA . CYS A 1 425 ? 22.991 -19.468 -0.188 1.00 97.56 425 CYS A CA 1
ATOM 3137 C C . CYS A 1 425 ? 22.048 -20.651 -0.454 1.00 97.56 425 CYS A C 1
ATOM 3139 O O . CYS A 1 425 ? 22.513 -21.777 -0.636 1.00 97.56 425 CYS A O 1
ATOM 3141 N N . MET A 1 426 ? 20.735 -20.403 -0.556 1.00 96.31 426 MET A N 1
ATOM 3142 C CA . MET A 1 426 ? 19.741 -21.449 -0.837 1.00 96.31 426 MET A CA 1
ATOM 3143 C C . MET A 1 426 ? 20.005 -22.153 -2.164 1.00 96.31 426 MET A C 1
ATOM 3145 O O . MET A 1 426 ? 20.007 -23.385 -2.224 1.00 96.31 426 MET A O 1
ATOM 3149 N N . LYS A 1 427 ? 20.283 -21.384 -3.219 1.00 97.25 427 LYS A N 1
ATOM 3150 C CA . LYS A 1 427 ? 20.595 -21.916 -4.548 1.00 97.25 427 LYS A CA 1
ATOM 3151 C C . LYS A 1 427 ? 21.838 -22.807 -4.532 1.00 97.25 427 LYS A C 1
ATOM 3153 O O . LYS A 1 427 ? 21.820 -23.890 -5.116 1.00 97.25 427 LYS A O 1
ATOM 3158 N N . LYS A 1 428 ? 22.904 -22.383 -3.846 1.00 96.62 428 LYS A N 1
ATOM 3159 C CA . LYS A 1 428 ? 24.158 -23.147 -3.759 1.00 96.62 428 LYS A CA 1
ATOM 3160 C C . LYS A 1 428 ? 24.031 -24.391 -2.884 1.00 96.62 428 LYS A C 1
ATOM 3162 O O . LYS A 1 428 ? 24.484 -25.449 -3.312 1.00 96.62 428 LYS A O 1
ATOM 3167 N N . CYS A 1 429 ? 23.376 -24.304 -1.725 1.00 96.81 429 CYS A N 1
ATOM 3168 C CA . CYS A 1 429 ? 23.142 -25.480 -0.883 1.00 96.81 429 CYS A CA 1
ATOM 3169 C C . CYS A 1 429 ? 22.264 -26.519 -1.598 1.00 96.81 429 CYS A C 1
ATOM 3171 O O . CYS A 1 429 ? 22.590 -27.706 -1.579 1.00 96.81 429 CYS A O 1
ATOM 3173 N N . SER A 1 430 ? 21.227 -26.073 -2.317 1.00 95.69 430 SER A N 1
ATOM 3174 C CA . SER A 1 430 ? 20.343 -26.965 -3.084 1.00 95.69 430 SER A CA 1
ATOM 3175 C C . SER A 1 430 ? 21.086 -27.708 -4.197 1.00 95.69 430 SER A C 1
ATOM 3177 O O . SER A 1 430 ? 20.815 -28.880 -4.447 1.00 95.69 430 SER A O 1
ATOM 3179 N N . GLY A 1 431 ? 22.071 -27.061 -4.834 1.00 94.44 431 GLY A N 1
ATOM 3180 C CA . GLY A 1 431 ? 22.934 -27.694 -5.837 1.00 94.44 431 GLY A CA 1
ATOM 3181 C C . GLY A 1 431 ? 23.791 -28.845 -5.293 1.00 94.44 431 GLY A C 1
ATOM 3182 O O . GLY A 1 431 ? 24.245 -29.680 -6.068 1.00 94.44 431 GLY A O 1
ATOM 3183 N N . MET A 1 432 ? 23.976 -28.917 -3.972 1.00 93.25 432 MET A N 1
ATOM 3184 C CA . MET A 1 432 ? 24.696 -29.992 -3.280 1.00 93.25 432 MET A CA 1
ATOM 3185 C C . MET A 1 432 ? 23.751 -30.958 -2.549 1.00 93.25 432 MET A C 1
ATOM 3187 O O . MET A 1 432 ? 24.195 -31.689 -1.670 1.00 93.25 432 MET A O 1
ATOM 3191 N N . ALA A 1 433 ? 22.452 -30.938 -2.873 1.00 94.19 433 ALA A N 1
ATOM 3192 C CA . ALA A 1 433 ? 21.408 -31.685 -2.165 1.00 94.19 433 ALA A CA 1
ATOM 3193 C C . ALA A 1 433 ? 21.321 -31.382 -0.650 1.00 94.19 433 ALA A C 1
ATOM 3195 O O . ALA A 1 433 ? 20.783 -32.181 0.117 1.00 94.19 433 ALA A O 1
ATOM 3196 N N . GLY A 1 434 ? 21.818 -30.221 -0.214 1.00 93.06 434 GLY A N 1
ATOM 3197 C CA . GLY A 1 434 ? 21.720 -29.741 1.161 1.00 93.06 434 GLY A CA 1
ATOM 3198 C C . GLY A 1 434 ? 20.729 -28.588 1.324 1.00 93.06 434 GLY A C 1
ATOM 3199 O O . GLY A 1 434 ? 20.200 -28.048 0.351 1.00 93.06 434 GLY A O 1
ATOM 3200 N N . PHE A 1 435 ? 20.503 -28.174 2.566 1.00 95.75 435 PHE A N 1
ATOM 3201 C CA . PHE A 1 435 ? 19.751 -26.963 2.912 1.00 95.75 435 PHE A CA 1
ATOM 3202 C C . PHE A 1 435 ? 20.636 -25.992 3.698 1.00 95.75 435 PHE A C 1
ATOM 3204 O O . PHE A 1 435 ? 21.645 -26.386 4.280 1.00 95.75 435 PHE A O 1
ATOM 3211 N N . VAL A 1 436 ? 20.284 -24.705 3.693 1.00 96.69 436 VAL A N 1
ATOM 3212 C CA . VAL A 1 436 ? 21.028 -23.682 4.443 1.00 96.69 436 VAL A CA 1
ATOM 3213 C C . VAL A 1 436 ? 20.772 -23.890 5.936 1.00 96.69 436 VAL A C 1
ATOM 3215 O O . VAL A 1 436 ? 19.637 -23.755 6.385 1.00 96.69 436 VAL A O 1
ATOM 3218 N N . ALA A 1 437 ? 21.816 -24.215 6.695 1.00 96.69 437 ALA A N 1
ATOM 3219 C CA . ALA A 1 437 ? 21.768 -24.313 8.152 1.00 96.69 437 ALA A CA 1
ATOM 3220 C C . ALA A 1 437 ? 21.960 -22.942 8.808 1.00 96.69 437 ALA A C 1
ATOM 3222 O O . ALA A 1 437 ? 21.203 -22.555 9.694 1.00 96.69 437 ALA A O 1
ATOM 3223 N N . MET A 1 438 ? 22.953 -22.186 8.337 1.00 95.81 438 MET A N 1
ATOM 3224 C CA . MET A 1 438 ? 23.234 -20.833 8.805 1.00 95.81 438 MET A CA 1
ATOM 3225 C C . MET A 1 438 ? 23.821 -19.994 7.674 1.00 95.81 438 MET A C 1
ATOM 3227 O O . MET A 1 438 ? 24.510 -20.51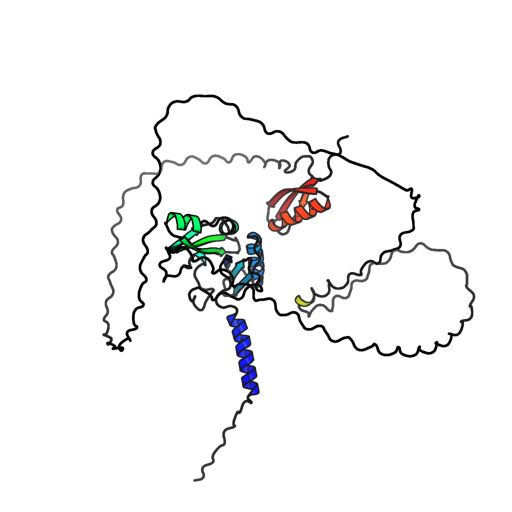1 6.799 1.00 95.81 438 MET A O 1
ATOM 3231 N N . GLN A 1 439 ? 23.557 -18.691 7.691 1.00 96.12 439 GLN A N 1
ATOM 3232 C CA . GLN A 1 439 ? 24.154 -17.746 6.758 1.00 96.12 439 GLN A CA 1
ATOM 3233 C C . GLN A 1 439 ? 24.520 -16.445 7.460 1.00 96.12 439 GLN A C 1
ATOM 3235 O O . GLN A 1 439 ? 23.855 -16.031 8.412 1.00 96.12 439 GLN A O 1
ATOM 3240 N N . ARG A 1 440 ? 25.552 -15.778 6.953 1.00 96.56 440 ARG A N 1
ATOM 3241 C CA . ARG A 1 440 ? 26.006 -14.473 7.421 1.00 96.56 440 ARG A CA 1
ATOM 3242 C C . ARG A 1 440 ? 26.480 -13.651 6.236 1.00 96.56 440 ARG A C 1
ATOM 3244 O O . ARG A 1 440 ? 27.218 -14.144 5.392 1.00 96.56 440 ARG A O 1
ATOM 3251 N N . CYS A 1 441 ? 26.065 -12.391 6.193 1.00 96.50 441 CYS A N 1
ATOM 3252 C CA . CYS A 1 441 ? 26.658 -11.405 5.302 1.00 96.50 441 CYS A CA 1
ATOM 3253 C C . CYS A 1 441 ? 27.562 -10.489 6.124 1.00 96.50 441 CYS A C 1
ATOM 3255 O O . CYS A 1 441 ? 27.125 -9.931 7.134 1.00 96.50 441 CYS A O 1
ATOM 3257 N N . THR A 1 442 ? 28.813 -10.337 5.711 1.00 95.38 442 THR A N 1
ATOM 3258 C CA . THR A 1 442 ? 29.763 -9.382 6.279 1.00 95.38 442 THR A CA 1
ATOM 3259 C C . THR A 1 442 ? 30.082 -8.310 5.244 1.00 95.38 442 THR A C 1
ATOM 3261 O O . THR A 1 442 ? 30.245 -8.588 4.058 1.00 95.38 442 THR A O 1
ATOM 3264 N N . VAL A 1 443 ? 30.126 -7.053 5.684 1.00 93.56 443 VAL A N 1
ATOM 3265 C CA . VAL A 1 443 ? 30.505 -5.915 4.842 1.00 93.56 443 VAL A CA 1
ATOM 3266 C C . VAL A 1 443 ? 31.878 -5.452 5.303 1.00 93.56 443 VAL A C 1
ATOM 3268 O O . VAL A 1 443 ? 32.002 -4.862 6.373 1.00 93.56 443 VAL A O 1
ATOM 3271 N N . GLU A 1 444 ? 32.909 -5.737 4.515 1.00 91.62 444 GLU A N 1
ATOM 3272 C CA . GLU A 1 444 ? 34.291 -5.372 4.823 1.00 91.62 444 GLU A CA 1
ATOM 3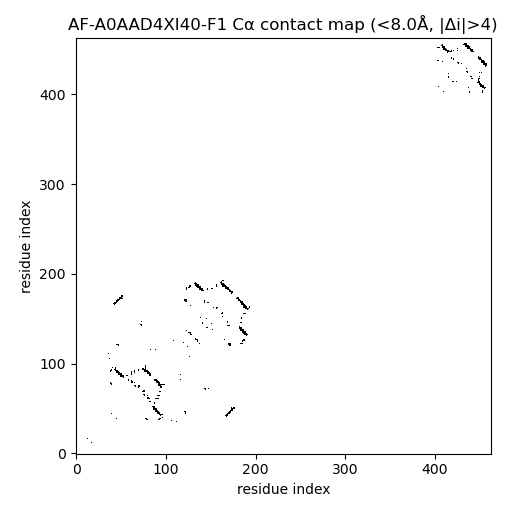273 C C . GLU A 1 444 ? 34.871 -4.545 3.669 1.00 91.62 444 GLU A C 1
ATOM 3275 O O . GLU A 1 444 ? 34.895 -4.981 2.518 1.00 91.62 444 GLU A O 1
ATOM 3280 N N . ASN A 1 445 ? 35.318 -3.317 3.956 1.00 87.56 445 ASN A N 1
ATOM 3281 C CA . ASN A 1 445 ? 35.960 -2.420 2.982 1.00 87.56 445 ASN A CA 1
ATOM 3282 C C . ASN A 1 445 ? 35.169 -2.239 1.668 1.00 87.56 445 ASN A C 1
ATOM 3284 O O . ASN A 1 445 ? 35.727 -2.317 0.574 1.00 87.56 445 ASN A O 1
ATOM 3288 N N . SER A 1 446 ? 33.857 -2.000 1.765 1.00 86.25 446 SER A N 1
ATOM 3289 C CA . SER A 1 446 ? 32.929 -1.872 0.619 1.00 86.25 446 SER A CA 1
ATOM 3290 C C . SER A 1 446 ? 32.717 -3.153 -0.201 1.00 86.25 446 SER A C 1
ATOM 3292 O O . SER A 1 446 ? 31.972 -3.136 -1.179 1.00 86.25 446 SER A O 1
ATOM 3294 N N . SER A 1 447 ? 33.333 -4.270 0.190 1.00 87.75 447 SER A N 1
ATOM 3295 C CA . SER A 1 447 ? 33.036 -5.593 -0.350 1.00 87.75 447 SER A CA 1
ATOM 3296 C C . SER A 1 447 ? 32.067 -6.308 0.579 1.00 87.75 447 SER A C 1
ATOM 3298 O O . SER A 1 447 ? 32.267 -6.357 1.789 1.00 87.75 447 SER A O 1
ATOM 3300 N N . GLN A 1 448 ? 31.013 -6.874 0.008 1.00 93.62 448 GLN A N 1
ATOM 3301 C CA . GLN A 1 448 ? 30.080 -7.715 0.745 1.00 93.62 448 GLN A CA 1
ATOM 3302 C C . GLN A 1 448 ? 30.475 -9.173 0.519 1.00 93.62 448 GLN A C 1
ATOM 3304 O O . GLN A 1 448 ? 30.694 -9.594 -0.621 1.00 93.62 448 GLN A O 1
ATOM 3309 N N . LEU A 1 449 ? 30.621 -9.924 1.603 1.00 96.25 449 LEU A N 1
ATOM 3310 C CA . LEU A 1 449 ? 30.952 -11.340 1.598 1.00 96.25 449 LEU A CA 1
ATOM 3311 C C . LEU A 1 449 ? 29.810 -12.099 2.261 1.00 96.25 449 LEU A C 1
ATOM 3313 O O . LEU A 1 449 ? 29.395 -11.777 3.369 1.00 96.25 449 LEU A O 1
ATOM 3317 N N . CYS A 1 450 ? 29.310 -13.112 1.573 1.00 97.12 450 CYS A N 1
ATOM 3318 C CA . CYS A 1 450 ? 28.342 -14.044 2.110 1.00 97.12 450 CYS A CA 1
ATOM 3319 C C . CYS A 1 450 ? 28.999 -15.356 2.455 1.00 97.12 450 CYS A C 1
ATOM 3321 O O . CYS A 1 450 ? 29.750 -15.916 1.659 1.00 97.12 450 CYS A O 1
ATOM 3323 N N . GLU A 1 451 ? 28.672 -15.823 3.644 1.00 97.31 451 GLU A N 1
ATOM 3324 C CA . GLU A 1 451 ? 29.163 -17.026 4.281 1.00 97.31 451 GLU A CA 1
ATOM 3325 C C . GLU A 1 451 ? 27.933 -17.903 4.555 1.00 97.31 451 GLU A C 1
ATOM 3327 O O . GLU A 1 451 ? 27.005 -17.467 5.235 1.00 97.31 451 GLU A O 1
ATOM 3332 N N . CYS A 1 452 ? 27.885 -19.114 4.004 1.00 97.44 452 CYS A N 1
ATOM 3333 C CA . CYS A 1 452 ? 26.763 -20.045 4.148 1.00 97.44 452 CYS A CA 1
ATOM 3334 C C . CYS A 1 452 ? 27.266 -21.390 4.678 1.00 97.44 452 CYS A C 1
ATOM 3336 O O . CYS A 1 452 ? 28.283 -21.899 4.210 1.00 97.44 452 CYS A O 1
ATOM 3338 N N . CYS A 1 453 ? 26.519 -21.993 5.593 1.00 97.69 453 CYS A N 1
ATOM 3339 C CA . CYS A 1 453 ? 26.692 -23.365 6.055 1.00 97.69 453 CYS A CA 1
ATOM 3340 C C . CYS A 1 453 ? 25.576 -24.216 5.448 1.00 97.69 453 CYS A C 1
ATOM 3342 O O . CYS A 1 453 ? 24.398 -23.935 5.682 1.00 97.69 453 CYS A O 1
ATOM 3344 N N . CYS A 1 454 ? 25.926 -25.223 4.651 1.00 97.44 454 CYS A N 1
ATOM 3345 C CA . CYS A 1 454 ? 24.975 -26.136 4.027 1.00 97.44 454 CYS A CA 1
ATOM 3346 C C . CYS A 1 454 ? 24.994 -27.488 4.738 1.00 97.44 454 CYS A C 1
ATOM 3348 O O . CYS A 1 454 ? 26.017 -28.176 4.729 1.00 97.44 454 CYS A O 1
ATOM 3350 N N . LYS A 1 455 ? 23.848 -27.896 5.280 1.00 97.06 455 LYS A N 1
ATOM 3351 C CA . LYS A 1 455 ? 23.671 -29.205 5.903 1.00 97.06 455 LYS A CA 1
ATOM 3352 C C . LYS A 1 455 ? 23.209 -30.219 4.870 1.00 97.06 455 LYS A C 1
ATOM 3354 O O . LYS A 1 455 ? 22.282 -29.950 4.104 1.00 97.06 455 LYS A O 1
ATOM 3359 N N . ASN A 1 456 ? 23.876 -31.367 4.815 1.00 92.44 456 ASN A N 1
ATOM 3360 C CA . ASN A 1 456 ? 23.574 -32.404 3.835 1.00 92.44 456 ASN A CA 1
ATOM 3361 C C . ASN A 1 456 ? 22.316 -33.196 4.243 1.00 92.44 456 ASN A C 1
ATOM 3363 O O . ASN A 1 456 ? 22.151 -33.531 5.415 1.00 92.44 456 ASN A O 1
ATOM 3367 N N . ASN A 1 457 ? 21.441 -33.519 3.284 1.00 82.12 457 ASN A N 1
ATOM 3368 C CA . ASN A 1 457 ? 20.228 -34.310 3.542 1.00 82.12 457 ASN A CA 1
ATOM 3369 C C . ASN A 1 457 ? 20.458 -35.820 3.518 1.00 82.12 457 ASN A C 1
ATOM 3371 O O . ASN A 1 457 ? 19.519 -36.575 3.765 1.00 82.12 457 ASN A O 1
ATOM 3375 N N . THR A 1 458 ? 21.664 -36.285 3.190 1.00 73.75 458 THR A N 1
ATOM 3376 C CA . THR A 1 458 ? 21.929 -37.724 3.174 1.00 73.75 458 THR A CA 1
ATOM 3377 C C . THR A 1 458 ? 21.813 -38.248 4.607 1.00 73.75 458 THR A C 1
ATOM 3379 O O . THR A 1 458 ? 22.626 -37.846 5.443 1.00 73.75 458 THR A O 1
ATOM 3382 N N . PRO A 1 459 ? 20.824 -39.105 4.936 1.00 61.47 459 PRO A N 1
ATOM 3383 C CA . PRO A 1 459 ? 20.796 -39.741 6.240 1.00 61.47 459 PRO A CA 1
ATOM 3384 C C . PRO A 1 459 ? 22.124 -40.471 6.398 1.00 61.47 459 PRO A C 1
ATOM 3386 O O . PRO A 1 459 ? 22.501 -41.254 5.525 1.00 61.47 459 PRO A O 1
ATOM 3389 N N . SER A 1 460 ? 22.853 -40.156 7.468 1.00 52.03 460 SER A N 1
ATOM 3390 C CA . SER A 1 460 ? 24.076 -40.866 7.818 1.00 52.03 460 SER A CA 1
ATOM 3391 C C . SER A 1 460 ? 23.701 -42.338 7.962 1.00 52.03 460 SER A C 1
ATOM 3393 O O . SER A 1 460 ? 23.051 -42.732 8.931 1.00 52.03 460 SER A O 1
ATOM 3395 N N . ALA A 1 461 ? 23.990 -43.133 6.932 1.00 51.66 461 ALA A N 1
ATOM 3396 C CA . ALA A 1 461 ? 23.839 -44.572 6.984 1.00 51.66 461 ALA A CA 1
ATOM 3397 C C . ALA A 1 461 ? 24.922 -45.055 7.947 1.00 51.66 461 ALA A C 1
ATOM 3399 O O . ALA A 1 461 ? 26.065 -45.268 7.549 1.00 51.66 461 ALA A O 1
ATOM 3400 N N . GLY A 1 462 ? 24.576 -45.109 9.235 1.00 56.91 462 GLY A N 1
ATOM 3401 C CA . GLY A 1 462 ? 25.440 -45.666 10.264 1.00 56.91 462 GLY A CA 1
ATOM 3402 C C . GLY A 1 462 ? 25.845 -47.075 9.847 1.00 56.91 462 GLY A C 1
ATOM 3403 O O . GLY A 1 462 ? 24.977 -47.924 9.644 1.00 56.91 462 GLY A O 1
ATOM 3404 N N . CYS A 1 463 ? 27.148 -47.269 9.648 1.00 37.97 463 CYS A N 1
ATOM 3405 C CA . CYS A 1 463 ? 27.762 -48.588 9.538 1.00 37.97 463 CYS A CA 1
ATOM 3406 C C . CYS A 1 463 ? 27.885 -49.224 10.919 1.00 37.97 463 CYS A C 1
ATOM 3408 O O . CYS A 1 463 ? 28.207 -48.478 11.875 1.00 37.97 463 CYS A O 1
#

Sequence (463 aa):
MTINRRRSPRLFAGSGVFAVLTICLIVGTEMAAAWKRDMCVDGDVYLDSQNGRKEKMDCKFCEQWCMDECSDMDLPAVSYGCRDGGDMRCKCCCGKSSPLSSPPTPPTLLPLSLNEFEGAWPHDIDICKPQEQEKYIKIKHPHGRHCLKRPECEERCQKEGLWMTRSECGAGGRAYPDPSYEWYEQCCCGKSKPQPPPPPPPPPPPPPPPPPPPPPPPPPPPPPPPPPPPPPPTPTPTPTPPPPPQSPSPLPPPPPPLPLQWCTNMSFSELCGCCLATQPKPSPSPTLPVPTPPSSSQTPPSSSSPSPTIPVPKPPSSSQTPPSSPSTPPPVPTPPPSSPSPTPPVPTSPPSSSSPSLPSSPSTPPPVPTSPPSNSSPSPSPSPSPSPSLPSPSLPPPTPKNMCDPEDIYITFKPCGCDKCSSECMKKCSGMAGFVAMQRCTVENSSQLCECCCKNNTPSAGC

Foldseek 3Di:
DDDDDDDDPPPPPDVVVVVVVVVCCVVVVCVVCVPDDPQDDAPKEKEKAKAADDPDDDCVVLVVLQQVQLVVQVFGWQGKDWDDDRIIMIMTITDPDNVPDDDGDPDPADDDDPCPPPDDFPQVDQREDPVQPWDKDKDWDPGNNCCNVPPCQQVVLVVVVFGWPGKHWYWYYHCPDDDDIIIIIITTTGNDHPDPDDDPDDPDDPPDPDDDDDDDDDDDDDDDDDDDDDDDDDDDDDDDDDDDDDDDDDDDDDDDDDDPPPPPDDDPVPVVPPPPPDDDDDDDDDDDDDDDDDDDDDDDDDDDDDDDDDDDDDDDDDDDDDDDDDDDDDDDDDDDDDDDDDDDDDDDDDDDDDDDDDDDDDDDDDDDDDDDDDDDDDDDDDDDDDDDDDDDPDDPDPDPDPPEDPQWDKDKDFDPDPVCLQVVLQVVLVVQQWGWPDKDWDQDPNTIMIITTTHHPPPPPDD

Mean predicted aligned error: 21.61 Å